Protein AF-0000000075744057 (afdb_homodimer)

Structure (mmCIF, N/CA/C/O backbone):
data_AF-0000000075744057-model_v1
#
loop_
_entity.id
_entity.type
_entity.pdbx_description
1 polymer 'prephenate dehydratase'
#
loop_
_atom_site.group_PDB
_atom_site.id
_atom_site.type_symbol
_atom_site.label_atom_id
_atom_site.label_alt_id
_atom_site.label_comp_id
_atom_site.label_asym_id
_atom_site.label_entity_id
_atom_site.label_seq_id
_atom_site.pdbx_PDB_ins_code
_atom_site.Cartn_x
_atom_site.Cartn_y
_atom_site.Cartn_z
_atom_site.occupancy
_atom_site.B_iso_or_equiv
_atom_site.auth_seq_id
_atom_site.auth_comp_id
_atom_site.auth_asym_id
_atom_site.auth_atom_id
_atom_site.pdbx_PDB_model_num
ATOM 1 N N . MET A 1 1 ? -30.203 1.694 -11.164 1 29.44 1 MET A N 1
ATOM 2 C CA . MET A 1 1 ? -30.953 0.53 -10.711 1 29.44 1 MET A CA 1
ATOM 3 C C . MET A 1 1 ? -30.141 -0.304 -9.734 1 29.44 1 MET A C 1
ATOM 5 O O . MET A 1 1 ? -30.688 -0.905 -8.812 1 29.44 1 MET A O 1
ATOM 9 N N . VAL A 1 2 ? -28.812 -0.405 -10.086 1 32.56 2 VAL A N 1
ATOM 10 C CA . VAL A 1 2 ? -27.906 -1.237 -9.305 1 32.56 2 VAL A CA 1
ATOM 11 C C . VAL A 1 2 ? -27.766 -0.669 -7.895 1 32.56 2 VAL A C 1
ATOM 13 O O . VAL A 1 2 ? -27.438 -1.396 -6.953 1 32.56 2 VAL A O 1
ATOM 16 N N . LEU A 1 3 ? -27.938 0.653 -7.805 1 42.16 3 LEU A N 1
ATOM 17 C CA . LEU A 1 3 ? -27.766 1.427 -6.578 1 42.16 3 LEU A CA 1
ATOM 18 C C . LEU A 1 3 ? -28.703 0.938 -5.488 1 42.16 3 LEU A C 1
ATOM 20 O O . LEU A 1 3 ? -28.422 1.079 -4.301 1 42.16 3 LEU A O 1
ATOM 24 N N . SER A 1 4 ? -29.859 0.513 -6.023 1 40.31 4 SER A N 1
ATOM 25 C CA . SER A 1 4 ? -30.984 0.126 -5.172 1 40.31 4 SER A CA 1
ATOM 26 C C . SER A 1 4 ? -30.641 -1.117 -4.352 1 40.31 4 SER A C 1
ATOM 28 O O . SER A 1 4 ? -31.344 -1.433 -3.385 1 40.31 4 SER A O 1
ATOM 30 N N . VAL A 1 5 ? -29.844 -1.842 -4.93 1 42.56 5 VAL A N 1
ATOM 31 C CA . VAL A 1 5 ? -29.859 -3.236 -4.5 1 42.56 5 VAL A CA 1
ATOM 32 C C . VAL A 1 5 ? -29.344 -3.344 -3.066 1 42.56 5 VAL A C 1
ATOM 34 O O . VAL A 1 5 ? -29.875 -4.133 -2.273 1 42.56 5 VAL A O 1
ATOM 37 N N . ILE A 1 6 ? -28.266 -2.74 -2.771 1 51.41 6 ILE A N 1
ATOM 38 C CA . ILE A 1 6 ? -27.844 -3.057 -1.41 1 51.41 6 ILE A CA 1
ATOM 39 C C . ILE A 1 6 ? -28.672 -2.25 -0.414 1 51.41 6 ILE A C 1
ATOM 41 O O . ILE A 1 6 ? -28.672 -2.537 0.786 1 51.41 6 ILE A O 1
ATOM 45 N N . LYS A 1 7 ? -29.234 -1.135 -0.995 1 49.19 7 LYS A N 1
ATOM 46 C CA . LYS A 1 7 ? -30.031 -0.331 -0.068 1 49.19 7 LYS A CA 1
ATOM 47 C C . LYS A 1 7 ? -31.328 -1.045 0.312 1 49.19 7 LYS A C 1
ATOM 49 O O . LYS A 1 7 ? -32.312 -0.947 -0.4 1 49.19 7 LYS A O 1
ATOM 54 N N . GLY A 1 8 ? -31.281 -2.277 0.329 1 45.62 8 GLY A N 1
ATOM 55 C CA . GLY A 1 8 ? -32.562 -2.846 0.739 1 45.62 8 GLY A CA 1
ATOM 56 C C . GLY A 1 8 ? -33.281 -2.006 1.778 1 45.62 8 GLY A C 1
ATOM 57 O O . GLY A 1 8 ? -32.719 -1.029 2.287 1 45.62 8 GLY A O 1
ATOM 58 N N . TYR A 1 9 ? -34.469 -2.611 2.352 1 41.94 9 TYR A N 1
ATOM 59 C CA . TYR A 1 9 ? -35.406 -2.002 3.299 1 41.94 9 TYR A CA 1
ATOM 60 C C . TYR A 1 9 ? -34.656 -1.402 4.484 1 41.94 9 TYR A C 1
ATOM 62 O O . TYR A 1 9 ? -33.906 -2.104 5.18 1 41.94 9 TYR A O 1
ATOM 70 N N . LEU A 1 10 ? -34.125 -0.208 4.281 1 46.66 10 LEU A N 1
ATOM 71 C CA . LEU A 1 10 ? -33.5 0.695 5.234 1 46.66 10 LEU A CA 1
ATOM 72 C C . LEU A 1 10 ? -34.094 0.518 6.629 1 46.66 10 LEU A C 1
ATOM 74 O O . LEU A 1 10 ? -35.188 0.991 6.906 1 46.66 10 LEU A O 1
ATOM 78 N N . ASN A 1 11 ? -34.094 -0.584 7.078 1 50.19 11 ASN A N 1
ATOM 79 C CA . ASN A 1 11 ? -34.312 -0.423 8.508 1 50.19 11 ASN A CA 1
ATOM 80 C C . ASN A 1 11 ? -33.375 0.592 9.125 1 50.19 11 ASN A C 1
ATOM 82 O O . ASN A 1 11 ? -32.156 0.462 8.992 1 50.19 11 ASN A O 1
ATOM 86 N N . SER A 1 12 ? -33.75 1.868 9.352 1 61.56 12 SER A N 1
ATOM 87 C CA . SER A 1 12 ? -33.188 3.072 9.961 1 61.56 12 SER A CA 1
ATOM 88 C C . SER A 1 12 ? -32.312 2.732 11.156 1 61.56 12 SER A C 1
ATOM 90 O O . SER A 1 12 ? -31.547 3.576 11.625 1 61.56 12 SER A O 1
ATOM 92 N N . ASN A 1 13 ? -32.156 1.358 11.5 1 79.81 13 ASN A N 1
ATOM 93 C CA . ASN A 1 13 ? -31.453 1.1 12.758 1 79.81 13 ASN A CA 1
ATOM 94 C C . ASN A 1 13 ? -30.078 0.48 12.531 1 79.81 13 ASN A C 1
ATOM 96 O O . ASN A 1 13 ? -29.406 0.082 13.484 1 79.81 13 ASN A O 1
ATOM 100 N N . ARG A 1 14 ? -29.547 0.56 11.266 1 91.56 14 ARG A N 1
ATOM 101 C CA . ARG A 1 14 ? -28.266 -0.067 11.016 1 91.56 14 ARG A CA 1
ATOM 102 C C . ARG A 1 14 ? -27.125 0.939 11.172 1 91.56 14 ARG A C 1
ATOM 104 O O . ARG A 1 14 ? -27.281 2.109 10.812 1 91.56 14 ARG A O 1
ATOM 111 N N . LYS A 1 15 ? -26.094 0.451 11.781 1 97.19 15 LYS A N 1
ATOM 112 C CA . LYS A 1 15 ? -24.875 1.231 11.93 1 97.19 15 LYS A CA 1
ATOM 113 C C . LYS A 1 15 ? -23.828 0.836 10.883 1 97.19 15 LYS A C 1
ATOM 115 O O . LYS A 1 15 ? -23.453 -0.33 10.789 1 97.19 15 LYS A O 1
ATOM 120 N N . VAL A 1 16 ? -23.422 1.808 10.094 1 97.5 16 VAL A N 1
ATOM 121 C CA . VAL A 1 16 ? -22.453 1.594 9.023 1 97.5 16 VAL A CA 1
ATOM 122 C C . VAL A 1 16 ? -21.156 2.334 9.352 1 97.5 16 VAL A C 1
ATOM 124 O O . VAL A 1 16 ? -21.125 3.566 9.352 1 97.5 16 VAL A O 1
ATOM 127 N N . ALA A 1 17 ? -20.141 1.581 9.586 1 98.38 17 ALA A N 1
ATOM 128 C CA . ALA A 1 17 ? -18.828 2.184 9.836 1 98.38 17 ALA A CA 1
ATOM 129 C C . ALA A 1 17 ? -18.062 2.377 8.539 1 98.38 17 ALA A C 1
ATOM 131 O O . ALA A 1 17 ? -18.078 1.51 7.664 1 98.38 17 ALA A O 1
ATOM 132 N N . TYR A 1 18 ? -17.438 3.492 8.375 1 97 18 TYR A N 1
ATOM 133 C CA . TYR A 1 18 ? -16.562 3.771 7.234 1 97 18 TYR A CA 1
ATOM 134 C C . TYR A 1 18 ? -15.289 4.469 7.684 1 97 18 TYR A C 1
ATOM 136 O O . TYR A 1 18 ? -15.227 5.012 8.789 1 97 18 TYR A O 1
ATOM 144 N N . LEU A 1 19 ? -14.289 4.398 6.844 1 93.25 19 LEU A N 1
ATOM 145 C CA . LEU A 1 19 ? -13.039 5.078 7.152 1 93.25 19 LEU A CA 1
ATOM 146 C C . LEU A 1 19 ? -13.195 6.59 7.035 1 93.25 19 LEU A C 1
ATOM 148 O O . LEU A 1 19 ? -13.367 7.117 5.934 1 93.25 19 LEU A O 1
ATOM 152 N N . GLY A 1 20 ? -13.172 7.211 8.18 1 91.12 20 GLY A N 1
ATOM 153 C CA . GLY A 1 20 ? -13.391 8.648 8.219 1 91.12 20 GLY A CA 1
ATOM 154 C C . GLY A 1 20 ? -12.172 9.445 7.805 1 91.12 20 GLY A C 1
ATOM 155 O O . GLY A 1 20 ? -11.156 8.875 7.406 1 91.12 20 GLY A O 1
ATOM 156 N N . PRO A 1 21 ? -12.383 10.758 7.871 1 89.56 21 PRO A N 1
ATOM 157 C CA . PRO A 1 21 ? -13.523 11.523 8.375 1 89.56 21 PRO A CA 1
ATOM 158 C C . PRO A 1 21 ? -14.656 11.641 7.355 1 89.56 21 PRO A C 1
ATOM 160 O O . PRO A 1 21 ? -14.625 10.984 6.316 1 89.56 21 PRO A O 1
ATOM 163 N N . GLU A 1 22 ? -15.703 12.375 7.766 1 92.19 22 GLU A N 1
ATOM 164 C CA . GLU A 1 22 ? -16.844 12.672 6.898 1 92.19 22 GLU A CA 1
ATOM 165 C C . GLU A 1 22 ? -16.391 13.359 5.613 1 92.19 22 GLU A C 1
ATOM 167 O O . GLU A 1 22 ? -15.516 14.234 5.648 1 92.19 22 GLU A O 1
ATOM 172 N N . GLY A 1 23 ? -16.938 12.945 4.496 1 90.19 23 GLY A N 1
ATOM 173 C CA . GLY A 1 23 ? -16.656 13.578 3.219 1 90.19 23 GLY A CA 1
ATOM 174 C C . GLY A 1 23 ? -15.578 12.852 2.424 1 90.19 23 GLY A C 1
ATOM 175 O O . GLY A 1 23 ? -15.266 13.242 1.298 1 90.19 23 GLY A O 1
ATOM 176 N N . THR A 1 24 ? -15.008 11.82 3.012 1 89.38 24 THR A N 1
ATOM 177 C CA . THR A 1 24 ? -14.023 11.008 2.303 1 89.38 24 THR A CA 1
ATOM 178 C C . THR A 1 24 ? -14.703 10.156 1.229 1 89.38 24 THR A C 1
ATOM 180 O O . THR A 1 24 ? -15.93 10.086 1.163 1 89.38 24 THR A O 1
ATOM 183 N N . PHE A 1 25 ? -13.945 9.57 0.397 1 89.38 25 PHE A N 1
ATOM 184 C CA . PHE A 1 25 ? -14.477 8.688 -0.634 1 89.38 25 PHE A CA 1
ATOM 185 C C . PHE A 1 25 ? -15.117 7.453 -0.013 1 89.38 25 PHE A C 1
ATOM 187 O O . PHE A 1 25 ? -16.094 6.922 -0.538 1 89.38 25 PHE A O 1
ATOM 194 N N . SER A 1 26 ? -14.57 6.961 1.121 1 92.75 26 SER A N 1
ATOM 195 C CA . SER A 1 26 ? -15.195 5.863 1.853 1 92.75 26 SER A CA 1
ATOM 196 C C . SER A 1 26 ? -16.609 6.234 2.297 1 92.75 26 SER A C 1
ATOM 198 O O . SER A 1 26 ? -17.516 5.406 2.236 1 92.75 26 SER A O 1
ATOM 200 N N . HIS A 1 27 ? -16.688 7.496 2.74 1 93.38 27 HIS A N 1
ATOM 201 C CA . HIS A 1 27 ? -18 8 3.117 1 93.38 27 HIS A CA 1
ATOM 202 C C . HIS A 1 27 ? -18.953 7.992 1.929 1 93.38 27 HIS A C 1
ATOM 204 O O . HIS A 1 27 ? -20.094 7.543 2.047 1 93.38 27 HIS A O 1
ATOM 210 N N . GLU A 1 28 ? -18.484 8.461 0.839 1 90.06 28 GLU A N 1
ATOM 211 C CA . GLU A 1 28 ? -19.297 8.531 -0.375 1 90.06 28 GLU A CA 1
ATOM 212 C C . GLU A 1 28 ? -19.781 7.145 -0.788 1 90.06 28 GLU A C 1
ATOM 214 O O . GLU A 1 28 ? -20.969 6.965 -1.098 1 90.06 28 GLU A O 1
ATOM 219 N N . VAL A 1 29 ? -18.938 6.199 -0.759 1 91.88 29 VAL A N 1
ATOM 220 C CA . VAL A 1 29 ? -19.281 4.828 -1.134 1 91.88 29 VAL A CA 1
ATOM 221 C C . VAL A 1 29 ? -20.312 4.266 -0.158 1 91.88 29 VAL A C 1
ATOM 223 O O . VAL A 1 29 ? -21.281 3.625 -0.571 1 91.88 29 VAL A O 1
ATOM 226 N N . ALA A 1 30 ? -20.078 4.484 1.109 1 93.69 30 ALA A N 1
ATOM 227 C CA . ALA A 1 30 ? -21.016 4.02 2.133 1 93.69 30 ALA A CA 1
ATOM 228 C C . ALA A 1 30 ? -22.406 4.57 1.887 1 93.69 30 ALA A C 1
ATOM 230 O O . ALA A 1 30 ? -23.391 3.822 1.922 1 93.69 30 ALA A O 1
ATOM 231 N N . LEU A 1 31 ? -22.516 5.855 1.58 1 90.81 31 LEU A N 1
ATOM 232 C CA . LEU A 1 31 ? -23.797 6.52 1.38 1 90.81 31 LEU A CA 1
ATOM 233 C C . LEU A 1 31 ? -24.484 5.988 0.131 1 90.81 31 LEU A C 1
ATOM 235 O O . LEU A 1 31 ? -25.719 5.895 0.094 1 90.81 31 LEU A O 1
ATOM 239 N N . MET A 1 32 ? -23.734 5.688 -0.82 1 87.56 32 MET A N 1
ATOM 240 C CA . MET A 1 32 ? -24.281 5.234 -2.094 1 87.56 32 MET A CA 1
ATOM 241 C C . MET A 1 32 ? -24.859 3.83 -1.968 1 87.56 32 MET A C 1
ATOM 243 O O . MET A 1 32 ? -25.844 3.492 -2.639 1 87.56 32 MET A O 1
ATOM 247 N N . LEU A 1 33 ? -24.297 3.049 -1.07 1 89.25 33 LEU A N 1
ATOM 248 C CA . LEU A 1 33 ? -24.594 1.621 -1.12 1 89.25 33 LEU A CA 1
ATOM 249 C C . LEU A 1 33 ? -25.453 1.204 0.064 1 89.25 33 LEU A C 1
ATOM 251 O O . LEU A 1 33 ? -26.109 0.164 0.019 1 89.25 33 LEU A O 1
ATOM 255 N N . LEU A 1 34 ? -25.344 1.959 1.103 1 91 34 LEU A N 1
ATOM 256 C CA . LEU A 1 34 ? -25.969 1.471 2.328 1 91 34 LEU A CA 1
ATOM 257 C C . LEU A 1 34 ? -26.891 2.525 2.926 1 91 34 LEU A C 1
ATOM 259 O O . LEU A 1 34 ? -26.703 3.723 2.691 1 91 34 LEU A O 1
ATOM 263 N N . ASN A 1 35 ? -27.859 2.018 3.6 1 90.31 35 ASN A N 1
ATOM 264 C CA . ASN A 1 35 ? -28.719 2.848 4.43 1 90.31 35 ASN A CA 1
ATOM 265 C C . ASN A 1 35 ? -28.422 2.656 5.914 1 90.31 35 ASN A C 1
ATOM 267 O O . ASN A 1 35 ? -27.953 1.595 6.328 1 90.31 35 ASN A O 1
ATOM 271 N N . GLY A 1 36 ? -28.609 3.736 6.672 1 92.19 36 GLY A N 1
ATOM 272 C CA . GLY A 1 36 ? -28.359 3.68 8.102 1 92.19 36 GLY A CA 1
ATOM 273 C C . GLY A 1 36 ? -27.547 4.859 8.617 1 92.19 36 GLY A C 1
ATOM 274 O O . GLY A 1 36 ? -27.375 5.855 7.906 1 92.19 36 GLY A O 1
ATOM 275 N N . THR A 1 37 ? -27.203 4.723 9.883 1 95.19 37 THR A N 1
ATOM 276 C CA . THR A 1 37 ? -26.359 5.754 10.492 1 95.19 37 THR A CA 1
ATOM 277 C C . THR A 1 37 ? -24.906 5.551 10.117 1 95.19 37 THR A C 1
ATOM 279 O O . THR A 1 37 ? -24.328 4.5 10.398 1 95.19 37 THR A O 1
ATOM 282 N N . MET A 1 38 ? -24.328 6.562 9.484 1 96.12 38 MET A N 1
ATOM 283 C CA . MET A 1 38 ? -22.938 6.516 9.07 1 96.12 38 MET A CA 1
ATOM 284 C C . MET A 1 38 ? -22.016 6.91 10.219 1 96.12 38 MET A C 1
ATOM 286 O O . MET A 1 38 ? -22.172 7.984 10.797 1 96.12 38 MET A O 1
ATOM 290 N N . ILE A 1 39 ? -21.109 6.059 10.516 1 97.56 39 ILE A N 1
ATOM 291 C CA . ILE A 1 39 ? -20.219 6.289 11.648 1 97.56 39 ILE A CA 1
ATOM 292 C C . ILE A 1 39 ? -18.781 6.352 11.156 1 97.56 39 ILE A C 1
ATOM 294 O O . ILE A 1 39 ? -18.203 5.332 10.766 1 97.56 39 ILE A O 1
ATOM 298 N N . PRO A 1 40 ? -18.203 7.57 11.172 1 96.5 40 PRO A N 1
ATOM 299 C CA . PRO A 1 40 ? -16.781 7.66 10.82 1 96.5 40 PRO A CA 1
ATOM 300 C C . PRO A 1 40 ? -15.875 6.992 11.859 1 96.5 40 PRO A C 1
ATOM 302 O O . PRO A 1 40 ? -16.078 7.172 13.062 1 96.5 40 PRO A O 1
ATOM 305 N N . VAL A 1 41 ? -15 6.203 11.414 1 95.5 41 VAL A N 1
ATOM 306 C CA . VAL A 1 41 ? -14.016 5.535 12.258 1 95.5 41 VAL A CA 1
ATOM 307 C C . VAL A 1 41 ? -12.609 5.84 11.75 1 95.5 41 VAL A C 1
ATOM 309 O O . VAL A 1 41 ? -12.375 5.902 10.539 1 95.5 41 VAL A O 1
ATOM 312 N N . LYS A 1 42 ? -11.664 5.992 12.578 1 85.81 42 LYS A N 1
ATOM 313 C CA . LYS A 1 42 ? -10.344 6.504 12.219 1 85.81 42 LYS A CA 1
ATOM 314 C C . LYS A 1 42 ? -9.477 5.41 11.602 1 85.81 42 LYS A C 1
ATOM 316 O O . LYS A 1 42 ? -8.617 5.691 10.766 1 85.81 42 LYS A O 1
ATOM 321 N N . GLY A 1 43 ? -9.727 4.176 11.984 1 89.44 43 GLY A N 1
ATOM 322 C CA . GLY A 1 43 ? -8.852 3.111 11.531 1 89.44 43 GLY A CA 1
ATOM 323 C C . GLY A 1 43 ? -9.594 1.937 10.93 1 89.44 43 GLY A C 1
ATOM 324 O O . GLY A 1 43 ? -10.68 1.575 11.391 1 89.44 43 GLY A O 1
ATOM 325 N N . ILE A 1 44 ? -8.914 1.369 9.953 1 94.12 44 ILE A N 1
ATOM 326 C CA . ILE A 1 44 ? -9.516 0.241 9.25 1 94.12 44 ILE A CA 1
ATOM 327 C C . ILE A 1 44 ? -9.703 -0.931 10.211 1 94.12 44 ILE A C 1
ATOM 329 O O . ILE A 1 44 ? -10.75 -1.579 10.211 1 94.12 44 ILE A O 1
ATOM 333 N N . ASN A 1 45 ? -8.695 -1.213 11.023 1 92.81 45 ASN A N 1
ATOM 334 C CA . ASN A 1 45 ? -8.789 -2.305 11.984 1 92.81 45 ASN A CA 1
ATOM 335 C C . ASN A 1 45 ? -10 -2.137 12.906 1 92.81 45 ASN A C 1
ATOM 337 O O . ASN A 1 45 ? -10.695 -3.107 13.203 1 92.81 45 ASN A O 1
ATOM 341 N N . ASP A 1 46 ? -10.234 -0.917 13.312 1 95.62 46 ASP A N 1
ATOM 342 C CA . ASP A 1 46 ? -11.352 -0.65 14.211 1 95.62 46 ASP A CA 1
ATOM 343 C C . ASP A 1 46 ? -12.688 -0.914 13.516 1 95.62 46 ASP A C 1
ATOM 345 O O . ASP A 1 46 ? -13.648 -1.357 14.148 1 95.62 46 ASP A O 1
ATOM 349 N N . ILE A 1 47 ? -12.727 -0.648 12.273 1 98.31 47 ILE A N 1
ATOM 350 C CA . ILE A 1 47 ? -13.938 -0.92 11.508 1 98.31 47 ILE A CA 1
ATOM 351 C C . ILE A 1 47 ? -14.188 -2.426 11.453 1 98.31 47 ILE A C 1
ATOM 353 O O . ILE A 1 47 ? -15.281 -2.889 11.781 1 98.31 47 ILE A O 1
ATOM 357 N N . VAL A 1 48 ? -13.188 -3.209 11.109 1 98.5 48 VAL A N 1
ATOM 358 C CA . VAL A 1 48 ? -13.336 -4.648 10.922 1 98.5 48 VAL A CA 1
ATOM 359 C C . VAL A 1 48 ? -13.625 -5.316 12.266 1 98.5 48 VAL A C 1
ATOM 361 O O . VAL A 1 48 ? -14.531 -6.145 12.375 1 98.5 48 VAL A O 1
ATOM 364 N N . LYS A 1 49 ? -12.914 -4.918 13.281 1 98 49 LYS A N 1
ATOM 365 C CA . LYS A 1 49 ? -13.156 -5.418 14.633 1 98 49 LYS A CA 1
ATOM 366 C C . LYS A 1 49 ? -14.578 -5.105 15.094 1 98 49 LYS A C 1
ATOM 368 O O . LYS A 1 49 ? -15.234 -5.949 15.703 1 98 49 LYS A O 1
ATOM 373 N N . GLY A 1 50 ? -14.992 -3.902 14.812 1 98.44 50 GLY A N 1
ATOM 374 C CA . GLY A 1 50 ? -16.344 -3.5 15.18 1 98.44 50 GLY A CA 1
ATOM 375 C C . GLY A 1 50 ? -17.422 -4.324 14.5 1 98.44 50 GLY A C 1
ATOM 376 O O . GLY A 1 50 ? -18.438 -4.641 15.102 1 98.44 50 GLY A O 1
ATOM 377 N N . VAL A 1 51 ? -17.219 -4.648 13.266 1 98.5 51 VAL A N 1
ATOM 378 C CA . VAL A 1 51 ? -18.156 -5.52 12.562 1 98.5 51 VAL A CA 1
ATOM 379 C C . VAL A 1 51 ? -18.141 -6.914 13.195 1 98.5 51 VAL A C 1
ATOM 381 O O . VAL A 1 51 ? -19.188 -7.504 13.445 1 98.5 51 VAL A O 1
ATOM 384 N N . TYR A 1 52 ? -16.969 -7.418 13.469 1 98.5 52 TYR A N 1
ATOM 385 C CA . TYR A 1 52 ? -16.781 -8.734 14.078 1 98.5 52 TYR A CA 1
ATOM 386 C C . TYR A 1 52 ? -17.516 -8.82 15.414 1 98.5 52 TYR A C 1
ATOM 388 O O . TYR A 1 52 ? -18.203 -9.812 15.68 1 98.5 52 TYR A O 1
ATOM 396 N N . ASN A 1 53 ? -17.422 -7.73 16.188 1 97.81 53 ASN A N 1
ATOM 397 C CA . ASN A 1 53 ? -17.984 -7.75 17.531 1 97.81 53 ASN A CA 1
ATOM 398 C C . ASN A 1 53 ? -19.453 -7.344 17.531 1 97.81 53 ASN A C 1
ATOM 400 O O . ASN A 1 53 ? -20.094 -7.285 18.578 1 97.81 53 ASN A O 1
ATOM 404 N N . GLY A 1 54 ? -19.906 -7.012 16.438 1 97.12 54 GLY A N 1
ATOM 405 C CA . GLY A 1 54 ? -21.312 -6.668 16.328 1 97.12 54 GLY A CA 1
ATOM 406 C C . GLY A 1 54 ? -21.609 -5.219 16.672 1 97.12 54 GLY A C 1
ATOM 407 O O . GLY A 1 54 ? -22.766 -4.828 16.797 1 97.12 54 GLY A O 1
ATOM 408 N N . GLN A 1 55 ? -20.594 -4.406 16.844 1 97.5 55 GLN A N 1
ATOM 409 C CA . GLN A 1 55 ? -20.766 -2.979 17.078 1 97.5 55 GLN A CA 1
ATOM 410 C C . GLN A 1 55 ? -21.344 -2.281 15.852 1 97.5 55 GLN A C 1
ATOM 412 O O . GLN A 1 55 ? -22.109 -1.318 15.977 1 97.5 55 GLN A O 1
ATOM 417 N N . PHE A 1 56 ? -20.938 -2.691 14.727 1 98.06 56 PHE A N 1
ATOM 418 C CA . PHE A 1 56 ? -21.438 -2.186 13.453 1 98.06 56 PHE A CA 1
ATOM 419 C C . PHE A 1 56 ? -22.078 -3.301 12.641 1 98.06 56 PHE A C 1
ATOM 421 O O . PHE A 1 56 ? -21.609 -4.438 12.648 1 98.06 56 PHE A O 1
ATOM 428 N N . ASN A 1 57 ? -23.156 -2.912 11.961 1 97.31 57 ASN A N 1
ATOM 429 C CA . ASN A 1 57 ? -23.781 -3.883 11.078 1 97.31 57 ASN A CA 1
ATOM 430 C C . ASN A 1 57 ? -22.969 -4.086 9.797 1 97.31 57 ASN A C 1
ATOM 432 O O . ASN A 1 57 ? -22.891 -5.203 9.289 1 97.31 57 ASN A O 1
ATOM 436 N N . TYR A 1 58 ? -22.422 -2.979 9.328 1 97.5 58 TYR A N 1
ATOM 437 C CA . TYR A 1 58 ? -21.609 -3.008 8.125 1 97.5 58 TYR A CA 1
ATOM 438 C C . TYR A 1 58 ? -20.359 -2.152 8.289 1 97.5 58 TYR A C 1
ATOM 440 O O . TYR A 1 58 ? -20.359 -1.188 9.055 1 97.5 58 TYR A O 1
ATOM 448 N N . GLY A 1 59 ? -19.328 -2.557 7.617 1 98.25 59 GLY A N 1
ATOM 449 C CA . GLY A 1 59 ? -18.109 -1.78 7.496 1 98.25 59 GLY A CA 1
ATOM 450 C C . GLY A 1 59 ? -17.688 -1.541 6.055 1 98.25 59 GLY A C 1
ATOM 451 O O . GLY A 1 59 ? -17.812 -2.434 5.215 1 98.25 59 GLY A O 1
ATOM 452 N N . VAL A 1 60 ? -17.281 -0.344 5.738 1 97.94 60 VAL A N 1
ATOM 453 C CA . VAL A 1 60 ? -16.766 0.008 4.418 1 97.94 60 VAL A CA 1
ATOM 454 C C . VAL A 1 60 ? -15.266 0.295 4.504 1 97.94 60 VAL A C 1
ATOM 456 O O . VAL A 1 60 ? -14.852 1.236 5.184 1 97.94 60 VAL A O 1
ATOM 459 N N . VAL A 1 61 ? -14.5 -0.533 3.77 1 97.81 61 VAL A N 1
ATOM 460 C CA . VAL A 1 61 ? -13.047 -0.358 3.857 1 97.81 61 VAL A CA 1
ATOM 461 C C . VAL A 1 61 ? -12.438 -0.397 2.459 1 97.81 61 VAL A C 1
ATOM 463 O O . VAL A 1 61 ? -12.883 -1.169 1.604 1 97.81 61 VAL A O 1
ATOM 466 N N . PRO A 1 62 ? -11.438 0.517 2.25 1 95.06 62 PRO A N 1
ATOM 467 C CA . PRO A 1 62 ? -10.695 0.368 0.998 1 95.06 62 PRO A CA 1
ATOM 468 C C . PRO A 1 62 ? -9.883 -0.922 0.946 1 95.06 62 PRO A C 1
ATOM 470 O O . PRO A 1 62 ? -9.391 -1.39 1.978 1 95.06 62 PRO A O 1
ATOM 473 N N . PHE A 1 63 ? -9.773 -1.525 -0.204 1 95.25 63 PHE A N 1
ATOM 474 C CA . PHE A 1 63 ? -9.156 -2.838 -0.333 1 95.25 63 PHE A CA 1
ATOM 475 C C . PHE A 1 63 ? -7.988 -2.793 -1.316 1 95.25 63 PHE A C 1
ATOM 477 O O . PHE A 1 63 ? -6.914 -3.324 -1.037 1 95.25 63 PHE A O 1
ATOM 484 N N . GLU A 1 64 ? -8.211 -2.111 -2.471 1 91.19 64 GLU A N 1
ATOM 485 C CA . GLU A 1 64 ? -7.191 -2.016 -3.514 1 91.19 64 GLU A CA 1
ATOM 486 C C . GLU A 1 64 ? -7.41 -0.784 -4.391 1 91.19 64 GLU A C 1
ATOM 488 O O . GLU A 1 64 ? -8.539 -0.513 -4.816 1 91.19 64 GLU A O 1
ATOM 493 N N . ASN A 1 65 ? -6.344 -0.069 -4.578 1 86.19 65 ASN A N 1
ATOM 494 C CA . ASN A 1 65 ? -6.344 1.03 -5.535 1 86.19 65 ASN A CA 1
ATOM 495 C C . ASN A 1 65 ? -5.453 0.726 -6.738 1 86.19 65 ASN A C 1
ATOM 497 O O . ASN A 1 65 ? -4.352 0.199 -6.582 1 86.19 65 ASN A O 1
ATOM 501 N N . ASN A 1 66 ? -5.949 1.07 -7.918 1 81.62 66 ASN A N 1
ATOM 502 C CA . ASN A 1 66 ? -5.215 0.709 -9.125 1 81.62 66 ASN A CA 1
ATOM 503 C C . ASN A 1 66 ? -3.873 1.434 -9.203 1 81.62 66 ASN A C 1
ATOM 505 O O . ASN A 1 66 ? -2.955 0.979 -9.891 1 81.62 66 ASN A O 1
ATOM 509 N N . LEU A 1 67 ? -3.764 2.508 -8.523 1 78.31 67 LEU A N 1
ATOM 510 C CA . LEU A 1 67 ? -2.521 3.271 -8.562 1 78.31 67 LEU A CA 1
ATOM 511 C C . LEU A 1 67 ? -1.67 2.982 -7.328 1 78.31 67 LEU A C 1
ATOM 513 O O . LEU A 1 67 ? -0.497 2.623 -7.449 1 78.31 67 LEU A O 1
ATOM 517 N N . ALA A 1 68 ? -2.264 2.967 -6.152 1 77.12 68 ALA A N 1
ATOM 518 C CA . ALA A 1 68 ? -1.536 2.838 -4.891 1 77.12 68 ALA A CA 1
ATOM 519 C C . AL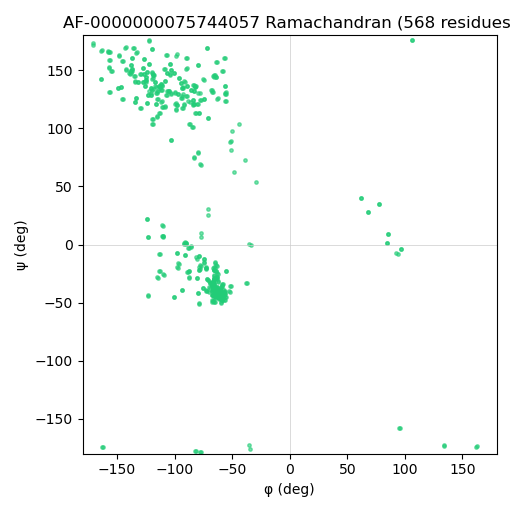A A 1 68 ? -1.327 1.37 -4.527 1 77.12 68 ALA A C 1
ATOM 521 O O . ALA A 1 68 ? -0.436 1.04 -3.742 1 77.12 68 ALA A O 1
ATOM 522 N N . GLY A 1 69 ? -2.238 0.476 -5.105 1 81.38 69 GLY A N 1
ATOM 523 C CA . GLY A 1 69 ? -2.096 -0.94 -4.812 1 81.38 69 GLY A CA 1
ATOM 524 C C . GLY A 1 69 ? -2.98 -1.403 -3.67 1 81.38 69 GLY A C 1
ATOM 525 O O . GLY A 1 69 ? -4.023 -0.801 -3.4 1 81.38 69 GLY A O 1
ATOM 526 N N . ILE A 1 70 ? -2.529 -2.533 -3.082 1 87.44 70 ILE A N 1
ATOM 527 C CA . ILE A 1 70 ? -3.311 -3.186 -2.037 1 87.44 70 ILE A CA 1
ATOM 528 C C . ILE A 1 70 ? -3.199 -2.393 -0.737 1 87.44 70 ILE A C 1
ATOM 530 O O . ILE A 1 70 ? -2.129 -1.869 -0.412 1 87.44 70 ILE A O 1
ATOM 534 N N . VAL A 1 71 ? -4.27 -2.348 -0.077 1 88.38 71 VAL A N 1
ATOM 535 C CA . VAL A 1 71 ? -4.281 -1.718 1.239 1 88.38 71 VAL A CA 1
ATOM 536 C C . VAL A 1 71 ? -3.896 -2.742 2.305 1 88.38 71 VAL A C 1
ATOM 538 O O . VAL A 1 71 ? -4.742 -3.514 2.766 1 88.38 71 VAL A O 1
ATOM 541 N N . GLY A 1 72 ? -2.74 -2.689 2.781 1 86.31 72 GLY A N 1
ATOM 542 C CA . GLY A 1 72 ? -2.205 -3.666 3.717 1 86.31 72 GLY A CA 1
ATOM 543 C C . GLY A 1 72 ? -2.99 -3.746 5.012 1 86.31 72 GLY A C 1
ATOM 544 O O . GLY A 1 72 ? -3.232 -4.836 5.531 1 86.31 72 GLY A O 1
ATOM 545 N N . ASP A 1 73 ? -3.443 -2.592 5.531 1 87 73 ASP A N 1
ATOM 546 C CA . ASP A 1 73 ? -4.199 -2.543 6.777 1 87 73 ASP A CA 1
ATOM 547 C C . ASP A 1 73 ? -5.484 -3.361 6.672 1 87 73 ASP A C 1
ATOM 549 O O . ASP A 1 73 ? -5.918 -3.98 7.645 1 87 73 ASP A O 1
ATOM 553 N N . THR A 1 74 ? -6.059 -3.295 5.504 1 94.25 74 THR A N 1
ATOM 554 C CA . THR A 1 74 ? -7.277 -4.066 5.297 1 94.25 74 THR A CA 1
ATOM 555 C C . THR A 1 74 ? -6.984 -5.562 5.336 1 94.25 74 THR A C 1
ATOM 557 O O . THR A 1 74 ? -7.684 -6.32 6.012 1 94.25 74 THR A O 1
ATOM 560 N N . ILE A 1 75 ? -5.953 -5.941 4.711 1 92.19 75 ILE A N 1
ATOM 561 C CA . ILE A 1 75 ? -5.586 -7.352 4.676 1 92.19 75 ILE A CA 1
ATOM 562 C C . ILE A 1 75 ? -5.293 -7.84 6.094 1 92.19 75 ILE A C 1
ATOM 564 O O . ILE A 1 75 ? -5.801 -8.883 6.516 1 92.19 75 ILE A O 1
ATOM 568 N N . ASP A 1 76 ? -4.582 -7.105 6.848 1 87.75 76 ASP A N 1
ATOM 569 C CA . ASP A 1 76 ? -4.238 -7.465 8.219 1 87.75 76 ASP A CA 1
ATOM 570 C C . ASP A 1 76 ? -5.496 -7.641 9.07 1 87.75 76 ASP A C 1
ATOM 572 O O . ASP A 1 76 ? -5.602 -8.602 9.844 1 87.75 76 ASP A O 1
ATOM 576 N N . ALA A 1 77 ? -6.328 -6.691 8.914 1 93.62 77 ALA A N 1
ATOM 577 C CA . ALA A 1 77 ? -7.559 -6.742 9.703 1 93.62 77 ALA A CA 1
ATOM 578 C C . ALA A 1 77 ? -8.391 -7.965 9.336 1 93.62 77 ALA A C 1
ATOM 580 O O . ALA A 1 77 ? -8.961 -8.617 10.211 1 93.62 77 ALA A O 1
ATOM 581 N N . LEU A 1 78 ? -8.422 -8.273 8.07 1 96.12 78 LEU A N 1
ATOM 582 C CA . LEU A 1 78 ? -9.211 -9.398 7.602 1 96.12 78 LEU A CA 1
ATOM 583 C C . LEU A 1 78 ? -8.602 -10.719 8.062 1 96.12 78 LEU A C 1
ATOM 585 O O . LEU A 1 78 ? -9.32 -11.703 8.266 1 96.12 78 LEU A O 1
ATOM 589 N N . ILE A 1 79 ? -7.301 -10.742 8.141 1 91.5 79 ILE A N 1
ATOM 590 C CA . ILE A 1 79 ? -6.621 -11.922 8.672 1 91.5 79 ILE A CA 1
ATOM 591 C C . ILE A 1 79 ? -6.945 -12.086 10.148 1 91.5 79 ILE A C 1
ATOM 593 O O . ILE A 1 79 ? -7.207 -13.195 10.617 1 91.5 79 ILE A O 1
ATOM 597 N N . LYS A 1 80 ? -7.012 -11.039 10.836 1 90.88 80 LYS A N 1
ATOM 598 C CA . LYS A 1 80 ? -7.137 -11.047 12.289 1 90.88 80 LYS A CA 1
ATOM 599 C C . LYS A 1 80 ? -8.578 -11.312 12.719 1 90.88 80 LYS A C 1
ATOM 601 O O . LYS A 1 80 ? -8.82 -12.07 13.664 1 90.88 80 LYS A O 1
ATOM 606 N N . TRP A 1 81 ? -9.508 -10.695 12.023 1 96.38 81 TRP A N 1
ATOM 607 C CA . TRP A 1 81 ? -10.898 -10.75 12.461 1 96.38 81 TRP A CA 1
ATOM 608 C C . TRP A 1 81 ? -11.75 -11.523 11.461 1 96.38 81 TRP A C 1
ATOM 610 O O . TRP A 1 81 ? -11.672 -11.289 10.258 1 96.38 81 TRP A O 1
ATOM 620 N N . ASN A 1 82 ? -12.586 -12.359 12 1 97.25 82 ASN A N 1
ATOM 621 C CA . ASN A 1 82 ? -13.461 -13.156 11.141 1 97.25 82 ASN A CA 1
ATOM 622 C C . ASN A 1 82 ? -14.727 -12.383 10.766 1 97.25 82 ASN A C 1
ATOM 624 O O . ASN A 1 82 ? -15.641 -12.25 11.578 1 97.25 82 ASN A O 1
ATOM 628 N N . VAL A 1 83 ? -14.727 -11.859 9.562 1 98.56 83 VAL A N 1
ATOM 629 C CA . VAL A 1 83 ? -15.891 -11.18 9.008 1 98.56 83 VAL A CA 1
ATOM 630 C C . VAL A 1 83 ? -16.156 -11.672 7.59 1 98.56 83 VAL A C 1
ATOM 632 O O . VAL A 1 83 ? -15.328 -12.375 7.004 1 98.56 83 VAL A O 1
ATOM 635 N N . GLY A 1 84 ? -17.375 -11.359 7.062 1 98.56 84 GLY A N 1
ATOM 636 C CA . GLY A 1 84 ? -17.719 -11.688 5.688 1 98.56 84 GLY A CA 1
ATOM 637 C C . GLY A 1 84 ? -17.797 -10.469 4.789 1 98.56 84 GLY A C 1
ATOM 638 O O . GLY A 1 84 ? -18.078 -9.367 5.258 1 98.56 84 GLY A O 1
ATOM 639 N N . VAL A 1 85 ? -17.5 -10.703 3.514 1 98.44 85 VAL A N 1
ATOM 640 C CA . VAL A 1 85 ? -17.688 -9.656 2.516 1 98.44 85 VAL A CA 1
ATOM 641 C C . VAL A 1 85 ? -19.109 -9.727 1.941 1 98.44 85 VAL A C 1
ATOM 643 O O . VAL A 1 85 ? -19.547 -10.781 1.48 1 98.44 85 VAL A O 1
ATOM 646 N N . LYS A 1 86 ? -19.75 -8.648 1.966 1 96.56 86 LYS A N 1
ATOM 647 C CA . LYS A 1 86 ? -21.109 -8.578 1.424 1 96.56 86 LYS A CA 1
ATOM 648 C C . LYS A 1 86 ? -21.094 -8.117 -0.03 1 96.56 86 LYS A C 1
ATOM 650 O O . LYS A 1 86 ? -21.891 -8.586 -0.844 1 96.56 86 LYS A O 1
ATOM 655 N N . ALA A 1 87 ? -20.219 -7.176 -0.277 1 96.62 87 ALA A N 1
ATOM 656 C CA . ALA A 1 87 ? -20.062 -6.629 -1.624 1 96.62 87 ALA A CA 1
ATOM 657 C C . ALA A 1 87 ? -18.688 -6.016 -1.816 1 96.62 87 ALA A C 1
ATOM 659 O O . ALA A 1 87 ? -18.016 -5.664 -0.843 1 96.62 87 ALA A O 1
ATOM 660 N N . SER A 1 88 ? -18.266 -6.031 -3.021 1 96.75 88 SER A N 1
ATOM 661 C CA . SER A 1 88 ? -17.125 -5.227 -3.436 1 96.75 88 SER A CA 1
ATOM 662 C C . SER A 1 88 ? -17.516 -4.191 -4.48 1 96.75 88 SER A C 1
ATOM 664 O O . SER A 1 88 ? -18.359 -4.461 -5.344 1 96.75 88 SER A O 1
ATOM 666 N N . VAL A 1 89 ? -16.953 -3.023 -4.332 1 94.75 89 VAL A N 1
ATOM 667 C CA . VAL A 1 89 ? -17.297 -1.933 -5.234 1 94.75 89 VAL A CA 1
ATOM 668 C C . VAL A 1 89 ? -16.031 -1.298 -5.801 1 94.75 89 VAL A C 1
ATOM 670 O O . VAL A 1 89 ? -15.195 -0.801 -5.047 1 94.75 89 VAL A O 1
ATOM 673 N N . GLU A 1 90 ? -15.875 -1.381 -7.066 1 92.94 90 GLU A N 1
ATOM 674 C CA . GLU A 1 90 ? -14.867 -0.574 -7.738 1 92.94 90 GLU A CA 1
ATOM 675 C C . GLU A 1 90 ? -15.367 0.844 -7.992 1 92.94 90 GLU A C 1
ATOM 677 O O . GLU A 1 90 ? -16.281 1.05 -8.789 1 92.94 90 GLU A O 1
ATOM 682 N N . TYR A 1 91 ? -14.734 1.766 -7.309 1 92.56 91 TYR A N 1
ATOM 683 C CA . TYR A 1 91 ? -15.18 3.154 -7.324 1 92.56 91 TYR A CA 1
ATOM 684 C C . TYR A 1 91 ? -14.18 4.043 -8.055 1 92.56 91 TYR A C 1
ATOM 686 O O . TYR A 1 91 ? -13 4.078 -7.695 1 92.56 91 TYR A O 1
ATOM 694 N N . ARG A 1 92 ? -14.664 4.738 -9.078 1 90.94 92 ARG A N 1
ATOM 695 C CA . ARG A 1 92 ? -13.812 5.695 -9.773 1 90.94 92 ARG A CA 1
ATOM 696 C C . ARG A 1 92 ? -13.695 6.996 -8.984 1 90.94 92 ARG A C 1
ATOM 698 O O . ARG A 1 92 ? -14.672 7.734 -8.859 1 90.94 92 ARG A O 1
ATOM 705 N N . VAL A 1 93 ? -12.547 7.227 -8.523 1 88.75 93 VAL A N 1
ATOM 706 C CA . VAL A 1 93 ? -12.281 8.43 -7.738 1 88.75 93 VAL A CA 1
ATOM 707 C C . VAL A 1 93 ? -12.219 9.648 -8.656 1 88.75 93 VAL A C 1
ATOM 709 O O . VAL A 1 93 ? -11.539 9.625 -9.688 1 88.75 93 VAL A O 1
ATOM 712 N N . SER A 1 94 ? -12.992 10.617 -8.375 1 91.62 94 SER A N 1
ATOM 713 C CA . SER A 1 94 ? -12.953 11.891 -9.086 1 91.62 94 SER A CA 1
ATOM 714 C C . SER A 1 94 ? -12.531 13.031 -8.164 1 91.62 94 SER A C 1
ATOM 716 O O . SER A 1 94 ? -13.297 13.453 -7.297 1 91.62 94 SER A O 1
ATOM 718 N N . LEU A 1 95 ? -11.297 13.516 -8.422 1 94.81 95 LEU A N 1
ATOM 719 C CA . LEU A 1 95 ? -10.797 14.625 -7.617 1 94.81 95 LEU A CA 1
ATOM 720 C C . LEU A 1 95 ? -11.312 15.953 -8.156 1 94.81 95 LEU A C 1
ATOM 722 O O . LEU A 1 95 ? -11.359 16.156 -9.367 1 94.81 95 LEU A O 1
ATOM 726 N N . CYS A 1 96 ? -11.719 16.797 -7.25 1 95.25 96 CYS A N 1
ATOM 727 C CA . CYS A 1 96 ? -12.266 18.094 -7.625 1 95.25 96 CYS A CA 1
ATOM 728 C C . CYS A 1 96 ? -11.43 19.234 -7.051 1 95.25 96 CYS A C 1
ATOM 730 O O . CYS A 1 96 ? -10.844 19.094 -5.977 1 95.25 96 CYS A O 1
ATOM 732 N N . LEU A 1 97 ? -11.367 20.281 -7.824 1 97.06 97 LEU A N 1
ATOM 733 C CA . LEU A 1 97 ? -10.898 21.547 -7.262 1 97.06 97 LEU A CA 1
ATOM 734 C C . LEU A 1 97 ? -12.039 22.281 -6.57 1 97.06 97 LEU A C 1
ATOM 736 O O . LEU A 1 97 ? -13.047 22.609 -7.203 1 97.06 97 LEU A O 1
ATOM 740 N N . VAL A 1 98 ? -11.867 22.547 -5.273 1 97.31 98 VAL A N 1
ATOM 741 C CA . VAL A 1 98 ? -12.953 23.062 -4.445 1 97.31 98 VAL A CA 1
ATOM 742 C C . VAL A 1 98 ? -12.562 24.406 -3.855 1 97.31 98 VAL A C 1
ATOM 744 O O . VAL A 1 98 ? -11.438 24.578 -3.379 1 97.31 98 VAL A O 1
ATOM 747 N N . VAL A 1 99 ? -13.523 25.391 -3.932 1 97.69 99 VAL A N 1
ATOM 748 C CA . VAL A 1 99 ? -13.297 26.734 -3.426 1 97.69 99 VAL A CA 1
ATOM 749 C C . VAL A 1 99 ? -14.516 27.203 -2.635 1 97.69 99 VAL A C 1
ATOM 751 O O . VAL A 1 99 ? -15.516 26.484 -2.549 1 97.69 99 VAL A O 1
ATOM 754 N N . ASN A 1 100 ? -14.273 28.344 -1.949 1 97 100 ASN A N 1
ATOM 755 C CA . ASN A 1 100 ? -15.422 28.984 -1.328 1 97 100 ASN A CA 1
ATOM 756 C C . ASN A 1 100 ? -16.438 29.469 -2.373 1 97 100 ASN A C 1
ATOM 758 O O . ASN A 1 100 ? -16.062 29.719 -3.523 1 97 100 ASN A O 1
ATOM 762 N N . ASN A 1 101 ? -17.672 29.625 -1.989 1 94.69 101 ASN A N 1
ATOM 763 C CA . ASN A 1 101 ? -18.781 29.969 -2.891 1 94.69 101 ASN A CA 1
ATOM 764 C C . ASN A 1 101 ? -18.578 31.328 -3.541 1 94.69 101 ASN A C 1
ATOM 766 O O . ASN A 1 101 ? -19.062 31.562 -4.648 1 94.69 101 ASN A O 1
ATOM 770 N N . ASP A 1 102 ? -17.844 32.156 -2.916 1 92.81 102 ASP A N 1
ATOM 771 C CA . ASP A 1 102 ? -17.719 33.531 -3.381 1 92.81 102 ASP A CA 1
ATOM 772 C C . ASP A 1 102 ? -16.531 33.688 -4.328 1 92.81 102 ASP A C 1
ATOM 774 O O . ASP A 1 102 ? -16.25 34.781 -4.797 1 92.81 102 ASP A O 1
ATOM 778 N N . VAL A 1 103 ? -15.883 32.625 -4.551 1 92.06 103 VAL A N 1
ATOM 779 C CA . VAL A 1 103 ? -14.75 32.656 -5.473 1 92.06 103 VAL A CA 1
ATOM 780 C C . VAL A 1 103 ? -15.258 32.656 -6.914 1 92.06 103 VAL A C 1
ATOM 782 O O . VAL A 1 103 ? -16.031 31.75 -7.297 1 92.06 103 VAL A O 1
ATOM 785 N N . ASP A 1 104 ? -14.789 33.562 -7.77 1 85.94 104 ASP A N 1
ATOM 786 C CA . ASP A 1 104 ? -15.32 33.719 -9.125 1 85.94 104 ASP A CA 1
ATOM 787 C C . ASP A 1 104 ? -14.281 33.344 -10.172 1 85.94 104 ASP A C 1
ATOM 789 O O . ASP A 1 104 ? -14.617 33.062 -11.32 1 85.94 104 ASP A O 1
ATOM 793 N N . SER A 1 105 ? -13.008 33.406 -9.75 1 88 105 SER A N 1
ATOM 794 C CA . SER A 1 105 ? -11.953 33.125 -10.719 1 88 105 SER A CA 1
ATOM 795 C C . SER A 1 105 ? -10.852 32.281 -10.117 1 88 105 SER A C 1
ATOM 797 O O . SER A 1 105 ? -10.531 32.406 -8.93 1 88 105 SER A O 1
ATOM 799 N N . LEU A 1 106 ? -10.266 31.5 -10.953 1 90.31 106 LEU A N 1
ATOM 800 C CA . LEU A 1 106 ? -9.148 30.656 -10.555 1 90.31 106 LEU A CA 1
ATOM 801 C C . LEU A 1 106 ? -7.934 31.484 -10.18 1 90.31 106 LEU A C 1
ATOM 803 O O . LEU A 1 106 ? -7.066 31.031 -9.43 1 90.31 106 LEU A O 1
ATOM 807 N N . SER A 1 107 ? -7.871 32.688 -10.773 1 90.25 107 SER A N 1
ATOM 808 C CA . SER A 1 107 ? -6.727 33.562 -10.539 1 90.25 107 SER A CA 1
ATOM 809 C C . SER A 1 107 ? -6.66 34 -9.078 1 90.25 107 SER A C 1
ATOM 811 O O . SER A 1 107 ? -5.621 34.469 -8.617 1 90.25 107 SER A O 1
ATOM 813 N N . GLU A 1 108 ? -7.719 33.844 -8.328 1 91.81 108 GLU A N 1
ATOM 814 C CA . GLU A 1 108 ? -7.781 34.219 -6.922 1 91.81 108 GLU A CA 1
ATOM 815 C C . GLU A 1 108 ? -7.07 33.219 -6.039 1 91.81 108 GLU A C 1
ATOM 817 O O . GLU A 1 108 ? -6.742 33.5 -4.887 1 91.81 108 GLU A O 1
ATOM 822 N N . ILE A 1 109 ? -6.867 32.062 -6.555 1 95.06 109 ILE A N 1
ATOM 823 C CA . ILE A 1 109 ? -6.324 30.953 -5.766 1 95.06 109 ILE A CA 1
ATOM 824 C C . ILE A 1 109 ? -4.82 31.141 -5.59 1 95.06 109 ILE A C 1
ATOM 826 O O . ILE A 1 109 ? -4.078 31.203 -6.574 1 95.06 109 ILE A O 1
ATOM 830 N N . LYS A 1 110 ? -4.391 31.156 -4.328 1 96.44 110 LYS A N 1
ATOM 831 C CA . LYS A 1 110 ? -2.975 31.344 -4.016 1 96.44 110 LYS A CA 1
ATOM 832 C C . LYS A 1 110 ? -2.395 30.094 -3.346 1 96.44 110 LYS A C 1
ATOM 834 O O . LYS A 1 110 ? -1.187 29.859 -3.41 1 96.44 110 LYS A O 1
ATOM 839 N N . GLU A 1 111 ? -3.281 29.375 -2.662 1 97.62 111 GLU A N 1
ATOM 840 C CA . GLU A 1 111 ? -2.875 28.156 -1.978 1 97.62 111 GLU A CA 1
ATOM 841 C C . GLU A 1 111 ? -3.83 27 -2.289 1 97.62 111 GLU A C 1
ATOM 843 O O . GLU A 1 111 ? -5.043 27.203 -2.379 1 97.62 111 GLU A O 1
ATOM 848 N N . ILE A 1 112 ? -3.225 25.875 -2.465 1 97.75 112 ILE A N 1
ATOM 849 C CA . ILE A 1 112 ? -4.008 24.672 -2.703 1 97.75 112 ILE A CA 1
ATOM 850 C C . ILE A 1 112 ? -3.672 23.625 -1.65 1 97.75 112 ILE A C 1
ATOM 852 O O . ILE A 1 112 ? -2.5 23.297 -1.437 1 97.75 112 ILE A O 1
ATOM 856 N N . TYR A 1 113 ? -4.77 23.109 -1.032 1 96.44 113 TYR A N 1
ATOM 857 C CA . TYR A 1 113 ? -4.613 22.156 0.05 1 96.44 113 TYR A CA 1
ATOM 858 C C . TYR A 1 113 ? -5.133 20.781 -0.361 1 96.44 113 TYR A C 1
ATOM 860 O O . TYR A 1 113 ? -6.191 20.672 -0.986 1 96.44 113 TYR A O 1
ATOM 868 N N . SER A 1 114 ? -4.355 19.734 -0.043 1 94.94 114 SER A N 1
ATOM 869 C CA . SER A 1 114 ? -4.875 18.375 -0.182 1 94.94 114 SER A CA 1
ATOM 870 C C . SER A 1 114 ? -3.928 17.359 0.434 1 94.94 114 SER A C 1
ATOM 872 O O . SER A 1 114 ? -2.906 17.719 1.017 1 94.94 114 SER A O 1
ATOM 874 N N . HIS A 1 115 ? -4.367 16.141 0.486 1 88.19 115 HIS A N 1
ATOM 875 C CA . HIS A 1 115 ? -3.508 15.031 0.854 1 88.19 115 HIS A CA 1
ATOM 876 C C . HIS A 1 115 ? -2.418 14.805 -0.188 1 88.19 115 HIS A C 1
ATOM 878 O O . HIS A 1 115 ? -2.662 14.945 -1.388 1 88.19 115 HIS A O 1
ATOM 884 N N . PRO A 1 116 ? -1.221 14.375 0.246 1 80.38 116 PRO A N 1
ATOM 885 C CA . PRO A 1 116 ? -0.105 14.18 -0.682 1 80.38 116 PRO A CA 1
ATOM 886 C C . PRO A 1 116 ? -0.476 13.289 -1.87 1 80.38 116 PRO A C 1
ATOM 888 O O . PRO A 1 116 ? -0.13 13.609 -3.012 1 80.38 116 PRO A O 1
ATOM 891 N N . HIS A 1 117 ? -1.215 12.266 -1.679 1 81.56 117 HIS A N 1
ATOM 892 C CA . HIS A 1 117 ? -1.607 11.352 -2.746 1 81.56 117 HIS A CA 1
ATOM 893 C C . HIS A 1 117 ? -2.486 12.055 -3.775 1 81.56 117 HIS A C 1
ATOM 895 O O . HIS A 1 117 ? -2.281 11.898 -4.98 1 81.56 117 HIS A O 1
ATOM 901 N N . ALA A 1 118 ? -3.398 12.797 -3.27 1 89.38 118 ALA A N 1
ATOM 902 C CA . ALA A 1 118 ? -4.297 13.523 -4.164 1 89.38 118 ALA A CA 1
ATOM 903 C C . ALA A 1 118 ? -3.537 14.57 -4.973 1 89.38 118 ALA A C 1
ATOM 905 O O . ALA A 1 118 ? -3.812 14.766 -6.156 1 89.38 118 ALA A O 1
ATOM 906 N N . ILE A 1 119 ? -2.629 15.227 -4.332 1 90.5 119 ILE A N 1
ATOM 907 C CA . ILE A 1 119 ? -1.8 16.219 -5.004 1 90.5 119 ILE A CA 1
ATOM 908 C C . ILE A 1 119 ? -1.005 15.555 -6.125 1 90.5 119 ILE A C 1
ATOM 910 O O . ILE A 1 119 ? -0.985 16.047 -7.258 1 90.5 119 ILE A O 1
ATOM 914 N N . GLU A 1 120 ? -0.456 14.438 -5.828 1 82.5 120 GLU A N 1
ATOM 915 C CA . GLU A 1 120 ? 0.344 13.719 -6.816 1 82.5 120 GLU A CA 1
ATOM 916 C C . GLU A 1 120 ? -0.511 13.258 -7.992 1 82.5 120 GLU A C 1
ATOM 918 O O . GLU A 1 120 ? -0.076 13.328 -9.141 1 82.5 120 GLU A O 1
ATOM 923 N N . GLU A 1 121 ? -1.68 12.875 -7.738 1 87.94 121 GLU A N 1
ATOM 924 C CA . GLU A 1 121 ? -2.586 12.359 -8.758 1 87.94 121 GLU A CA 1
ATOM 925 C C . GLU A 1 121 ? -3.129 13.477 -9.641 1 87.94 121 GLU A C 1
ATOM 927 O O . GLU A 1 121 ? -3.699 13.219 -10.703 1 87.94 121 GLU A O 1
ATOM 932 N N . SER A 1 122 ? -2.918 14.734 -9.195 1 94 122 SER A N 1
ATOM 933 C CA . SER A 1 122 ? -3.463 15.867 -9.945 1 94 122 SER A CA 1
ATOM 934 C C . SER A 1 122 ? -2.367 16.859 -10.328 1 94 122 SER A C 1
ATOM 936 O O . SER A 1 122 ? -2.635 18.047 -10.5 1 94 122 SER A O 1
ATOM 938 N N . LYS A 1 123 ? -1.198 16.453 -10.359 1 90.38 123 LYS A N 1
ATOM 939 C CA . LYS A 1 123 ? -0.038 17.328 -10.523 1 90.38 123 LYS A CA 1
ATOM 940 C C . LYS A 1 123 ? -0.12 18.109 -11.82 1 90.38 123 LYS A C 1
ATOM 942 O O . LYS A 1 123 ? 0.192 19.312 -11.844 1 90.38 123 LYS A O 1
ATOM 947 N N . GLU A 1 124 ? -0.467 17.484 -12.922 1 91.5 124 GLU A N 1
ATOM 948 C CA . GLU A 1 124 ? -0.533 18.156 -14.219 1 91.5 124 GLU A CA 1
ATOM 949 C C . GLU A 1 124 ? -1.515 19.328 -14.18 1 91.5 124 GLU A C 1
ATOM 951 O O . GLU A 1 124 ? -1.188 20.438 -14.609 1 91.5 124 GLU A O 1
ATOM 956 N N . PHE A 1 125 ? -2.664 19.031 -13.641 1 93.81 125 PHE A N 1
ATOM 957 C CA . PHE A 1 125 ? -3.666 20.094 -13.539 1 93.81 125 PHE A CA 1
ATOM 958 C C . PHE A 1 125 ? -3.184 21.203 -12.617 1 93.81 125 PHE A C 1
ATOM 960 O O . PHE A 1 125 ? -3.307 22.391 -12.953 1 93.81 125 PHE A O 1
ATOM 967 N N . LEU A 1 126 ? -2.611 20.844 -11.508 1 95.5 126 LEU A N 1
ATOM 968 C CA . LEU A 1 126 ? -2.223 21.797 -10.477 1 95.5 126 LEU A CA 1
ATOM 969 C C . LEU A 1 126 ? -1.043 22.641 -10.93 1 95.5 126 LEU A C 1
ATOM 971 O O . LEU A 1 126 ? -0.898 23.797 -10.508 1 95.5 126 LEU A O 1
ATOM 975 N N . SER A 1 127 ? -0.215 22.094 -11.734 1 92.06 127 SER A N 1
ATOM 976 C CA . SER A 1 127 ? 0.951 22.828 -12.227 1 92.06 127 SER A CA 1
ATOM 977 C C . SER A 1 127 ? 0.536 24.016 -13.078 1 92.06 127 SER A C 1
ATOM 979 O O . SER A 1 127 ? 1.309 24.969 -13.242 1 92.06 127 SER A O 1
ATOM 981 N N . GLY A 1 128 ? -0.607 23.969 -13.602 1 91.38 128 GLY A N 1
ATOM 982 C CA . GLY A 1 128 ? -1.117 25.062 -14.398 1 91.38 128 GLY A CA 1
ATOM 983 C C . GLY A 1 128 ? -1.63 26.219 -13.562 1 91.38 128 GLY A C 1
ATOM 984 O O . GLY A 1 128 ? -1.935 27.297 -14.102 1 91.38 128 GLY A O 1
ATOM 985 N N . LEU A 1 129 ? -1.721 25.969 -12.289 1 93.19 129 LEU A N 1
ATOM 986 C CA . LEU A 1 129 ? -2.217 27 -11.398 1 93.19 129 LEU A CA 1
ATOM 987 C C . LEU A 1 129 ? -1.064 27.703 -10.688 1 93.19 129 LEU A C 1
ATOM 989 O O . LEU A 1 129 ? -0.065 27.078 -10.344 1 93.19 129 LEU A O 1
ATOM 993 N N . ASN A 1 130 ? -1.045 28.969 -10.695 1 92.31 130 ASN A N 1
ATOM 994 C CA . ASN A 1 130 ? -0.042 29.75 -9.961 1 92.31 130 ASN A CA 1
ATOM 995 C C . ASN A 1 130 ? -0.351 29.797 -8.469 1 92.31 130 ASN A C 1
ATOM 997 O O . ASN A 1 130 ? -0.693 30.844 -7.934 1 92.31 130 ASN A O 1
ATOM 1001 N N . ALA A 1 131 ? -0.238 28.688 -7.773 1 95.69 131 ALA A N 1
ATOM 1002 C CA . ALA A 1 131 ? -0.588 28.578 -6.359 1 95.69 131 ALA A CA 1
ATOM 1003 C C . ALA A 1 131 ? 0.396 27.672 -5.621 1 95.69 131 ALA A C 1
ATOM 1005 O O . ALA A 1 131 ? 0.981 26.766 -6.215 1 95.69 131 ALA A O 1
ATOM 1006 N N . THR A 1 132 ? 0.576 27.953 -4.363 1 95.56 132 THR A N 1
ATOM 1007 C CA . THR A 1 132 ? 1.421 27.125 -3.512 1 95.56 132 THR A CA 1
ATOM 1008 C C . THR A 1 132 ? 0.655 25.906 -3.016 1 95.56 132 THR A C 1
ATOM 1010 O O . THR A 1 132 ? -0.485 26.016 -2.562 1 95.56 132 THR A O 1
ATOM 1013 N N . ILE A 1 133 ? 1.319 24.797 -3.09 1 94.44 133 ILE A N 1
ATOM 1014 C CA . ILE A 1 133 ? 0.687 23.547 -2.668 1 94.44 133 ILE A CA 1
ATOM 1015 C C . ILE A 1 133 ? 1.015 23.281 -1.201 1 94.44 133 ILE A C 1
ATOM 1017 O O . ILE A 1 133 ? 2.174 23.375 -0.79 1 94.44 133 ILE A O 1
ATOM 1021 N N . ARG A 1 134 ? -0.007 23.016 -0.453 1 90.81 134 ARG A N 1
ATOM 1022 C CA . ARG A 1 134 ? 0.111 22.688 0.963 1 90.81 134 ARG A CA 1
ATOM 1023 C C . ARG A 1 134 ? -0.497 21.312 1.259 1 90.81 134 ARG A C 1
ATOM 1025 O O . ARG A 1 134 ? -1.646 21.047 0.896 1 90.81 134 ARG A O 1
ATOM 1032 N N . GLN A 1 135 ? 0.266 20.516 1.983 1 85.56 135 GLN A N 1
ATOM 1033 C CA . GLN A 1 135 ? -0.195 19.156 2.252 1 85.56 135 GLN A CA 1
ATOM 1034 C C . GLN A 1 135 ? -0.974 19.094 3.562 1 85.56 135 GLN A C 1
ATOM 1036 O O . GLN A 1 135 ? -0.666 19.812 4.512 1 85.56 135 GLN A O 1
ATOM 1041 N N . THR A 1 136 ? -2.043 18.312 3.555 1 86.19 136 THR A N 1
ATOM 1042 C CA . THR A 1 136 ? -2.855 18.047 4.734 1 86.19 136 THR A CA 1
ATOM 1043 C C . THR A 1 136 ? -2.924 16.547 5.02 1 86.19 136 THR A C 1
ATOM 1045 O O . THR A 1 136 ? -2.457 15.742 4.219 1 86.19 136 THR A O 1
ATOM 1048 N N . SER A 1 137 ? -3.568 16.203 6.141 1 76.75 137 SER A N 1
ATOM 1049 C CA . SER A 1 137 ? -3.617 14.805 6.562 1 76.75 137 SER A CA 1
ATOM 1050 C C . SER A 1 137 ? -4.656 14.023 5.766 1 76.75 137 SER A C 1
ATOM 1052 O O . SER A 1 137 ? -4.621 12.789 5.73 1 76.75 137 SER A O 1
ATOM 1054 N N . SER A 1 138 ? -5.594 14.703 5.215 1 82.25 138 SER A N 1
ATOM 1055 C CA . SER A 1 138 ? -6.645 14.086 4.41 1 82.25 138 SER A CA 1
ATOM 1056 C C . SER A 1 138 ? -7.277 15.094 3.459 1 82.25 138 SER A C 1
ATOM 1058 O O . SER A 1 138 ? -7.062 16.297 3.598 1 82.25 138 SER A O 1
ATOM 1060 N N . THR A 1 139 ? -8.008 14.562 2.527 1 89.88 139 THR A N 1
ATOM 1061 C CA . THR A 1 139 ? -8.734 15.453 1.623 1 89.88 139 THR A CA 1
ATOM 1062 C C . THR A 1 139 ? -9.836 16.203 2.367 1 89.88 139 THR A C 1
ATOM 1064 O O . THR A 1 139 ? -10.164 17.328 2.02 1 89.88 139 THR A O 1
ATOM 1067 N N . ALA A 1 140 ? -10.398 15.547 3.352 1 89.62 140 ALA A N 1
ATOM 1068 C CA . ALA A 1 140 ? -11.406 16.203 4.176 1 89.62 140 ALA A CA 1
ATOM 1069 C C . ALA A 1 140 ? -10.797 17.359 4.957 1 89.62 140 ALA A C 1
ATOM 1071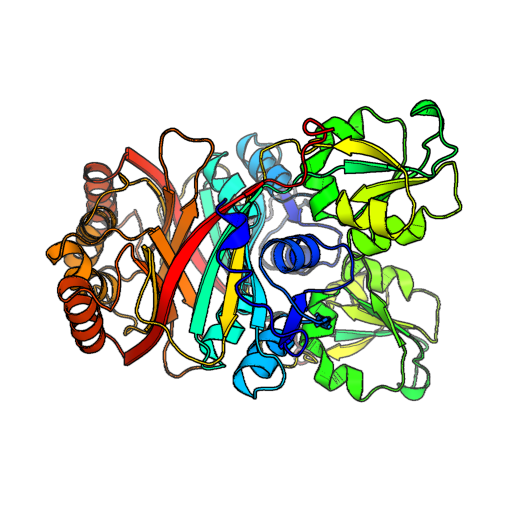 O O . ALA A 1 140 ? -11.391 18.438 5.043 1 89.62 140 ALA A O 1
ATOM 1072 N N . GLU A 1 141 ? -9.609 17.125 5.484 1 88.75 141 GLU A N 1
ATOM 1073 C CA . GLU A 1 141 ? -8.93 18.203 6.207 1 88.75 141 GLU A CA 1
ATOM 1074 C C . GLU A 1 141 ? -8.609 19.375 5.281 1 88.75 141 GLU A C 1
ATOM 1076 O O . GLU A 1 141 ? -8.672 20.531 5.695 1 88.75 141 GLU A O 1
ATOM 1081 N N . ALA A 1 142 ? -8.273 19.047 4.113 1 94.75 142 ALA A N 1
ATOM 1082 C CA . ALA A 1 142 ? -8.008 20.094 3.119 1 94.75 142 ALA A CA 1
ATOM 1083 C C . ALA A 1 142 ? -9.211 21.016 2.959 1 94.75 142 ALA A C 1
ATOM 1085 O O . ALA A 1 142 ? -9.062 22.234 2.895 1 94.75 142 ALA A O 1
ATOM 1086 N N . LEU A 1 143 ? -10.367 20.438 2.926 1 96.06 143 LEU A N 1
ATOM 1087 C CA . LEU A 1 143 ? -11.594 21.203 2.783 1 96.06 143 LEU A CA 1
ATOM 1088 C C . LEU A 1 143 ? -11.797 22.141 3.977 1 96.06 143 LEU A C 1
ATOM 1090 O O . LEU A 1 143 ? -12.203 23.281 3.811 1 96.06 143 LEU A O 1
ATOM 1094 N N . ASN A 1 144 ? -11.492 21.656 5.145 1 95 144 ASN A N 1
ATOM 1095 C CA . ASN A 1 144 ? -11.609 22.484 6.34 1 95 144 ASN A CA 1
ATOM 1096 C C . ASN A 1 144 ? -10.672 23.688 6.289 1 95 144 ASN A C 1
ATOM 1098 O O . ASN A 1 144 ? -11.016 24.766 6.773 1 95 144 ASN A O 1
ATOM 1102 N N . MET A 1 145 ? -9.578 23.516 5.672 1 94.94 145 MET A N 1
ATOM 1103 C CA . MET A 1 145 ? -8.562 24.562 5.617 1 94.94 145 MET A CA 1
ATOM 1104 C C . MET A 1 145 ? -9 25.688 4.691 1 94.94 145 MET A C 1
ATOM 1106 O O . MET A 1 145 ? -8.477 26.797 4.773 1 94.94 145 MET A O 1
ATOM 1110 N N . VAL A 1 146 ? -9.914 25.406 3.854 1 96.44 146 VAL A N 1
ATOM 1111 C CA . VAL A 1 146 ? -10.227 26.391 2.818 1 96.44 146 VAL A CA 1
ATOM 1112 C C . VAL A 1 146 ? -11.445 27.203 3.236 1 96.44 146 VAL A C 1
ATOM 1114 O O . VAL A 1 146 ? -11.664 28.312 2.723 1 96.44 146 VAL A O 1
ATOM 1117 N N . ILE A 1 147 ? -12.242 26.703 4.176 1 96.31 147 ILE A N 1
ATOM 1118 C CA . ILE A 1 147 ? -13.461 27.391 4.609 1 96.31 147 ILE A CA 1
ATOM 1119 C C . ILE A 1 147 ? -13.125 28.797 5.09 1 96.31 147 ILE A C 1
ATOM 1121 O O . ILE A 1 147 ? -12.281 28.969 5.969 1 96.31 147 ILE A O 1
ATOM 1125 N N . GLY A 1 148 ? -13.742 29.766 4.512 1 95.25 148 GLY A N 1
ATOM 1126 C CA . GLY A 1 148 ? -13.625 31.141 4.973 1 95.25 148 GLY A CA 1
ATOM 1127 C C . GLY A 1 148 ? -12.406 31.844 4.414 1 95.25 148 GLY A C 1
ATOM 1128 O O . GLY A 1 148 ? -12.148 33 4.754 1 95.25 148 GLY A O 1
ATOM 1129 N N . HIS A 1 149 ? -11.641 31.172 3.58 1 96.44 149 HIS A N 1
ATOM 1130 C CA . HIS A 1 149 ? -10.445 31.766 2.984 1 96.44 149 HIS A CA 1
ATOM 1131 C C . HIS A 1 149 ? -10.547 31.797 1.464 1 96.44 149 HIS A C 1
ATOM 1133 O O . HIS A 1 149 ? -10.25 30.812 0.79 1 96.44 149 HIS A O 1
ATOM 1139 N N . ARG A 1 150 ? -10.812 32.938 0.944 1 94.06 150 ARG A N 1
ATOM 1140 C CA . ARG A 1 150 ? -11.125 33.125 -0.469 1 94.06 150 ARG A CA 1
ATOM 1141 C C . ARG A 1 150 ? -9.945 32.75 -1.352 1 94.06 150 ARG A C 1
ATOM 1143 O O . ARG A 1 150 ? -10.133 32.312 -2.492 1 94.06 150 ARG A O 1
ATOM 1150 N N . GLU A 1 151 ? -8.734 32.875 -0.859 1 96.44 151 GLU A N 1
ATOM 1151 C CA . GLU A 1 151 ? -7.551 32.656 -1.679 1 96.44 151 GLU A CA 1
ATOM 1152 C C . GLU A 1 151 ? -7.105 31.188 -1.623 1 96.44 151 GLU A C 1
ATOM 1154 O O . GLU A 1 151 ? -6.109 30.812 -2.25 1 96.44 151 GLU A O 1
ATOM 1159 N N . ARG A 1 152 ? -7.863 30.312 -0.863 1 97.75 152 ARG A N 1
ATOM 1160 C CA . ARG A 1 152 ? -7.48 28.906 -0.692 1 97.75 152 ARG A CA 1
ATOM 1161 C C . ARG A 1 152 ? -8.414 27.984 -1.468 1 97.75 152 ARG A C 1
ATOM 1163 O O . ARG A 1 152 ? -9.617 28.234 -1.537 1 97.75 152 ARG A O 1
ATOM 1170 N N . ALA A 1 153 ? -7.832 26.984 -2.039 1 98 153 ALA A N 1
ATOM 1171 C CA . ALA A 1 153 ? -8.578 25.906 -2.684 1 98 153 ALA A CA 1
ATOM 1172 C C . ALA A 1 153 ? -8.148 24.547 -2.146 1 98 153 ALA A C 1
ATOM 1174 O O . ALA A 1 153 ? -7.102 24.422 -1.512 1 98 153 ALA A O 1
ATOM 1175 N N . ALA A 1 154 ? -9.016 23.609 -2.346 1 97.94 154 ALA A N 1
ATOM 1176 C CA . ALA A 1 154 ? -8.727 22.234 -1.942 1 97.94 154 ALA A CA 1
ATOM 1177 C C . ALA A 1 154 ? -8.922 21.266 -3.105 1 97.94 154 ALA A C 1
ATOM 1179 O O . ALA A 1 154 ? -9.742 21.516 -3.994 1 97.94 154 ALA A O 1
ATOM 1180 N N . VAL A 1 155 ? -8.133 20.25 -3.117 1 96.69 155 VAL A N 1
ATOM 1181 C CA . VAL A 1 155 ? -8.406 19.094 -3.959 1 96.69 155 VAL A CA 1
ATOM 1182 C C . VAL A 1 155 ? -9.062 18 -3.127 1 96.69 155 VAL A C 1
ATOM 1184 O O . VAL A 1 155 ? -8.469 17.484 -2.178 1 96.69 155 VAL A O 1
ATOM 1187 N N . ALA A 1 156 ? -10.281 17.688 -3.477 1 95.12 156 ALA A N 1
ATOM 1188 C CA . ALA A 1 156 ? -11.039 16.781 -2.625 1 95.12 156 ALA A CA 1
ATOM 1189 C C . ALA A 1 156 ? -12.234 16.203 -3.377 1 95.12 156 ALA A C 1
ATOM 1191 O O . ALA A 1 156 ? -12.312 16.297 -4.602 1 95.12 156 ALA A O 1
ATOM 1192 N N . SER A 1 157 ? -13.039 15.453 -2.617 1 92.06 157 SER A N 1
ATOM 1193 C CA . SER A 1 157 ? -14.227 14.836 -3.197 1 92.06 157 SER A CA 1
ATOM 1194 C C . SER A 1 157 ? -15.375 15.828 -3.322 1 92.06 157 SER A C 1
ATOM 1196 O O . SER A 1 157 ? -15.438 16.812 -2.568 1 92.06 157 SER A O 1
ATOM 1198 N N . ARG A 1 158 ? -16.266 15.562 -4.27 1 91.25 158 ARG A N 1
ATOM 1199 C CA . ARG A 1 158 ? -17.453 16.391 -4.441 1 91.25 158 ARG A CA 1
ATOM 1200 C C . ARG A 1 158 ? -18.344 16.344 -3.205 1 91.25 158 ARG A C 1
ATOM 1202 O O . ARG A 1 158 ? -18.844 17.375 -2.752 1 91.25 158 ARG A O 1
ATOM 1209 N N . LEU A 1 159 ? -18.531 15.18 -2.67 1 90.56 159 LEU A N 1
ATOM 1210 C CA . LEU A 1 159 ? -19.344 15.016 -1.473 1 90.56 159 LEU A CA 1
ATOM 1211 C C . LEU A 1 159 ? -18.797 15.852 -0.32 1 90.56 159 LEU A C 1
ATOM 1213 O O . LEU A 1 159 ? -19.547 16.516 0.393 1 90.56 159 LEU A O 1
ATOM 1217 N N . GLY A 1 160 ? -17.5 15.773 -0.15 1 92.44 160 GLY A N 1
ATOM 1218 C CA . GLY A 1 160 ? -16.891 16.578 0.899 1 92.44 160 GLY A CA 1
ATOM 1219 C C . GLY A 1 160 ? -17.172 18.062 0.752 1 92.44 160 GLY A C 1
ATOM 1220 O O . GLY A 1 160 ? -17.438 18.75 1.74 1 92.44 160 GLY A O 1
ATOM 1221 N N . ALA A 1 161 ? -17.062 18.516 -0.457 1 94.38 161 ALA A N 1
ATOM 1222 C CA . ALA A 1 161 ? -17.344 19.922 -0.745 1 94.38 161 ALA A CA 1
ATOM 1223 C C . ALA A 1 161 ? -18.781 20.266 -0.398 1 94.38 161 ALA A C 1
ATOM 1225 O O . ALA A 1 161 ? -19.047 21.266 0.293 1 94.38 161 ALA A O 1
ATOM 1226 N N . GLN A 1 162 ? -19.688 19.422 -0.807 1 93.06 162 GLN A N 1
ATOM 1227 C CA . GLN A 1 162 ? -21.125 19.641 -0.604 1 93.06 162 GLN A CA 1
ATOM 1228 C C . GLN A 1 162 ? -21.469 19.688 0.882 1 93.06 162 GLN A C 1
ATOM 1230 O O . GLN A 1 162 ? -22.203 20.578 1.323 1 93.06 162 GLN A O 1
ATOM 1235 N N . LEU A 1 163 ? -20.906 18.875 1.624 1 93.56 163 LEU A N 1
ATOM 1236 C CA . LEU A 1 163 ? -21.172 18.781 3.053 1 93.56 163 LEU A CA 1
ATOM 1237 C C . LEU A 1 163 ? -20.719 20.031 3.785 1 93.56 163 LEU A C 1
ATOM 1239 O O . LEU A 1 163 ? -21.203 20.344 4.867 1 93.56 163 LEU A O 1
ATOM 1243 N N . ARG A 1 164 ? -19.797 20.75 3.164 1 95 164 ARG A N 1
ATOM 1244 C CA . ARG A 1 164 ? -19.219 21.906 3.836 1 95 164 ARG A CA 1
ATOM 1245 C C . ARG A 1 164 ? -19.672 23.219 3.191 1 95 164 ARG A C 1
ATOM 1247 O O . ARG A 1 164 ? -19.156 24.281 3.506 1 95 164 ARG A O 1
ATOM 1254 N N . GLY A 1 165 ? -20.578 23.062 2.285 1 94.94 165 GLY A N 1
ATOM 1255 C CA . GLY A 1 165 ? -21.109 24.234 1.611 1 94.94 165 GLY A CA 1
ATOM 1256 C C . GLY A 1 165 ? -20.094 24.922 0.721 1 94.94 165 GLY A C 1
ATOM 1257 O O . GLY A 1 165 ? -20.078 26.156 0.608 1 94.94 165 GLY A O 1
ATOM 1258 N N . LEU A 1 166 ? -19.188 24.188 0.228 1 96.44 166 LEU A N 1
ATOM 1259 C CA . LEU A 1 166 ? -18.156 24.719 -0.667 1 96.44 166 LEU A CA 1
ATOM 1260 C C . LEU A 1 166 ? -18.516 24.453 -2.125 1 96.44 166 LEU A C 1
ATOM 1262 O O . LEU A 1 166 ? -19.422 23.656 -2.412 1 96.44 166 LEU A O 1
ATOM 1266 N N . LYS A 1 167 ? -17.859 25.188 -3.016 1 95.25 167 LYS A N 1
ATOM 1267 C CA . LYS A 1 167 ? -18.125 25.141 -4.449 1 95.25 167 LYS A CA 1
ATOM 1268 C C . LYS A 1 167 ? -17.047 24.328 -5.176 1 95.25 167 LYS A C 1
ATOM 1270 O O . LYS A 1 167 ? -15.859 24.531 -4.965 1 95.25 167 LYS A O 1
ATOM 1275 N N . THR A 1 168 ? -17.5 23.359 -6.008 1 95.06 168 THR A N 1
ATOM 1276 C CA . THR A 1 168 ? -16.578 22.656 -6.898 1 95.06 168 THR A CA 1
ATOM 1277 C C . THR A 1 168 ? -16.406 23.406 -8.211 1 95.06 168 THR A C 1
ATOM 1279 O O . THR A 1 168 ? -17.391 23.688 -8.898 1 95.06 168 THR A O 1
ATOM 1282 N N . ILE A 1 169 ? -15.227 23.75 -8.523 1 94.44 169 ILE A N 1
ATOM 1283 C CA . ILE A 1 169 ? -14.969 24.438 -9.797 1 94.44 169 ILE A CA 1
ATOM 1284 C C . ILE A 1 169 ? -14.961 23.406 -10.93 1 94.44 169 ILE A C 1
ATOM 1286 O O . ILE A 1 169 ? -15.602 23.609 -11.961 1 94.44 169 ILE A O 1
ATOM 1290 N N . THR A 1 170 ? -14.188 22.344 -10.75 1 93.12 170 THR A N 1
ATOM 1291 C CA . THR A 1 170 ? -14.094 21.266 -11.727 1 93.12 170 THR A CA 1
ATOM 1292 C C . THR A 1 170 ? -13.68 19.953 -11.055 1 93.12 170 THR A C 1
ATOM 1294 O O . THR A 1 170 ? -13.031 19.969 -10.008 1 93.12 170 THR A O 1
ATOM 1297 N N . CYS A 1 171 ? -14.156 18.906 -11.625 1 93.81 171 CYS A N 1
ATOM 1298 C CA . CYS A 1 171 ? -13.797 17.578 -11.172 1 93.81 171 CYS A CA 1
ATOM 1299 C C . CYS A 1 171 ? -13.109 16.781 -12.281 1 93.81 171 CYS A C 1
ATOM 1301 O O . CYS A 1 171 ? -13.078 17.219 -13.438 1 93.81 171 CYS A O 1
ATOM 1303 N N . GLY A 1 172 ? -12.531 15.672 -11.898 1 92.69 172 GLY A N 1
ATOM 1304 C CA . GLY A 1 172 ? -11.797 14.875 -12.875 1 92.69 172 GLY A CA 1
ATOM 1305 C C . GLY A 1 172 ? -10.43 15.445 -13.203 1 92.69 172 GLY A C 1
ATOM 1306 O O . GLY A 1 172 ? -10.023 15.445 -14.367 1 92.69 172 GLY A O 1
ATOM 1307 N N . ILE A 1 173 ? -9.836 16.016 -12.211 1 94.31 173 ILE A N 1
ATOM 1308 C CA . ILE A 1 173 ? -8.586 16.719 -12.484 1 94.31 173 ILE A CA 1
ATOM 1309 C C . ILE A 1 173 ? -7.414 15.75 -12.32 1 94.31 173 ILE A C 1
ATOM 1311 O O . ILE A 1 173 ? -6.254 16.156 -12.43 1 94.31 173 ILE A O 1
ATOM 1315 N N . GLU A 1 174 ? -7.652 14.461 -11.992 1 92.5 174 GLU A N 1
ATOM 1316 C CA . GLU A 1 174 ? -6.582 13.477 -11.844 1 92.5 174 GLU A CA 1
ATOM 1317 C C . GLU A 1 174 ? -5.867 13.242 -13.172 1 92.5 174 GLU A C 1
ATOM 1319 O O .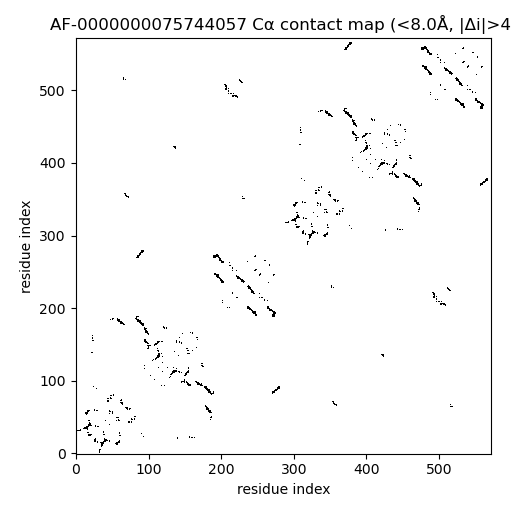 GLU A 1 174 ? -6.492 13.258 -14.234 1 92.5 174 GLU A O 1
ATOM 1324 N N . ASP A 1 175 ? -4.574 13.023 -13.133 1 89.62 175 ASP A N 1
ATOM 1325 C CA . ASP A 1 175 ? -3.734 12.836 -14.312 1 89.62 175 ASP A CA 1
ATOM 1326 C C . ASP A 1 175 ? -4.082 11.531 -15.031 1 89.62 175 ASP A C 1
ATOM 1328 O O . ASP A 1 175 ? -3.916 11.43 -16.25 1 89.62 175 ASP A O 1
ATOM 1332 N N . LYS A 1 176 ? -4.449 10.508 -14.25 1 83.75 176 LYS A N 1
ATOM 1333 C CA . LYS A 1 176 ? -4.855 9.188 -14.727 1 83.75 176 LYS A CA 1
ATOM 1334 C C . LYS A 1 176 ? -6.07 8.672 -13.961 1 83.75 176 LYS A C 1
ATOM 1336 O O . LYS A 1 176 ? -6.297 9.062 -12.812 1 83.75 176 LYS A O 1
ATOM 1341 N N . PRO A 1 177 ? -6.836 7.887 -14.617 1 86.19 177 PRO A N 1
ATOM 1342 C CA . PRO A 1 177 ? -7.977 7.324 -13.898 1 86.19 177 PRO A CA 1
ATOM 1343 C C . PRO A 1 177 ? -7.562 6.582 -12.625 1 86.19 177 PRO A C 1
ATOM 1345 O O . PRO A 1 177 ? -6.605 5.805 -12.648 1 86.19 177 PRO A O 1
ATOM 1348 N N . SER A 1 178 ? -8.242 6.91 -11.555 1 86.56 178 SER A N 1
ATOM 1349 C CA . SER A 1 178 ? -8.008 6.297 -10.25 1 86.56 178 SER A CA 1
ATOM 1350 C C . SER A 1 178 ? -9.234 5.523 -9.773 1 86.56 178 SER A C 1
ATOM 1352 O O . SER A 1 178 ? -10.328 6.086 -9.664 1 86.56 178 SER A O 1
ATOM 1354 N N . PHE A 1 179 ? -9 4.25 -9.562 1 89.44 179 PHE A N 1
ATOM 1355 C CA . PHE A 1 179 ? -10.07 3.371 -9.102 1 89.44 179 PHE A CA 1
ATOM 1356 C C . PHE A 1 179 ? -9.711 2.732 -7.766 1 89.44 179 PHE A C 1
ATOM 1358 O O . PHE A 1 179 ? -8.602 2.223 -7.594 1 89.44 179 PHE A O 1
ATOM 1365 N N . THR A 1 180 ? -10.617 2.842 -6.836 1 91.12 180 THR A N 1
ATOM 1366 C CA . THR A 1 180 ? -10.453 2.121 -5.578 1 91.12 180 THR A CA 1
ATOM 1367 C C . THR A 1 180 ? -11.547 1.071 -5.41 1 91.12 180 THR A C 1
ATOM 1369 O O . THR A 1 180 ? -12.727 1.355 -5.637 1 91.12 180 THR A O 1
ATOM 1372 N N . LYS A 1 181 ? -11.109 -0.168 -5.188 1 95.38 181 LYS A N 1
ATOM 1373 C CA . LYS A 1 181 ? -12.039 -1.225 -4.797 1 95.38 181 LYS A CA 1
ATOM 1374 C C . LYS A 1 181 ? -12.312 -1.19 -3.297 1 95.38 181 LYS A C 1
ATOM 1376 O O . LYS A 1 181 ? -11.383 -1.218 -2.49 1 95.38 181 LYS A O 1
ATOM 1381 N N . PHE A 1 182 ? -13.578 -1.024 -2.912 1 96.88 182 PHE A N 1
ATOM 1382 C CA . PHE A 1 182 ? -14 -1.073 -1.519 1 96.88 182 PHE A CA 1
ATOM 1383 C C . PHE A 1 182 ? -14.695 -2.395 -1.21 1 96.88 182 PHE A C 1
ATOM 1385 O O . PHE A 1 182 ? -15.344 -2.979 -2.08 1 96.88 182 PHE A O 1
ATOM 1392 N N . LEU A 1 183 ? -14.508 -2.871 0.018 1 98.06 183 LEU A N 1
ATOM 1393 C CA . LEU A 1 183 ? -15.281 -4.008 0.517 1 98.06 183 LEU A CA 1
ATOM 1394 C C . LEU A 1 183 ? -16.344 -3.551 1.503 1 98.06 183 LEU A C 1
ATOM 1396 O O . LEU A 1 183 ? -16.094 -2.693 2.352 1 98.06 183 LEU A O 1
ATOM 1400 N N . ILE A 1 184 ? -17.531 -4.035 1.305 1 97.88 184 ILE A N 1
ATOM 1401 C CA . ILE A 1 184 ? -18.578 -3.934 2.314 1 97.88 184 ILE A CA 1
ATOM 1402 C C . ILE A 1 184 ? -18.578 -5.188 3.186 1 97.88 184 ILE A C 1
ATOM 1404 O O . ILE A 1 184 ? -18.812 -6.293 2.691 1 97.88 184 ILE A O 1
ATOM 1408 N N . LEU A 1 185 ? -18.312 -4.977 4.461 1 98.5 185 LEU A N 1
ATOM 1409 C CA . LEU A 1 185 ? -18.141 -6.102 5.375 1 98.5 185 LEU A CA 1
ATOM 1410 C C . LEU A 1 185 ? -19.391 -6.297 6.238 1 98.5 185 LEU A C 1
ATOM 1412 O O . LEU A 1 185 ? -20.094 -5.332 6.543 1 98.5 185 LEU A O 1
ATOM 1416 N N . GLN A 1 186 ? -19.609 -7.469 6.605 1 98.06 186 GLN A N 1
ATOM 1417 C CA . GLN A 1 186 ? -20.656 -7.867 7.551 1 98.06 186 GLN A CA 1
ATOM 1418 C C . GLN A 1 186 ? -20.172 -9.008 8.445 1 98.06 186 GLN A C 1
ATOM 1420 O O . GLN A 1 186 ? -19.109 -9.57 8.219 1 98.06 186 GLN A O 1
ATOM 1425 N N . ARG A 1 187 ? -20.906 -9.297 9.43 1 97.5 187 ARG A N 1
ATOM 1426 C CA . ARG A 1 187 ? -20.5 -10.32 10.383 1 97.5 187 ARG A CA 1
ATOM 1427 C C . ARG A 1 187 ? -20.562 -11.711 9.758 1 97.5 187 ARG A C 1
ATOM 1429 O O . ARG A 1 187 ? -19.625 -12.508 9.891 1 97.5 187 ARG A O 1
ATOM 1436 N N . ASP A 1 188 ? -21.547 -11.977 9.016 1 96.94 188 ASP A N 1
ATOM 1437 C CA . ASP A 1 188 ? -21.781 -13.312 8.477 1 96.94 188 ASP A CA 1
ATOM 1438 C C . ASP A 1 188 ? -21.094 -13.492 7.133 1 96.94 188 ASP A C 1
ATOM 1440 O O . ASP A 1 188 ? -20.969 -12.539 6.355 1 96.94 188 ASP A O 1
ATOM 1444 N N . VAL A 1 189 ? -20.75 -14.719 6.902 1 97.38 189 VAL A N 1
ATOM 1445 C CA . VAL A 1 189 ? -20.141 -15.094 5.625 1 97.38 189 VAL A CA 1
ATOM 1446 C C . VAL A 1 189 ? -21.234 -15.523 4.645 1 97.38 189 VAL A C 1
ATOM 1448 O O . VAL A 1 189 ? -21.984 -16.453 4.922 1 97.38 189 VAL A O 1
ATOM 1451 N N . GLY A 1 190 ? -21.266 -14.797 3.529 1 96.38 190 GLY A N 1
ATOM 1452 C CA . GLY A 1 190 ? -22.25 -15.148 2.512 1 96.38 190 GLY A CA 1
ATOM 1453 C C . GLY A 1 190 ? -21.734 -16.156 1.509 1 96.38 190 GLY A C 1
ATOM 1454 O O . GLY A 1 190 ? -20.516 -16.312 1.349 1 96.38 190 GLY A O 1
ATOM 1455 N N . ASN A 1 191 ? -22.734 -16.812 0.812 1 96.69 191 ASN A N 1
ATOM 1456 C CA . ASN A 1 191 ? -22.297 -17.844 -0.131 1 96.69 191 ASN A CA 1
ATOM 1457 C C . ASN A 1 191 ? -22.797 -17.562 -1.542 1 96.69 191 ASN A C 1
ATOM 1459 O O . ASN A 1 191 ? -22.609 -18.375 -2.451 1 96.69 191 ASN A O 1
ATOM 1463 N N . ILE A 1 192 ? -23.406 -16.406 -1.749 1 96.56 192 ILE A N 1
ATOM 1464 C CA . ILE A 1 192 ? -23.938 -16.047 -3.062 1 96.56 192 ILE A CA 1
ATOM 1465 C C . ILE A 1 192 ? -23.25 -14.789 -3.57 1 96.56 192 ILE A C 1
ATOM 1467 O O . ILE A 1 192 ? -23.094 -13.82 -2.826 1 96.56 192 ILE A O 1
ATOM 1471 N N . GLY A 1 193 ? -22.844 -14.844 -4.824 1 96.38 193 GLY A N 1
ATOM 1472 C CA . GLY A 1 193 ? -22.234 -13.664 -5.422 1 96.38 193 GLY A CA 1
ATOM 1473 C C . GLY A 1 193 ? -21.438 -13.969 -6.676 1 96.38 193 GLY A C 1
ATOM 1474 O O . GLY A 1 193 ? -21.5 -15.086 -7.195 1 96.38 193 GLY A O 1
ATOM 1475 N N . ASP A 1 194 ? -20.75 -12.93 -7.203 1 95.5 194 ASP A N 1
ATOM 1476 C CA . ASP A 1 194 ? -19.984 -13.008 -8.438 1 95.5 194 ASP A CA 1
ATOM 1477 C C . ASP A 1 194 ? -18.547 -13.484 -8.156 1 95.5 194 ASP A C 1
ATOM 1479 O O . ASP A 1 194 ? -17.906 -14.062 -9.031 1 95.5 194 ASP A O 1
ATOM 1483 N N . ARG A 1 195 ? -18.094 -13.18 -6.945 1 97.44 195 ARG A N 1
ATOM 1484 C CA . ARG A 1 195 ? -16.719 -13.453 -6.57 1 97.44 195 ARG A CA 1
ATOM 1485 C C . ARG A 1 195 ? -16.625 -14.016 -5.156 1 97.44 195 ARG A C 1
ATOM 1487 O O . ARG A 1 195 ? -17.547 -13.828 -4.352 1 97.44 195 ARG A O 1
ATOM 1494 N N . SER A 1 196 ? -15.609 -14.742 -4.914 1 98.31 196 SER A N 1
ATOM 1495 C CA . SER A 1 196 ? -15.281 -15.211 -3.572 1 98.31 196 SER A CA 1
ATOM 1496 C C . SER A 1 196 ? -13.859 -14.812 -3.176 1 98.31 196 SER A C 1
ATOM 1498 O O . SER A 1 196 ? -12.969 -14.758 -4.02 1 98.31 196 SER A O 1
ATOM 1500 N N . LEU A 1 197 ? -13.75 -14.461 -1.953 1 98.38 197 LEU A N 1
ATOM 1501 C CA . LEU A 1 197 ? -12.461 -14.062 -1.391 1 98.38 197 LEU A CA 1
ATOM 1502 C C . LEU A 1 197 ? -12.008 -15.039 -0.311 1 98.38 197 LEU A C 1
ATOM 1504 O O . LEU A 1 197 ? -12.797 -15.414 0.561 1 98.38 197 LEU A O 1
ATOM 1508 N N . VAL A 1 198 ? -10.734 -15.523 -0.401 1 98.06 198 VAL A N 1
ATOM 1509 C CA . VAL A 1 198 ? -10.195 -16.438 0.593 1 98.06 198 VAL A CA 1
ATOM 1510 C C . VAL A 1 198 ? -8.789 -16 0.994 1 98.06 198 VAL A C 1
ATOM 1512 O O . VAL A 1 198 ? -8.062 -15.406 0.192 1 98.06 198 VAL A O 1
ATOM 1515 N N . ILE A 1 199 ? -8.461 -16.188 2.217 1 96.88 199 ILE A N 1
ATOM 1516 C CA . ILE A 1 199 ? -7.105 -16.062 2.74 1 96.88 199 ILE A CA 1
ATOM 1517 C C . ILE A 1 199 ? -6.562 -17.422 3.131 1 96.88 199 ILE A C 1
ATOM 1519 O O . ILE A 1 199 ? -7.277 -18.234 3.727 1 96.88 199 ILE A O 1
ATOM 1523 N N . PHE A 1 200 ? -5.336 -17.719 2.715 1 95.62 200 PHE A N 1
ATOM 1524 C CA . PHE A 1 200 ? -4.762 -19.016 3.057 1 95.62 200 PHE A CA 1
ATOM 1525 C C . PHE A 1 200 ? -3.25 -18.906 3.219 1 95.62 200 PHE A C 1
ATOM 1527 O O . PHE A 1 200 ? -2.646 -17.906 2.848 1 95.62 200 PHE A O 1
ATOM 1534 N N . SER A 1 201 ? -2.717 -19.906 3.855 1 92.81 201 SER A N 1
ATOM 1535 C CA . SER A 1 201 ? -1.268 -20 4.004 1 92.81 201 SER A CA 1
ATOM 1536 C C . SER A 1 201 ? -0.748 -21.344 3.488 1 92.81 201 SER A C 1
ATOM 1538 O O . SER A 1 201 ? -1.424 -22.359 3.607 1 92.81 201 SER A O 1
ATOM 1540 N N . VAL A 1 202 ? 0.375 -21.281 2.84 1 90.62 202 VAL A N 1
ATOM 1541 C CA . VAL A 1 202 ? 1.009 -22.5 2.357 1 90.62 202 VAL A CA 1
ATOM 1542 C C . VAL A 1 202 ? 2.42 -22.609 2.934 1 90.62 202 VAL A C 1
ATOM 1544 O O . VAL A 1 202 ? 3.016 -21.609 3.33 1 90.62 202 VAL A O 1
ATOM 1547 N N . PRO A 1 203 ? 2.939 -23.828 3.021 1 86.06 203 PRO A N 1
ATOM 1548 C CA . PRO A 1 203 ? 4.336 -23.953 3.443 1 86.06 203 PRO A CA 1
ATOM 1549 C C . PRO A 1 203 ? 5.305 -23.203 2.527 1 86.06 203 PRO A C 1
ATOM 1551 O O . PRO A 1 203 ? 5.051 -23.078 1.326 1 86.06 203 PRO A O 1
ATOM 1554 N N . ASN A 1 204 ? 6.406 -22.734 3.113 1 86.75 204 ASN A N 1
ATOM 1555 C CA . ASN A 1 204 ? 7.438 -22.031 2.35 1 86.75 204 ASN A CA 1
ATOM 1556 C C . ASN A 1 204 ? 8.398 -23.016 1.679 1 86.75 204 ASN A C 1
ATOM 1558 O O . ASN A 1 204 ? 9.555 -23.141 2.082 1 86.75 204 ASN A O 1
ATOM 1562 N N . LYS A 1 205 ? 7.969 -23.656 0.657 1 90.5 205 LYS A N 1
ATOM 1563 C CA . LYS A 1 205 ? 8.75 -24.609 -0.121 1 90.5 205 LYS A CA 1
ATOM 1564 C C . LYS A 1 205 ? 8.383 -24.547 -1.6 1 90.5 205 LYS A C 1
ATOM 1566 O O . LYS A 1 205 ? 7.27 -24.141 -1.951 1 90.5 205 LYS A O 1
ATOM 1571 N N . PRO A 1 206 ? 9.258 -24.984 -2.418 1 94.19 206 PRO A N 1
ATOM 1572 C CA . PRO A 1 206 ? 8.992 -24.953 -3.859 1 94.19 206 PRO A CA 1
ATOM 1573 C C . PRO A 1 206 ? 7.703 -25.672 -4.234 1 94.19 206 PRO A C 1
ATOM 1575 O O . PRO A 1 206 ? 7.438 -26.781 -3.734 1 94.19 206 PRO A O 1
ATOM 1578 N N . GLY A 1 207 ? 6.883 -25 -4.992 1 94.69 207 GLY A N 1
ATOM 1579 C CA . GLY A 1 207 ? 5.707 -25.656 -5.543 1 94.69 207 GLY A CA 1
ATOM 1580 C C . GLY A 1 207 ? 4.473 -25.5 -4.68 1 94.69 207 GLY A C 1
ATOM 1581 O O . GLY A 1 207 ? 3.371 -25.891 -5.078 1 94.69 207 GLY A O 1
ATOM 1582 N N . SER A 1 208 ? 4.598 -24.938 -3.492 1 93.44 208 SER A N 1
ATOM 1583 C CA . SER A 1 208 ? 3.471 -24.828 -2.572 1 93.44 208 SER A CA 1
ATOM 1584 C C . SER A 1 208 ? 2.332 -24.016 -3.188 1 93.44 208 SER A C 1
ATOM 1586 O O . SER A 1 208 ? 1.183 -24.469 -3.193 1 93.44 208 SER A O 1
ATOM 1588 N N . LEU A 1 209 ? 2.658 -22.859 -3.717 1 95.12 209 LEU A N 1
ATOM 1589 C CA . LEU A 1 209 ? 1.625 -22.016 -4.309 1 95.12 209 LEU A CA 1
ATOM 1590 C C . LEU A 1 209 ? 1.055 -22.656 -5.566 1 95.12 209 LEU A C 1
ATOM 1592 O O . LEU A 1 209 ? -0.156 -22.625 -5.801 1 95.12 209 LEU A O 1
ATOM 1596 N N . TYR A 1 210 ? 1.916 -23.25 -6.344 1 96.56 210 TYR A N 1
ATOM 1597 C CA . TYR A 1 210 ? 1.493 -23.938 -7.555 1 96.56 210 TYR A CA 1
ATOM 1598 C C . TYR A 1 210 ? 0.452 -25.016 -7.234 1 96.56 210 TYR A C 1
ATOM 1600 O O . TYR A 1 210 ? -0.613 -25.047 -7.855 1 96.56 210 TYR A O 1
ATOM 1608 N N . SER A 1 211 ? 0.718 -25.797 -6.262 1 96.56 211 SER A N 1
ATOM 1609 C CA . SER A 1 211 ? -0.203 -26.844 -5.848 1 96.56 211 SER A CA 1
ATOM 1610 C C . SER A 1 211 ? -1.507 -26.266 -5.312 1 96.56 211 SER A C 1
ATOM 1612 O O . SER A 1 211 ? -2.586 -26.797 -5.574 1 96.56 211 SER A O 1
ATOM 1614 N N . ALA A 1 212 ? -1.397 -25.203 -4.605 1 96.5 212 ALA A N 1
ATOM 1615 C CA . ALA A 1 212 ? -2.562 -24.562 -3.994 1 96.5 212 ALA A CA 1
ATOM 1616 C C . ALA A 1 212 ? -3.504 -24.016 -5.059 1 96.5 212 ALA A C 1
ATOM 1618 O O . ALA A 1 212 ? -4.719 -23.953 -4.852 1 96.5 212 ALA A O 1
ATOM 1619 N N . LEU A 1 213 ? -2.936 -23.625 -6.223 1 97.75 213 LEU A N 1
ATOM 1620 C CA . LEU A 1 213 ? -3.742 -22.969 -7.254 1 97.75 213 LEU A CA 1
ATOM 1621 C C . LEU A 1 213 ? -4.316 -24 -8.219 1 97.75 213 LEU A C 1
ATOM 1623 O O . LEU A 1 213 ? -5.223 -23.688 -9 1 97.75 213 LEU A O 1
ATOM 1627 N N . LYS A 1 214 ? -3.893 -25.219 -8.133 1 97.81 214 LYS A N 1
ATOM 1628 C CA . LYS A 1 214 ? -4.25 -26.281 -9.055 1 97.81 214 LYS A CA 1
ATOM 1629 C C . LYS A 1 214 ? -5.762 -26.5 -9.078 1 97.81 214 LYS A C 1
ATOM 1631 O O . LYS A 1 214 ? -6.363 -26.578 -10.156 1 97.81 214 LYS A O 1
ATOM 1636 N N . PRO A 1 215 ? -6.391 -26.578 -7.93 1 98.06 215 PRO A N 1
ATOM 1637 C CA . PRO A 1 215 ? -7.828 -26.844 -7.938 1 98.06 215 PRO A CA 1
ATOM 1638 C C . PRO A 1 215 ? -8.625 -25.797 -8.711 1 98.06 215 PRO A C 1
ATOM 1640 O O . PRO A 1 215 ? -9.625 -26.125 -9.344 1 98.06 215 PRO A O 1
ATOM 1643 N N . PHE A 1 216 ? -8.25 -24.562 -8.688 1 98.38 216 PHE A N 1
ATOM 1644 C CA . PHE A 1 216 ? -8.961 -23.5 -9.383 1 98.38 216 PHE A CA 1
ATOM 1645 C C . PHE A 1 216 ? -8.75 -23.594 -10.891 1 98.38 216 PHE A C 1
ATOM 1647 O O . PHE A 1 216 ? -9.68 -23.391 -11.672 1 98.38 216 PHE A O 1
ATOM 1654 N N . ALA A 1 217 ? -7.496 -23.922 -11.258 1 97.5 217 ALA A N 1
ATOM 1655 C CA . ALA A 1 217 ? -7.188 -24.109 -12.68 1 97.5 217 ALA A CA 1
ATOM 1656 C C . ALA A 1 217 ? -7.957 -25.297 -13.258 1 97.5 217 ALA A C 1
ATOM 1658 O O . ALA A 1 217 ? -8.547 -25.188 -14.336 1 97.5 217 ALA A O 1
ATOM 1659 N N . GLU A 1 218 ? -7.988 -26.359 -12.539 1 97.38 218 GLU A N 1
ATOM 1660 C CA . GLU A 1 218 ? -8.656 -27.562 -13 1 97.38 218 GLU A CA 1
ATOM 1661 C C . GLU A 1 218 ? -10.164 -27.375 -13.102 1 97.38 218 GLU A C 1
ATOM 1663 O O . GLU A 1 218 ? -10.812 -27.922 -13.984 1 97.38 218 GLU A O 1
ATOM 1668 N N . ALA A 1 219 ? -10.648 -26.562 -12.219 1 97.44 219 ALA A N 1
ATOM 1669 C CA . ALA A 1 219 ? -12.086 -26.281 -12.211 1 97.44 219 ALA A CA 1
ATOM 1670 C C . ALA A 1 219 ? -12.43 -25.141 -13.18 1 97.44 219 ALA A C 1
ATOM 1672 O O . ALA A 1 219 ? -13.586 -24.734 -13.273 1 97.44 219 ALA A O 1
ATOM 1673 N N . GLU A 1 220 ? -11.453 -24.594 -13.812 1 97.31 220 GLU A N 1
ATOM 1674 C CA . GLU A 1 220 ? -11.617 -23.516 -14.781 1 97.31 220 GLU A CA 1
ATOM 1675 C C . GLU A 1 220 ? -12.227 -22.281 -14.125 1 97.31 220 GLU A C 1
ATOM 1677 O O . GLU A 1 220 ? -13.156 -21.688 -14.672 1 97.31 220 GLU A O 1
ATOM 1682 N N . LEU A 1 221 ? -11.789 -22.047 -12.984 1 97.75 221 LEU A N 1
ATOM 1683 C CA . LEU A 1 221 ? -12.211 -20.844 -12.258 1 97.75 221 LEU A CA 1
ATOM 1684 C C . LEU A 1 221 ? -11.188 -19.719 -12.422 1 97.75 221 LEU A C 1
ATOM 1686 O O . LEU A 1 221 ? -10 -19.922 -12.156 1 97.75 221 LEU A O 1
ATOM 1690 N N . ASN A 1 222 ? -11.641 -18.578 -12.781 1 95.88 222 ASN A N 1
ATOM 1691 C CA . ASN A 1 222 ? -10.75 -17.438 -13.031 1 95.88 222 ASN A CA 1
ATOM 1692 C C . ASN A 1 222 ? -10.383 -16.719 -11.742 1 95.88 222 ASN A C 1
ATOM 1694 O O . ASN A 1 222 ? -11.25 -16.469 -10.898 1 95.88 222 ASN A O 1
ATOM 1698 N N . LEU A 1 223 ? -9.109 -16.469 -11.609 1 95.81 223 LEU A N 1
ATOM 1699 C CA . LEU A 1 223 ? -8.625 -15.68 -10.477 1 95.81 223 LEU A CA 1
ATOM 1700 C C . LEU A 1 223 ? -8.547 -14.203 -10.844 1 95.81 223 LEU A C 1
ATOM 1702 O O . LEU A 1 223 ? -8.086 -13.844 -11.93 1 95.81 223 LEU A O 1
ATOM 1706 N N . THR A 1 224 ? -9.016 -13.336 -9.945 1 92.38 224 THR A N 1
ATOM 1707 C CA . THR A 1 224 ? -9.055 -11.906 -10.266 1 92.38 224 THR A CA 1
ATOM 1708 C C . THR A 1 224 ? -8.078 -11.133 -9.383 1 92.38 224 THR A C 1
ATOM 1710 O O . THR A 1 224 ? -7.859 -9.938 -9.602 1 92.38 224 THR A O 1
ATOM 1713 N N . MET A 1 225 ? -7.52 -11.766 -8.43 1 92.88 225 MET A N 1
ATOM 1714 C CA . MET A 1 225 ? -6.531 -11.133 -7.562 1 92.88 225 MET A CA 1
ATOM 1715 C C . MET A 1 225 ? -5.738 -12.172 -6.781 1 92.88 225 MET A C 1
ATOM 1717 O O . MET A 1 225 ? -6.301 -13.164 -6.316 1 92.88 225 MET A O 1
ATOM 1721 N N . ILE A 1 226 ? -4.465 -11.93 -6.602 1 94.88 226 ILE A N 1
ATOM 1722 C CA . ILE A 1 226 ? -3.652 -12.703 -5.664 1 94.88 226 ILE A CA 1
ATOM 1723 C C . ILE A 1 226 ? -2.588 -11.797 -5.043 1 94.88 226 ILE A C 1
ATOM 1725 O O . ILE A 1 226 ? -2.002 -10.953 -5.73 1 94.88 226 ILE A O 1
ATOM 1729 N N . TYR A 1 227 ? -2.416 -11.906 -3.807 1 93.38 227 TYR A N 1
ATOM 1730 C CA . TYR A 1 227 ? -1.425 -11.125 -3.072 1 93.38 227 TYR A CA 1
ATOM 1731 C C . TYR A 1 227 ? -0.829 -11.945 -1.931 1 93.38 227 TYR A C 1
ATOM 1733 O O . TYR A 1 227 ? -1.561 -12.555 -1.146 1 93.38 227 TYR A O 1
ATOM 1741 N N . SER A 1 228 ? 0.515 -12.016 -1.956 1 91.69 228 SER A N 1
ATOM 1742 C CA . SER A 1 228 ? 1.211 -12.664 -0.85 1 91.69 228 SER A CA 1
ATOM 1743 C C . SER A 1 228 ? 1.634 -11.648 0.208 1 91.69 228 SER A C 1
ATOM 1745 O O . SER A 1 228 ? 2.09 -10.555 -0.124 1 91.69 228 SER A O 1
ATOM 1747 N N . ARG A 1 229 ? 1.417 -11.945 1.391 1 86.06 229 ARG A N 1
ATOM 1748 C CA . ARG A 1 229 ? 1.781 -11.094 2.518 1 86.06 229 ARG A CA 1
ATOM 1749 C C . ARG A 1 229 ? 2.668 -11.844 3.506 1 86.06 229 ARG A C 1
ATOM 1751 O O . ARG A 1 229 ? 2.268 -12.883 4.047 1 86.06 229 ARG A O 1
ATOM 1758 N N . PRO A 1 230 ? 3.912 -11.227 3.713 1 76.81 230 PRO A N 1
ATOM 1759 C CA . PRO A 1 230 ? 4.75 -11.867 4.73 1 76.81 230 PRO A CA 1
ATOM 1760 C C . PRO A 1 230 ? 4.117 -11.844 6.117 1 76.81 230 PRO A C 1
ATOM 1762 O O . PRO A 1 230 ? 3.525 -10.836 6.512 1 76.81 230 PRO A O 1
ATOM 1765 N N . ASN A 1 231 ? 3.994 -12.922 6.707 1 72.31 231 ASN A N 1
ATOM 1766 C CA . ASN A 1 231 ? 3.482 -13.055 8.062 1 72.31 231 ASN A CA 1
ATOM 1767 C C . ASN A 1 231 ? 4.609 -13.297 9.07 1 72.31 231 ASN A C 1
ATOM 1769 O O . ASN A 1 231 ? 5.043 -14.43 9.258 1 72.31 231 ASN A O 1
ATOM 1773 N N . LYS A 1 232 ? 5.168 -12.25 9.617 1 60.28 232 LYS A N 1
ATOM 1774 C CA . LYS A 1 232 ? 6.312 -12.438 10.508 1 60.28 232 LYS A CA 1
ATOM 1775 C C . LYS A 1 232 ? 5.855 -12.844 11.906 1 60.28 232 LYS A C 1
ATOM 1777 O O . LYS A 1 232 ? 6.672 -13.219 12.75 1 60.28 232 LYS A O 1
ATOM 1782 N N . MET A 1 233 ? 4.664 -12.727 12.133 1 55.47 233 MET A N 1
ATOM 1783 C CA . MET A 1 233 ? 4.191 -12.992 13.484 1 55.47 233 MET A CA 1
ATOM 1784 C C . MET A 1 233 ? 3.67 -14.414 13.617 1 55.47 233 MET A C 1
ATOM 1786 O O . MET A 1 233 ? 3.418 -14.891 14.719 1 55.47 233 MET A O 1
ATOM 1790 N N . GLY A 1 234 ? 3.402 -15.039 12.492 1 54.62 234 GLY A N 1
ATOM 1791 C CA . GLY A 1 234 ? 2.777 -16.344 12.609 1 54.62 234 GLY A CA 1
ATOM 1792 C C . GLY A 1 234 ? 3.725 -17.484 12.289 1 54.62 234 GLY A C 1
ATOM 1793 O O . GLY A 1 234 ? 4.871 -17.266 11.906 1 54.62 234 GLY A O 1
ATOM 1794 N N . PRO A 1 235 ? 3.225 -18.625 12.75 1 47.84 235 PRO A N 1
ATOM 1795 C CA . PRO A 1 235 ? 4.008 -19.844 12.508 1 47.84 235 PRO A CA 1
ATOM 1796 C C . PRO A 1 235 ? 4.316 -20.047 11.023 1 47.84 235 PRO A C 1
ATOM 1798 O O . PRO A 1 235 ? 5.227 -20.812 10.68 1 47.84 235 PRO A O 1
ATOM 1801 N N . TRP A 1 236 ? 3.393 -19.375 10.32 1 53.75 236 TRP A N 1
ATOM 1802 C CA . TRP A 1 236 ? 3.588 -19.562 8.891 1 53.75 236 TRP A CA 1
ATOM 1803 C C . TRP A 1 236 ? 4.227 -18.312 8.266 1 53.75 236 TRP A C 1
ATOM 1805 O O . TRP A 1 236 ? 4.117 -17.219 8.805 1 53.75 236 TRP A O 1
ATOM 1815 N N . GLU A 1 237 ? 4.934 -18.531 7.105 1 66.5 237 GLU A N 1
ATOM 1816 C CA . GLU A 1 237 ? 5.832 -17.5 6.617 1 66.5 237 GLU A CA 1
ATOM 1817 C C . GLU A 1 237 ? 5.102 -16.516 5.691 1 66.5 237 GLU A C 1
ATOM 1819 O O . GLU A 1 237 ? 5.418 -15.336 5.656 1 66.5 237 GLU A O 1
ATOM 1824 N N . TYR A 1 238 ? 3.92 -17.062 5.07 1 78.69 238 TYR A N 1
ATOM 1825 C CA . TYR A 1 238 ? 3.26 -16.156 4.137 1 78.69 238 TYR A CA 1
ATOM 1826 C C . TYR A 1 238 ? 1.756 -16.406 4.113 1 78.69 238 TYR A C 1
ATOM 1828 O O . TYR A 1 238 ? 1.304 -17.547 4.164 1 78.69 238 TYR A O 1
ATOM 1836 N N . ASP A 1 239 ? 0.974 -15.422 4.156 1 89.62 239 ASP A N 1
ATOM 1837 C CA . ASP A 1 239 ? -0.452 -15.453 3.846 1 89.62 239 ASP A CA 1
ATOM 1838 C C . ASP A 1 239 ? -0.708 -15.016 2.404 1 89.62 239 ASP A C 1
ATOM 1840 O O . ASP A 1 239 ? 0.034 -14.203 1.855 1 89.62 239 ASP A O 1
ATOM 1844 N N . PHE A 1 240 ? -1.713 -15.703 1.839 1 94.88 240 PHE A N 1
ATOM 1845 C CA . PHE A 1 240 ? -2.178 -15.32 0.51 1 94.88 240 PHE A CA 1
ATOM 1846 C C . PHE A 1 240 ? -3.629 -14.859 0.557 1 94.88 240 PHE A C 1
ATOM 1848 O O . PHE A 1 240 ? -4.449 -15.438 1.27 1 94.88 240 PHE A O 1
ATOM 1855 N N . ILE A 1 241 ? -3.891 -13.82 -0.106 1 96.12 241 ILE A N 1
ATOM 1856 C CA . ILE A 1 241 ? -5.266 -13.406 -0.377 1 96.12 241 ILE A CA 1
ATOM 1857 C C . ILE A 1 241 ? -5.598 -13.664 -1.846 1 96.12 241 ILE A C 1
ATOM 1859 O O . ILE A 1 241 ? -4.848 -13.258 -2.738 1 96.12 241 ILE A O 1
ATOM 1863 N N . LEU A 1 242 ? -6.711 -14.352 -2.039 1 97.56 242 LEU A N 1
ATOM 1864 C CA . LEU A 1 242 ? -7.078 -14.797 -3.379 1 97.56 242 LEU A CA 1
ATOM 1865 C C . LEU A 1 242 ? -8.547 -14.5 -3.67 1 97.56 242 LEU A C 1
ATOM 1867 O O . LEU A 1 242 ? -9.422 -14.812 -2.861 1 97.56 242 LEU A O 1
ATOM 1871 N N . GLU A 1 243 ? -8.781 -13.812 -4.766 1 96.94 243 GLU A N 1
ATOM 1872 C CA . GLU A 1 243 ? -10.141 -13.617 -5.254 1 96.94 243 GLU A CA 1
ATOM 1873 C C . GLU A 1 243 ? -10.414 -14.477 -6.484 1 96.94 243 GLU A C 1
ATOM 1875 O O . GLU A 1 243 ? -9.609 -14.508 -7.414 1 96.94 243 GLU A O 1
ATOM 1880 N N . VAL A 1 244 ? -11.516 -15.141 -6.457 1 97.81 244 VAL A N 1
ATOM 1881 C CA . VAL A 1 244 ? -11.883 -16.062 -7.531 1 97.81 244 VAL A CA 1
ATOM 1882 C C . VAL A 1 244 ? -13.289 -15.727 -8.039 1 97.81 244 VAL A C 1
ATOM 1884 O O . VAL A 1 244 ? -14.18 -15.406 -7.25 1 97.81 244 VAL A O 1
ATOM 1887 N N . GLU A 1 245 ? -13.445 -15.805 -9.344 1 97.12 245 GLU A N 1
ATOM 1888 C CA . GLU A 1 245 ? -14.742 -15.555 -9.969 1 97.12 245 GLU A CA 1
ATOM 1889 C C . GLU A 1 245 ? -15.648 -16.781 -9.859 1 97.12 245 GLU A C 1
ATOM 1891 O O . GLU A 1 245 ? -15.914 -17.453 -10.859 1 97.12 245 GLU A O 1
ATOM 1896 N N . CYS A 1 246 ? -16.219 -16.953 -8.75 1 97.5 246 CYS A N 1
ATOM 1897 C CA . CYS A 1 246 ? -17.172 -18.031 -8.523 1 97.5 246 CYS A CA 1
ATOM 1898 C C . CYS A 1 246 ? -17.984 -17.781 -7.254 1 97.5 246 CYS A C 1
ATOM 1900 O O . CYS A 1 246 ? -17.688 -16.859 -6.492 1 97.5 246 CYS A O 1
ATOM 1902 N N . SER A 1 247 ? -19.047 -18.547 -7.117 1 97.88 247 SER A N 1
ATOM 1903 C CA . SER A 1 247 ? -19.906 -18.5 -5.934 1 97.88 247 SER A CA 1
ATOM 1904 C C . SER A 1 247 ? -19.781 -19.766 -5.105 1 97.88 247 SER A C 1
ATOM 1906 O O . SER A 1 247 ? -19.75 -20.875 -5.652 1 97.88 247 SER A O 1
ATOM 1908 N N . LEU A 1 248 ? -19.703 -19.594 -3.842 1 96.94 248 LEU A N 1
ATOM 1909 C CA . LEU A 1 248 ? -19.609 -20.75 -2.951 1 96.94 248 LEU A CA 1
ATOM 1910 C C . LEU A 1 248 ? -20.859 -21.609 -3.045 1 96.94 248 LEU A C 1
ATOM 1912 O O . LEU A 1 248 ? -20.844 -22.781 -2.625 1 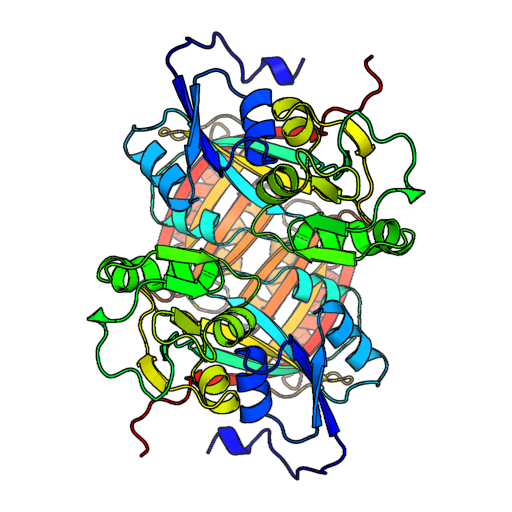96.94 248 LEU A O 1
ATOM 1916 N N . SER A 1 249 ? -21.859 -21.062 -3.541 1 96.56 249 SER A N 1
ATOM 1917 C CA . SER A 1 249 ? -23.078 -21.828 -3.744 1 96.56 249 SER A CA 1
ATOM 1918 C C . SER A 1 249 ? -22.953 -22.781 -4.926 1 96.56 249 SER A C 1
ATOM 1920 O O . SER A 1 249 ? -23.75 -23.703 -5.086 1 96.56 249 SER A O 1
ATOM 1922 N N . ASP A 1 250 ? -21.922 -22.516 -5.727 1 95.12 250 ASP A N 1
ATOM 1923 C CA . ASP A 1 250 ? -21.609 -23.391 -6.855 1 95.12 250 ASP A CA 1
ATOM 1924 C C . ASP A 1 250 ? -20.734 -24.547 -6.422 1 95.12 250 ASP A C 1
ATOM 1926 O O . ASP A 1 250 ? -19.734 -24.359 -5.73 1 95.12 250 ASP A O 1
ATOM 1930 N N . GLY A 1 251 ? -21.078 -25.719 -6.82 1 94.94 251 GLY A N 1
ATOM 1931 C CA . GLY A 1 251 ? -20.328 -26.922 -6.453 1 94.94 251 GLY A CA 1
ATOM 1932 C C . GLY A 1 251 ? -18.859 -26.859 -6.859 1 94.94 251 GLY A C 1
ATOM 1933 O O . GLY A 1 251 ? -17.984 -27.281 -6.102 1 94.94 251 GLY A O 1
ATOM 1934 N N . LYS A 1 252 ? -18.641 -26.312 -8.039 1 96.19 252 LYS A N 1
ATOM 1935 C CA . LYS A 1 252 ? -17.281 -26.203 -8.539 1 96.19 252 LYS A CA 1
ATOM 1936 C C . LYS A 1 252 ? -16.422 -25.312 -7.629 1 96.19 252 LYS A C 1
ATOM 1938 O O . LYS A 1 252 ? -15.266 -25.625 -7.352 1 96.19 252 LYS A O 1
ATOM 1943 N N . CYS A 1 253 ? -17.031 -24.266 -7.215 1 97.12 253 CYS A N 1
ATOM 1944 C CA . CYS A 1 253 ? -16.328 -23.328 -6.352 1 97.12 253 CYS A CA 1
ATOM 1945 C C . CYS A 1 253 ? -16.016 -23.953 -5 1 97.12 253 CYS A C 1
ATOM 1947 O O . CYS A 1 253 ? -14.867 -23.906 -4.543 1 97.12 253 CYS A O 1
ATOM 1949 N N . LEU A 1 254 ? -16.984 -24.531 -4.457 1 96.44 254 LEU A N 1
ATOM 1950 C CA . LEU A 1 254 ? -16.828 -25.141 -3.143 1 96.44 254 LEU A CA 1
ATOM 1951 C C . LEU A 1 254 ? -15.797 -26.266 -3.186 1 96.44 254 LEU A C 1
ATOM 1953 O O . LEU A 1 254 ? -14.977 -26.391 -2.275 1 96.44 254 LEU A O 1
ATOM 1957 N N . LYS A 1 255 ? -15.844 -27.062 -4.152 1 97.62 255 LYS A N 1
ATOM 1958 C CA . LYS A 1 255 ? -14.891 -28.156 -4.316 1 97.62 255 LYS A CA 1
ATOM 1959 C C . LYS A 1 255 ? -13.461 -27.625 -4.414 1 97.62 255 LYS A C 1
ATOM 1961 O O . LYS A 1 255 ? -12.547 -28.172 -3.789 1 97.62 255 LYS A O 1
ATOM 1966 N N . ALA A 1 256 ? -13.266 -26.609 -5.227 1 98.12 256 ALA A N 1
ATOM 1967 C CA . ALA A 1 256 ? -11.938 -26.031 -5.406 1 98.12 256 ALA A CA 1
ATOM 1968 C C . ALA A 1 256 ? -11.391 -25.484 -4.082 1 98.12 256 ALA A C 1
ATOM 1970 O O . ALA A 1 256 ? -10.227 -25.719 -3.752 1 98.12 256 ALA A O 1
ATOM 1971 N N . ILE A 1 257 ? -12.234 -24.844 -3.318 1 97.44 257 ILE A N 1
ATOM 1972 C CA . ILE A 1 257 ? -11.812 -24.266 -2.051 1 97.44 257 ILE A CA 1
ATOM 1973 C C . ILE A 1 257 ? -11.523 -25.359 -1.039 1 97.44 257 ILE A C 1
ATOM 1975 O O . ILE A 1 257 ? -10.586 -25.266 -0.245 1 97.44 257 ILE A O 1
ATOM 1979 N N . ASN A 1 258 ? -12.281 -26.422 -1.065 1 96.69 258 ASN A N 1
ATOM 1980 C CA . ASN A 1 258 ? -12.016 -27.562 -0.19 1 96.69 258 ASN A CA 1
ATOM 1981 C C . ASN A 1 258 ? -10.688 -28.219 -0.524 1 96.69 258 ASN A C 1
ATOM 1983 O O . ASN A 1 258 ? -9.945 -28.625 0.376 1 96.69 258 ASN A O 1
ATOM 1987 N N . GLU A 1 259 ? -10.445 -28.391 -1.751 1 97.56 259 GLU A N 1
ATOM 1988 C CA . GLU A 1 259 ? -9.164 -28.938 -2.17 1 97.56 259 GLU A CA 1
ATOM 1989 C C . GLU A 1 259 ? -8.008 -28.031 -1.779 1 97.56 259 GLU A C 1
ATOM 1991 O O . GLU A 1 259 ? -6.918 -28.5 -1.448 1 97.56 259 GLU A O 1
ATOM 1996 N N . LEU A 1 260 ? -8.211 -26.703 -1.894 1 97.12 260 LEU A N 1
ATOM 1997 C CA . LEU A 1 260 ? -7.227 -25.734 -1.423 1 97.12 260 LEU A CA 1
ATOM 1998 C C . LEU A 1 260 ? -6.824 -26.031 0.02 1 97.12 260 LEU A C 1
ATOM 2000 O O . LEU A 1 260 ? -5.652 -25.906 0.381 1 97.12 260 LEU A O 1
ATOM 2004 N N . ARG A 1 261 ? -7.773 -26.484 0.807 1 95.38 261 ARG A N 1
ATOM 2005 C CA . ARG A 1 261 ? -7.539 -26.766 2.217 1 95.38 261 ARG A CA 1
ATOM 2006 C C . ARG A 1 261 ? -6.52 -27.891 2.383 1 95.38 261 ARG A C 1
ATOM 2008 O O . ARG A 1 261 ? -5.738 -27.891 3.336 1 95.38 261 ARG A O 1
ATOM 2015 N N . GLU A 1 262 ? -6.473 -28.734 1.47 1 93.81 262 GLU A N 1
ATOM 2016 C CA . GLU A 1 262 ? -5.57 -29.875 1.524 1 93.81 262 GLU A CA 1
ATOM 2017 C C . GLU A 1 262 ? -4.125 -29.453 1.287 1 93.81 262 GLU A C 1
ATOM 2019 O O . GLU A 1 262 ? -3.191 -30.172 1.679 1 93.81 262 GLU A O 1
ATOM 2024 N N . HIS A 1 263 ? -3.951 -28.344 0.69 1 91.88 263 HIS A N 1
ATOM 2025 C CA . HIS A 1 263 ? -2.613 -27.891 0.331 1 91.88 263 HIS A CA 1
ATOM 2026 C C . HIS A 1 263 ? -2.197 -26.688 1.168 1 91.88 263 HIS A C 1
ATOM 2028 O O . HIS A 1 263 ? -1.2 -26.031 0.863 1 91.88 263 HIS A O 1
ATOM 2034 N N . SER A 1 264 ? -3.033 -26.359 2.16 1 93.19 264 SER A N 1
ATOM 2035 C CA . SER A 1 264 ? -2.795 -25.141 2.926 1 93.19 264 SER A CA 1
ATOM 2036 C C . SER A 1 264 ? -2.686 -25.438 4.418 1 93.19 264 SER A C 1
ATOM 2038 O O . SER A 1 264 ? -3.211 -26.453 4.895 1 93.19 264 SER A O 1
ATOM 2040 N N . ALA A 1 265 ? -1.891 -24.641 5.094 1 90.31 265 ALA A N 1
ATOM 2041 C CA . ALA A 1 265 ? -1.858 -24.719 6.551 1 90.31 265 ALA A CA 1
ATOM 2042 C C . ALA A 1 265 ? -3.191 -24.281 7.152 1 90.31 265 ALA A C 1
ATOM 2044 O O . ALA A 1 265 ? -3.652 -24.859 8.141 1 90.31 265 ALA A O 1
ATOM 2045 N N . TYR A 1 266 ? -3.812 -23.344 6.598 1 91.5 266 TYR A N 1
ATOM 2046 C CA . TYR A 1 266 ? -5.168 -22.938 6.941 1 91.5 266 TYR A CA 1
ATOM 2047 C C . TYR A 1 266 ? -5.836 -22.203 5.773 1 91.5 266 TYR A C 1
ATOM 2049 O O . TYR A 1 266 ? -5.156 -21.75 4.852 1 91.5 266 TYR A O 1
ATOM 2057 N N . VAL A 1 267 ? -7.168 -22.172 5.797 1 95.81 267 VAL A N 1
ATOM 2058 C CA . VAL A 1 267 ? -7.98 -21.438 4.832 1 95.81 267 VAL A CA 1
ATOM 2059 C C . VAL A 1 267 ? -9.078 -20.656 5.562 1 95.81 267 VAL A C 1
ATOM 2061 O O . VAL A 1 267 ? -9.797 -21.234 6.383 1 95.81 267 VAL A O 1
ATOM 2064 N N . LYS A 1 268 ? -9.062 -19.422 5.352 1 96.88 268 LYS A N 1
ATOM 2065 C CA . LYS A 1 268 ? -10.133 -18.547 5.824 1 96.88 268 LYS A CA 1
ATOM 2066 C C . LYS A 1 268 ? -10.992 -18.062 4.668 1 96.88 268 LYS A C 1
ATOM 2068 O O . LYS A 1 268 ? -10.508 -17.375 3.766 1 96.88 268 LYS A O 1
ATOM 2073 N N . ILE A 1 269 ? -12.266 -18.406 4.734 1 98 269 ILE A N 1
ATOM 2074 C CA . ILE A 1 269 ? -13.195 -18 3.693 1 98 269 ILE A CA 1
ATOM 2075 C C . ILE A 1 269 ? -13.891 -16.703 4.105 1 98 269 ILE A C 1
ATOM 2077 O O . ILE A 1 269 ? -14.5 -16.641 5.176 1 98 269 ILE A O 1
ATOM 2081 N N . LEU A 1 270 ? -13.852 -15.648 3.264 1 98.44 270 LEU A N 1
ATOM 2082 C CA . LEU A 1 270 ? -14.5 -14.375 3.557 1 98.44 270 LEU A CA 1
ATOM 2083 C C . LEU A 1 270 ? -15.859 -14.289 2.869 1 98.44 270 LEU A C 1
ATOM 2085 O O . LEU A 1 270 ? -16.594 -13.32 3.068 1 98.44 270 LEU A O 1
ATOM 2089 N N . GLY A 1 271 ? -16.156 -15.305 1.999 1 98.06 271 GLY A N 1
ATOM 2090 C CA . GLY A 1 271 ? -17.5 -15.461 1.434 1 98.06 271 GLY A CA 1
ATOM 2091 C C . GLY A 1 271 ? -17.578 -15.047 -0.023 1 98.06 271 GLY A C 1
ATOM 2092 O O . GLY A 1 271 ? -16.562 -14.719 -0.64 1 98.06 271 GLY A O 1
ATOM 2093 N N . SER A 1 272 ? -18.766 -15.258 -0.584 1 98.31 272 SER A N 1
ATOM 2094 C CA . SER A 1 272 ? -19.109 -14.797 -1.928 1 98.31 272 SER A CA 1
ATOM 2095 C C . SER A 1 272 ? -19.938 -13.523 -1.882 1 98.31 272 SER A C 1
ATOM 2097 O O . SER A 1 272 ? -20.734 -13.32 -0.958 1 98.31 272 SER A O 1
ATOM 2099 N N . TYR A 1 273 ? -19.75 -12.703 -2.885 1 97.44 273 TYR A N 1
ATOM 2100 C CA . TYR A 1 273 ? -20.359 -11.383 -2.855 1 97.44 273 TYR A CA 1
ATOM 2101 C C . TYR A 1 273 ? -20.531 -10.82 -4.266 1 97.44 273 TYR A C 1
ATOM 2103 O O . TYR A 1 273 ? -19.938 -11.344 -5.215 1 97.44 273 TYR A O 1
ATOM 2111 N N . ARG A 1 274 ? -21.328 -9.789 -4.316 1 95.25 274 ARG A N 1
ATOM 2112 C CA . ARG A 1 274 ? -21.531 -9.109 -5.59 1 95.25 274 ARG A CA 1
ATOM 2113 C C . ARG A 1 274 ? -20.406 -8.125 -5.879 1 95.25 274 ARG A C 1
ATOM 2115 O O . ARG A 1 274 ? -19.906 -7.453 -4.969 1 95.25 274 ARG A O 1
ATOM 2122 N N . TYR A 1 275 ? -19.969 -8.125 -7.047 1 94.56 275 TYR A N 1
ATOM 2123 C CA . TYR A 1 275 ? -19 -7.148 -7.547 1 94.56 275 TYR A CA 1
ATOM 2124 C C . TYR A 1 275 ? -19.703 -6.023 -8.297 1 94.56 275 TYR A C 1
ATOM 2126 O O . TYR A 1 275 ? -20.391 -6.266 -9.289 1 94.56 275 TYR A O 1
ATOM 2134 N N . LEU A 1 276 ? -19.516 -4.762 -7.797 1 92.38 276 LEU A N 1
ATOM 2135 C CA . LEU A 1 276 ? -20.188 -3.604 -8.375 1 92.38 276 LEU A CA 1
ATOM 2136 C C . LEU A 1 276 ? -19.172 -2.582 -8.883 1 92.38 276 LEU A C 1
ATOM 2138 O O . LEU A 1 276 ? -18.031 -2.543 -8.406 1 92.38 276 LEU A O 1
ATOM 2142 N N . THR A 1 277 ? -19.531 -1.878 -9.914 1 88.69 277 THR A N 1
ATOM 2143 C CA . THR A 1 277 ? -18.766 -0.731 -10.391 1 88.69 277 THR A CA 1
ATOM 2144 C C . THR A 1 277 ? -19.578 0.555 -10.25 1 88.69 277 THR A C 1
ATOM 2146 O O . THR A 1 277 ? -20.781 0.569 -10.508 1 88.69 277 THR A O 1
ATOM 2149 N N . MET A 1 278 ? -18.875 1.537 -9.68 1 83.12 278 MET A N 1
ATOM 2150 C CA . MET A 1 278 ? -19.562 2.816 -9.477 1 83.12 278 MET A CA 1
ATOM 2151 C C . MET A 1 278 ? -18.625 3.98 -9.797 1 83.12 278 MET A C 1
ATOM 2153 O O . MET A 1 278 ? -17.406 3.801 -9.875 1 83.12 278 MET A O 1
ATOM 2157 N N . GLN A 1 279 ? -19.203 5.016 -10.289 1 74.12 279 GLN A N 1
ATOM 2158 C CA . GLN A 1 279 ? -18.438 6.242 -10.461 1 74.12 279 GLN A CA 1
ATOM 2159 C C . GLN A 1 279 ? -19.016 7.383 -9.625 1 74.12 279 GLN A C 1
ATOM 2161 O O . GLN A 1 279 ? -20.203 7.375 -9.297 1 74.12 279 GLN A O 1
ATOM 2166 N N . GLY A 1 280 ? -18.078 8.211 -9.172 1 64.81 280 GLY A N 1
ATOM 2167 C CA . GLY A 1 280 ? -18.531 9.344 -8.383 1 64.81 280 GLY A CA 1
ATOM 2168 C C . GLY A 1 280 ? -19.547 10.203 -9.109 1 64.81 280 GLY A C 1
ATOM 2169 O O . GLY A 1 280 ? -19.766 10.039 -10.312 1 64.81 280 GLY A O 1
ATOM 2170 N N . TYR A 1 281 ? -20.438 11.109 -8.406 1 54.25 281 TYR A N 1
ATOM 2171 C CA . TYR A 1 281 ? -21.5 11.961 -8.93 1 54.25 281 TYR A CA 1
ATOM 2172 C C . TYR A 1 281 ? -21.016 12.82 -10.078 1 54.25 281 TYR A C 1
ATOM 2174 O O . TYR A 1 281 ? -19.953 13.461 -9.977 1 54.25 281 TYR A O 1
ATOM 2182 N N . ASP A 1 282 ? -21.078 12.375 -11.312 1 49.78 282 ASP A N 1
ATOM 2183 C CA . ASP A 1 282 ? -20.859 13.336 -12.391 1 49.78 282 ASP A CA 1
ATOM 2184 C C . ASP A 1 282 ? -22.016 14.336 -12.469 1 49.78 282 ASP A C 1
ATOM 2186 O O . ASP A 1 282 ? -23.125 14.039 -12.047 1 49.78 282 ASP A O 1
ATOM 2190 N N . ASP A 1 283 ? -21.781 15.68 -12.57 1 43.19 283 ASP A N 1
ATOM 2191 C CA . ASP A 1 283 ? -22.766 16.734 -12.82 1 43.19 283 ASP A CA 1
ATOM 2192 C C . ASP A 1 283 ? -23.844 16.266 -13.797 1 43.19 283 ASP A C 1
ATOM 2194 O O . ASP A 1 283 ? -24.875 16.906 -13.945 1 43.19 283 ASP A O 1
ATOM 2198 N N . SER A 1 284 ? -23.703 15.461 -14.773 1 36.44 284 SER A N 1
ATOM 2199 C CA . SER A 1 284 ? -24.703 15.68 -15.812 1 36.44 284 SER A CA 1
ATOM 2200 C C . SER A 1 284 ? -26.109 15.359 -15.297 1 36.44 284 SER A C 1
ATOM 2202 O O . SER A 1 284 ? -27.078 15.461 -16.047 1 36.44 284 SER A O 1
ATOM 2204 N N . SER A 1 285 ? -26.328 14.609 -14.25 1 31.36 285 SER A N 1
ATOM 2205 C CA . SER A 1 285 ? -27.781 14.461 -14.117 1 31.36 285 SER A CA 1
ATOM 2206 C C . SER A 1 285 ? -28.422 15.711 -13.516 1 31.36 285 SER A C 1
ATOM 2208 O O . SER A 1 285 ? -29.5 15.641 -12.93 1 31.36 285 SER A O 1
ATOM 2210 N N . SER A 1 286 ? -27.766 16.812 -13.352 1 25.2 286 SER A N 1
ATOM 2211 C CA . SER A 1 286 ? -28.766 17.875 -13.312 1 25.2 286 SER A CA 1
ATOM 2212 C C . SER A 1 286 ? -29.406 18.078 -14.688 1 25.2 286 SER A C 1
ATOM 2214 O O . SER A 1 286 ? -28.734 17.953 -15.711 1 25.2 286 SER A O 1
ATOM 2216 N N . MET B 1 1 ? 30.312 -6.672 8.586 1 29.42 1 MET B N 1
ATOM 2217 C CA . MET B 1 1 ? 31.062 -7.145 7.418 1 29.42 1 MET B CA 1
ATOM 2218 C C . MET B 1 1 ? 30.234 -6.992 6.145 1 29.42 1 MET B C 1
ATOM 2220 O O . MET B 1 1 ? 30.781 -6.727 5.074 1 29.42 1 MET B O 1
ATOM 2224 N N . VAL B 1 2 ? 28.922 -7.297 6.32 1 32.19 2 VAL B N 1
ATOM 2225 C CA . VAL B 1 2 ? 28.016 -7.281 5.18 1 32.19 2 VAL B CA 1
ATOM 2226 C C . VAL B 1 2 ? 27.875 -5.859 4.645 1 32.19 2 VAL B C 1
ATOM 2228 O O . VAL B 1 2 ? 27.594 -5.656 3.463 1 32.19 2 VAL B O 1
ATOM 2231 N N . LEU B 1 3 ? 28.016 -4.895 5.586 1 42.06 3 LEU B N 1
ATOM 2232 C CA . LEU B 1 3 ? 27.859 -3.465 5.328 1 42.06 3 LEU B CA 1
ATOM 2233 C C . LEU B 1 3 ? 28.828 -3 4.246 1 42.06 3 LEU B C 1
ATOM 2235 O O . LEU B 1 3 ? 28.562 -2.035 3.531 1 42.06 3 LEU B O 1
ATOM 2239 N N . SER B 1 4 ? 29.953 -3.674 4.32 1 40.75 4 SER B N 1
ATOM 2240 C CA . SER B 1 4 ? 31.078 -3.318 3.467 1 40.75 4 SER B CA 1
ATOM 2241 C C . SER B 1 4 ? 30.766 -3.57 1.998 1 40.75 4 SER B C 1
ATOM 2243 O O . SER B 1 4 ? 31.453 -3.061 1.111 1 40.75 4 SER B O 1
ATOM 2245 N N . VAL B 1 5 ? 29.953 -4.504 1.862 1 42.28 5 VAL B N 1
ATOM 2246 C CA . VAL B 1 5 ? 29.984 -5.145 0.551 1 42.28 5 VAL B CA 1
ATOM 2247 C C . VAL B 1 5 ? 29.484 -4.168 -0.51 1 42.28 5 VAL B C 1
ATOM 2249 O O . VAL B 1 5 ? 30.016 -4.113 -1.617 1 42.28 5 VAL B O 1
ATOM 2252 N N . ILE B 1 6 ? 28.391 -3.561 -0.294 1 51.16 6 ILE B N 1
ATOM 2253 C CA . ILE B 1 6 ? 27.984 -2.781 -1.456 1 51.16 6 ILE B CA 1
ATOM 2254 C C . ILE B 1 6 ? 28.781 -1.487 -1.521 1 51.16 6 ILE B C 1
ATOM 2256 O O . ILE B 1 6 ? 28.812 -0.814 -2.555 1 51.16 6 ILE B O 1
ATOM 2260 N N . LYS B 1 7 ? 29.344 -1.165 -0.284 1 49.41 7 LYS B N 1
ATOM 2261 C CA . LYS B 1 7 ? 30.141 0.063 -0.309 1 49.41 7 LYS B CA 1
ATOM 2262 C C . LYS B 1 7 ? 31.438 -0.136 -1.08 1 49.41 7 LYS B C 1
ATOM 2264 O O . LYS B 1 7 ? 32.469 -0.522 -0.5 1 49.41 7 LYS B O 1
ATOM 2269 N N . GLY B 1 8 ? 31.453 -1.008 -1.923 1 45.22 8 GLY B N 1
ATOM 2270 C CA . GLY B 1 8 ? 32.75 -1.087 -2.6 1 45.22 8 GLY B CA 1
ATOM 2271 C C . GLY B 1 8 ? 33.406 0.261 -2.752 1 45.22 8 GLY B C 1
ATOM 2272 O O . GLY B 1 8 ? 32.812 1.3 -2.467 1 45.22 8 GLY B O 1
ATOM 2273 N N . TYR B 1 9 ? 34.688 0.266 -3.508 1 41.56 9 TYR B N 1
ATOM 2274 C CA . TYR B 1 9 ? 35.562 1.402 -3.746 1 41.56 9 TYR B CA 1
ATOM 2275 C C . TYR B 1 9 ? 34.781 2.609 -4.242 1 41.56 9 TYR B C 1
ATOM 2277 O O . TYR B 1 9 ? 34.281 2.615 -5.371 1 41.56 9 TYR B O 1
ATOM 2285 N N . LEU B 1 10 ? 33.906 3.066 -3.402 1 46.22 10 LEU B N 1
ATOM 2286 C CA . LEU B 1 10 ? 33.062 4.223 -3.648 1 46.22 10 LEU B CA 1
ATOM 2287 C C . LEU B 1 10 ? 33.812 5.324 -4.371 1 46.22 10 LEU B C 1
ATOM 2289 O O . LEU B 1 10 ? 34.781 5.875 -3.828 1 46.22 10 LEU B O 1
ATOM 2293 N N . ASN B 1 11 ? 34.031 5.105 -5.504 1 49.84 11 ASN B N 1
ATOM 2294 C CA . ASN B 1 11 ? 34.344 6.316 -6.258 1 49.84 11 ASN B CA 1
ATOM 2295 C C . ASN B 1 11 ? 33.375 7.449 -5.895 1 49.84 11 ASN B C 1
ATOM 2297 O O . ASN B 1 11 ? 32.156 7.266 -5.895 1 49.84 11 ASN B O 1
ATOM 2301 N N . SER B 1 12 ? 33.75 8.453 -5.09 1 61.56 12 SER B N 1
ATOM 2302 C CA . SER B 1 12 ? 33.188 9.711 -4.598 1 61.56 12 SER B CA 1
ATOM 2303 C C . SER B 1 12 ? 32.281 10.375 -5.652 1 61.56 12 SER B C 1
ATOM 2305 O O . SER B 1 12 ? 31.531 11.289 -5.34 1 61.56 12 SER B O 1
ATOM 2307 N N . ASN B 1 13 ? 32.125 9.703 -6.91 1 79.38 13 ASN B N 1
ATOM 2308 C CA . ASN B 1 13 ? 31.438 10.469 -7.945 1 79.38 13 ASN B CA 1
ATOM 2309 C C . ASN B 1 13 ? 30.062 9.875 -8.258 1 79.38 13 ASN B C 1
ATOM 2311 O O . ASN B 1 13 ? 29.406 10.305 -9.203 1 79.38 13 ASN B O 1
ATOM 2315 N N . ARG B 1 14 ? 29.531 9 -7.348 1 91.31 14 ARG B N 1
ATOM 2316 C CA . ARG B 1 14 ? 28.25 8.391 -7.656 1 91.31 14 ARG B CA 1
ATOM 2317 C C . ARG B 1 14 ? 27.109 9.18 -7.02 1 91.31 14 ARG B C 1
ATOM 2319 O O . ARG B 1 14 ? 27.234 9.695 -5.91 1 91.31 14 ARG B O 1
ATOM 2326 N N . LYS B 1 15 ? 26.078 9.297 -7.809 1 97.06 15 LYS B N 1
ATOM 2327 C CA . LYS B 1 15 ? 24.844 9.922 -7.336 1 97.06 15 LYS B CA 1
ATOM 2328 C C . LYS B 1 15 ? 23.828 8.867 -6.922 1 97.06 15 LYS B C 1
ATOM 2330 O O . LYS B 1 15 ? 23.438 8.016 -7.723 1 97.06 15 LYS B O 1
ATOM 2335 N N . VAL B 1 16 ? 23.406 8.938 -5.672 1 97.38 16 VAL B N 1
ATOM 2336 C CA . VAL B 1 16 ? 22.438 8 -5.113 1 97.38 16 VAL B CA 1
ATOM 2337 C C . VAL B 1 16 ? 21.141 8.734 -4.789 1 97.38 16 VAL B C 1
ATOM 2339 O O . VAL B 1 16 ? 21.094 9.57 -3.883 1 97.38 16 VAL B O 1
ATOM 2342 N N . ALA B 1 17 ? 20.141 8.398 -5.508 1 98.38 17 ALA B N 1
ATOM 2343 C CA . ALA B 1 17 ? 18.828 8.977 -5.242 1 98.38 17 ALA B CA 1
ATOM 2344 C C . ALA B 1 17 ? 18.047 8.148 -4.223 1 98.38 17 ALA B C 1
ATOM 2346 O O . ALA B 1 17 ? 18.078 6.918 -4.273 1 98.38 17 ALA B O 1
ATOM 2347 N N . TYR B 1 18 ? 17.422 8.773 -3.291 1 97 18 TYR B N 1
ATOM 2348 C CA . TYR B 1 18 ? 16.547 8.117 -2.318 1 97 18 TYR B CA 1
ATOM 2349 C C . TYR B 1 18 ? 15.266 8.914 -2.107 1 97 18 TYR B C 1
ATOM 2351 O O . TYR B 1 18 ? 15.195 10.094 -2.451 1 97 18 TYR B O 1
ATOM 2359 N N . LEU B 1 19 ? 14.273 8.234 -1.594 1 93.19 19 LEU B N 1
ATOM 2360 C CA . LEU B 1 19 ? 13.016 8.914 -1.304 1 93.19 19 LEU B CA 1
ATOM 2361 C C . LEU B 1 19 ? 13.172 9.852 -0.11 1 93.19 19 LEU B C 1
ATOM 2363 O O . LEU B 1 19 ? 13.336 9.398 1.024 1 93.19 19 LEU B O 1
ATOM 2367 N N . GLY B 1 20 ? 13.141 11.109 -0.426 1 91.12 20 GLY B N 1
ATOM 2368 C CA . GLY B 1 20 ? 13.344 12.117 0.604 1 91.12 20 GLY B CA 1
ATOM 2369 C C . GLY B 1 20 ? 12.125 12.336 1.477 1 91.12 20 GLY B C 1
ATOM 2370 O O . GLY B 1 20 ? 11.117 11.648 1.329 1 91.12 20 GLY B O 1
ATOM 2371 N N . PRO B 1 21 ? 12.32 13.281 2.396 1 89.56 21 PRO B N 1
ATOM 2372 C CA . PRO B 1 21 ? 13.461 14.18 2.619 1 89.56 21 PRO B CA 1
ATOM 2373 C C . PRO B 1 21 ? 14.594 13.516 3.4 1 89.56 21 PRO B C 1
ATOM 2375 O O . PRO B 1 21 ? 14.57 12.305 3.617 1 89.56 21 PRO B O 1
ATOM 2378 N N . GLU B 1 22 ? 15.633 14.312 3.664 1 92.19 22 GLU B N 1
ATOM 2379 C CA . GLU B 1 22 ? 16.766 13.883 4.473 1 92.19 22 GLU B CA 1
ATOM 2380 C C . GLU B 1 22 ? 16.312 13.398 5.848 1 92.19 22 GLU B C 1
ATOM 2382 O O . GLU B 1 22 ? 15.438 14.008 6.465 1 92.19 22 GLU B O 1
ATOM 2387 N N . GLY B 1 23 ? 16.875 12.297 6.293 1 90.19 23 GLY B N 1
ATOM 2388 C CA . GLY B 1 23 ? 16.578 11.789 7.621 1 90.19 23 GLY B CA 1
ATOM 2389 C C . GLY B 1 23 ? 15.516 10.711 7.621 1 90.19 23 GLY B C 1
ATOM 2390 O O . GLY B 1 23 ? 15.203 10.141 8.672 1 90.19 23 GLY B O 1
ATOM 2391 N N . THR B 1 24 ? 14.953 10.438 6.461 1 89.31 24 THR B N 1
ATOM 2392 C CA . THR B 1 24 ? 13.977 9.359 6.34 1 89.31 24 THR B CA 1
ATOM 2393 C C . THR B 1 24 ? 14.656 7.996 6.441 1 89.31 24 THR B C 1
ATOM 2395 O O . THR B 1 24 ? 15.891 7.906 6.434 1 89.31 24 THR B O 1
ATOM 2398 N N . PHE B 1 25 ? 13.906 6.988 6.57 1 89.44 25 PHE B N 1
ATOM 2399 C CA . PHE B 1 25 ? 14.445 5.637 6.621 1 89.44 25 PHE B CA 1
ATOM 2400 C C . PHE B 1 25 ? 15.086 5.258 5.293 1 89.44 25 PHE B C 1
ATOM 2402 O O . PHE B 1 25 ? 16.078 4.52 5.262 1 89.44 25 PHE B O 1
ATOM 2409 N N . SER B 1 26 ? 14.555 5.758 4.164 1 92.69 26 SER B N 1
ATOM 2410 C CA . SER B 1 26 ? 15.188 5.559 2.865 1 92.69 26 SER B CA 1
ATOM 2411 C C . SER B 1 26 ? 16.594 6.145 2.842 1 92.69 26 SER B C 1
ATOM 2413 O O . SER B 1 26 ? 17.516 5.547 2.275 1 92.69 26 SER B O 1
ATOM 2415 N N . HIS B 1 27 ? 16.656 7.328 3.471 1 93.31 27 HIS B N 1
ATOM 2416 C CA . HIS B 1 27 ? 17.969 7.961 3.594 1 93.31 27 HIS B CA 1
ATOM 2417 C C . HIS B 1 27 ? 18.922 7.082 4.391 1 93.31 27 HIS B C 1
ATOM 2419 O O . HIS B 1 27 ? 20.062 6.871 3.982 1 93.31 27 HIS B O 1
ATOM 2425 N N . GLU B 1 28 ? 18.469 6.598 5.477 1 90 28 GLU B N 1
ATOM 2426 C CA . GLU B 1 28 ? 19.281 5.754 6.348 1 90 28 GLU B CA 1
ATOM 2427 C C . GLU B 1 28 ? 19.781 4.516 5.609 1 90 28 GLU B C 1
ATOM 2429 O O . GLU B 1 28 ? 20.953 4.176 5.688 1 90 28 GLU B O 1
ATOM 2434 N N . VAL B 1 29 ? 18.938 3.887 4.891 1 91.75 29 VAL B N 1
ATOM 2435 C CA . VAL B 1 29 ? 19.281 2.688 4.137 1 91.75 29 VAL B CA 1
ATOM 2436 C C . VAL B 1 29 ? 20.312 3.033 3.064 1 91.75 29 VAL B C 1
ATOM 2438 O O . VAL B 1 29 ? 21.281 2.303 2.875 1 91.75 29 VAL B O 1
ATOM 2441 N N . ALA B 1 30 ? 20.062 4.109 2.363 1 93.62 30 ALA B N 1
ATOM 2442 C CA . ALA B 1 30 ? 21 4.559 1.331 1 93.62 30 ALA B CA 1
ATOM 2443 C C . ALA B 1 30 ? 22.406 4.758 1.907 1 93.62 30 ALA B C 1
ATOM 2445 O O . ALA B 1 30 ? 23.391 4.285 1.336 1 93.62 30 ALA B O 1
ATOM 2446 N N . LEU B 1 31 ? 22.5 5.406 3.062 1 90.75 31 LEU B N 1
ATOM 2447 C CA . LEU B 1 31 ? 23.766 5.715 3.689 1 90.75 31 LEU B CA 1
ATOM 2448 C C . LEU B 1 31 ? 24.484 4.441 4.141 1 90.75 31 LEU B C 1
ATOM 2450 O O . LEU B 1 31 ? 25.703 4.355 4.098 1 90.75 31 LEU B O 1
ATOM 2454 N N . MET B 1 32 ? 23.734 3.531 4.566 1 87.44 32 MET B N 1
ATOM 2455 C CA . MET B 1 32 ? 24.297 2.291 5.094 1 87.44 32 MET B CA 1
ATOM 2456 C C . MET B 1 32 ? 24.875 1.438 3.973 1 87.44 32 MET B C 1
ATOM 2458 O O . MET B 1 32 ? 25.859 0.726 4.176 1 87.44 32 MET B O 1
ATOM 2462 N N . LEU B 1 33 ? 24.297 1.563 2.785 1 89.06 33 LEU B N 1
ATOM 2463 C CA . LEU B 1 33 ? 24.594 0.565 1.766 1 89.06 33 LEU B CA 1
ATOM 2464 C C . LEU B 1 33 ? 25.469 1.162 0.662 1 89.06 33 LEU B C 1
ATOM 2466 O O . LEU B 1 33 ? 26.125 0.43 -0.075 1 89.06 33 LEU B O 1
ATOM 2470 N N . LEU B 1 34 ? 25.344 2.439 0.524 1 90.75 34 LEU B N 1
ATOM 2471 C CA . LEU B 1 34 ? 25.969 3.018 -0.661 1 90.75 34 LEU B CA 1
ATOM 2472 C C . LEU B 1 34 ? 26.891 4.176 -0.282 1 90.75 34 LEU B C 1
ATOM 2474 O O . LEU B 1 34 ? 26.688 4.816 0.754 1 90.75 34 LEU B O 1
ATOM 2478 N N . ASN B 1 35 ? 27.859 4.34 -1.106 1 90.12 35 ASN B N 1
ATOM 2479 C CA . ASN B 1 35 ? 28.703 5.52 -1.054 1 90.12 35 ASN B CA 1
ATOM 2480 C C . ASN B 1 35 ? 28.406 6.48 -2.201 1 90.12 35 ASN B C 1
ATOM 2482 O O . ASN B 1 35 ? 27.953 6.059 -3.268 1 90.12 35 ASN B O 1
ATOM 2486 N N . GLY B 1 36 ? 28.578 7.766 -1.917 1 91.88 36 GLY B N 1
ATOM 2487 C CA . GLY B 1 36 ? 28.328 8.781 -2.928 1 91.88 36 GLY B CA 1
ATOM 2488 C C . GLY B 1 36 ? 27.516 9.953 -2.408 1 91.88 36 GLY B C 1
ATOM 2489 O O . GLY B 1 36 ? 27.344 10.102 -1.198 1 91.88 36 GLY B O 1
ATOM 2490 N N . THR B 1 37 ? 27.172 10.789 -3.371 1 95.06 37 THR B N 1
ATOM 2491 C CA . THR B 1 37 ? 26.328 11.93 -3.027 1 95.06 37 THR B CA 1
ATOM 2492 C C . THR B 1 37 ? 24.859 11.508 -2.928 1 95.06 37 THR B C 1
ATOM 2494 O O . THR B 1 37 ? 24.281 11 -3.895 1 95.06 37 THR B O 1
ATOM 2497 N N . MET B 1 38 ? 24.297 11.727 -1.756 1 96.06 38 MET B N 1
ATOM 2498 C CA . MET B 1 38 ? 22.891 11.375 -1.513 1 96.06 38 MET B CA 1
ATOM 2499 C C . MET B 1 38 ? 21.969 12.484 -2.004 1 96.06 38 MET B C 1
ATOM 2501 O O . MET B 1 38 ? 22.109 13.641 -1.609 1 96.06 38 MET B O 1
ATOM 2505 N N . ILE B 1 39 ? 21.078 12.117 -2.842 1 97.56 39 ILE B N 1
ATOM 2506 C CA . ILE B 1 39 ? 20.172 13.102 -3.438 1 97.56 39 ILE B CA 1
ATOM 2507 C C . ILE B 1 39 ? 18.734 12.773 -3.068 1 97.56 39 ILE B C 1
ATOM 2509 O O . ILE B 1 39 ? 18.172 11.789 -3.555 1 97.56 39 ILE B O 1
ATOM 2513 N N . PRO B 1 40 ? 18.156 13.602 -2.178 1 96.5 40 PRO B N 1
ATOM 2514 C CA . PRO B 1 40 ? 16.734 13.398 -1.878 1 96.5 40 PRO B CA 1
ATOM 2515 C C . PRO B 1 40 ? 15.836 13.703 -3.07 1 96.5 40 PRO B C 1
ATOM 2517 O O . PRO B 1 40 ? 16.031 14.711 -3.752 1 96.5 40 PRO B O 1
ATOM 2520 N N . VAL B 1 41 ? 14.953 12.828 -3.357 1 95.56 41 VAL B N 1
ATOM 2521 C CA . VAL B 1 41 ? 13.977 13 -4.426 1 95.56 41 VAL B CA 1
ATOM 2522 C C . VAL B 1 41 ? 12.562 12.82 -3.861 1 95.56 41 VAL B C 1
ATOM 2524 O O . VAL B 1 41 ? 12.336 11.961 -3.002 1 95.56 41 VAL B O 1
ATOM 2527 N N . LYS B 1 42 ? 11.617 13.516 -4.301 1 85.88 42 LYS B N 1
ATOM 2528 C CA . LYS B 1 42 ? 10.297 13.594 -3.684 1 85.88 42 LYS B CA 1
ATOM 2529 C C . LYS B 1 42 ? 9.438 12.391 -4.078 1 85.88 42 LYS B C 1
ATOM 2531 O O . LYS B 1 42 ? 8.586 11.953 -3.305 1 85.88 42 LYS B O 1
ATOM 2536 N N . GLY B 1 43 ? 9.695 11.844 -5.25 1 89.44 43 GLY B N 1
ATOM 2537 C CA . GLY B 1 43 ? 8.828 10.781 -5.734 1 89.44 43 GLY B CA 1
ATOM 2538 C C . GLY B 1 43 ? 9.586 9.547 -6.184 1 89.44 43 GLY B C 1
ATOM 2539 O O . GLY B 1 43 ? 10.672 9.656 -6.762 1 89.44 43 GLY B O 1
ATOM 2540 N N . ILE B 1 44 ? 8.922 8.438 -5.949 1 94.12 44 ILE B N 1
ATOM 2541 C CA . ILE B 1 44 ? 9.523 7.16 -6.301 1 94.12 44 ILE B CA 1
ATOM 2542 C C . ILE B 1 44 ? 9.719 7.078 -7.812 1 94.12 44 ILE B C 1
ATOM 2544 O O . ILE B 1 44 ? 10.773 6.648 -8.289 1 94.12 44 ILE B O 1
ATOM 2548 N N . ASN B 1 45 ? 8.719 7.488 -8.57 1 92.94 45 ASN B N 1
ATOM 2549 C CA . ASN B 1 45 ? 8.82 7.465 -10.023 1 92.94 45 ASN B CA 1
ATOM 2550 C C . ASN B 1 45 ? 10.016 8.266 -10.516 1 92.94 45 ASN B C 1
ATOM 2552 O O . ASN B 1 45 ? 10.719 7.832 -11.438 1 92.94 45 ASN B O 1
ATOM 2556 N N . ASP B 1 46 ? 10.234 9.383 -9.898 1 95.69 46 ASP B N 1
ATOM 2557 C CA . ASP B 1 46 ? 11.352 10.234 -10.305 1 95.69 46 ASP B CA 1
ATOM 2558 C C . ASP B 1 46 ? 12.688 9.555 -10.023 1 95.69 46 ASP B C 1
ATOM 2560 O O . ASP B 1 46 ? 13.648 9.727 -10.773 1 95.69 46 ASP B O 1
ATOM 2564 N N . ILE B 1 47 ? 12.734 8.82 -8.984 1 98.31 47 ILE B N 1
ATOM 2565 C CA . ILE B 1 47 ? 13.945 8.078 -8.664 1 98.31 47 ILE B CA 1
ATOM 2566 C C . ILE B 1 47 ? 14.211 7.023 -9.742 1 98.31 47 ILE B C 1
ATOM 2568 O O . ILE B 1 47 ? 15.305 6.961 -10.305 1 98.31 47 ILE B O 1
ATOM 2572 N N . VAL B 1 48 ? 13.219 6.227 -10.086 1 98.5 48 VAL B N 1
ATOM 2573 C CA . VAL B 1 48 ? 13.375 5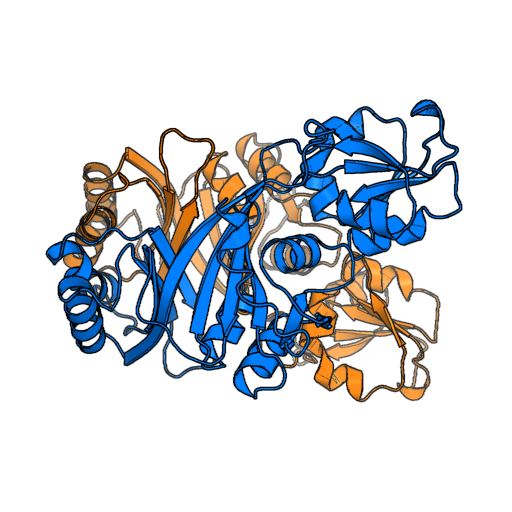.117 -11.023 1 98.5 48 VAL B CA 1
ATOM 2574 C C . VAL B 1 48 ? 13.664 5.656 -12.422 1 98.5 48 VAL B C 1
ATOM 2576 O O . VAL B 1 48 ? 14.57 5.18 -13.102 1 98.5 48 VAL B O 1
ATOM 2579 N N . LYS B 1 49 ? 12.945 6.676 -12.82 1 98.06 49 LYS B N 1
ATOM 2580 C CA . LYS B 1 49 ? 13.188 7.332 -14.102 1 98.06 49 LYS B CA 1
ATOM 2581 C C . LYS B 1 49 ? 14.602 7.895 -14.18 1 98.06 49 LYS B C 1
ATOM 2583 O O . LYS B 1 49 ? 15.273 7.773 -15.211 1 98.06 49 LYS B O 1
ATOM 2588 N N . GLY B 1 50 ? 15.016 8.508 -13.102 1 98.44 50 GLY B N 1
ATOM 2589 C CA . GLY B 1 50 ? 16.359 9.055 -13.055 1 98.44 50 GLY B CA 1
ATOM 2590 C C . GLY B 1 50 ? 17.438 8.008 -13.195 1 98.44 50 GLY B C 1
ATOM 2591 O O . GLY B 1 50 ? 18.469 8.242 -13.836 1 98.44 50 GLY B O 1
ATOM 2592 N N . VAL B 1 51 ? 17.25 6.875 -12.594 1 98.5 51 VAL B N 1
ATOM 2593 C CA . VAL B 1 51 ? 18.188 5.773 -12.766 1 98.5 51 VAL B CA 1
ATOM 2594 C C . VAL B 1 51 ? 18.172 5.297 -14.211 1 98.5 51 VAL B C 1
ATOM 2596 O O . VAL B 1 51 ? 19.234 5.09 -14.812 1 98.5 51 VAL B O 1
ATOM 2599 N N . TYR B 1 52 ? 17.016 5.156 -14.781 1 98.5 52 TYR B N 1
ATOM 2600 C CA . TYR B 1 52 ? 16.828 4.711 -16.156 1 98.5 52 TYR B CA 1
ATOM 2601 C C . TYR B 1 52 ? 17.562 5.637 -17.125 1 98.5 52 TYR B C 1
ATOM 2603 O O . TYR B 1 52 ? 18.25 5.172 -18.031 1 98.5 52 TYR B O 1
ATOM 2611 N N . ASN B 1 53 ? 17.469 6.949 -16.844 1 97.75 53 ASN B N 1
ATOM 2612 C CA . ASN B 1 53 ? 18.031 7.93 -17.766 1 97.75 53 ASN B CA 1
ATOM 2613 C C . ASN B 1 53 ? 19.5 8.211 -17.453 1 97.75 53 ASN B C 1
ATOM 2615 O O . ASN B 1 53 ? 20.125 9.039 -18.125 1 97.75 53 ASN B O 1
ATOM 2619 N N . GLY B 1 54 ? 19.953 7.641 -16.484 1 97.06 54 GLY B N 1
ATOM 2620 C CA . GLY B 1 54 ? 21.359 7.797 -16.141 1 97.06 54 GLY B CA 1
ATOM 2621 C C . GLY B 1 54 ? 21.641 9.031 -15.305 1 97.06 54 GLY B C 1
ATOM 2622 O O . GLY B 1 54 ? 22.797 9.406 -15.102 1 97.06 54 GLY B O 1
ATOM 2623 N N . GLN B 1 55 ? 20.609 9.703 -14.828 1 97.44 55 GLN B N 1
ATOM 2624 C CA . GLN B 1 55 ? 20.766 10.844 -13.93 1 97.44 55 GLN B CA 1
ATOM 2625 C C . GLN B 1 55 ? 21.344 10.414 -12.586 1 97.44 55 GLN B C 1
ATOM 2627 O O . GLN B 1 55 ? 22.109 11.164 -11.961 1 97.44 55 GLN B O 1
ATOM 2632 N N . PHE B 1 56 ? 20.938 9.305 -12.133 1 98 56 PHE B N 1
ATOM 2633 C CA . PHE B 1 56 ? 21.438 8.719 -10.898 1 98 56 PHE B CA 1
ATOM 2634 C C . PHE B 1 56 ? 22.109 7.375 -11.172 1 98 56 PHE B C 1
ATOM 2636 O O . PHE B 1 56 ? 21.641 6.605 -12.016 1 98 56 PHE B O 1
ATOM 2643 N N . ASN B 1 57 ? 23.172 7.141 -10.422 1 97.19 57 ASN B N 1
ATOM 2644 C CA . ASN B 1 57 ? 23.812 5.836 -10.531 1 97.19 57 ASN B CA 1
ATOM 2645 C C . ASN B 1 57 ? 23.016 4.75 -9.82 1 97.19 57 ASN B C 1
ATOM 2647 O O . ASN B 1 57 ? 22.938 3.617 -10.297 1 97.19 57 ASN B O 1
ATOM 2651 N N . TYR B 1 58 ? 22.453 5.141 -8.695 1 97.44 58 TYR B N 1
ATOM 2652 C CA . TYR B 1 58 ? 21.641 4.227 -7.898 1 97.44 58 TYR B CA 1
ATOM 2653 C C . TYR B 1 58 ? 20.391 4.918 -7.383 1 97.44 58 TYR B C 1
ATOM 2655 O O . TYR B 1 58 ? 20.375 6.137 -7.195 1 97.44 58 TYR B O 1
ATOM 2663 N N . GLY B 1 59 ? 19.359 4.141 -7.227 1 98.19 59 GLY B N 1
ATOM 2664 C CA . GLY B 1 59 ? 18.141 4.57 -6.574 1 98.19 59 GLY B CA 1
ATOM 2665 C C . GLY B 1 59 ? 17.719 3.668 -5.426 1 98.19 59 GLY B C 1
ATOM 2666 O O . GLY B 1 59 ? 17.844 2.443 -5.516 1 98.19 59 GLY B O 1
ATOM 2667 N N . VAL B 1 60 ? 17.312 4.238 -4.332 1 97.88 60 VAL B N 1
ATOM 2668 C CA . VAL B 1 60 ? 16.797 3.498 -3.182 1 97.88 60 VAL B CA 1
ATOM 2669 C C . VAL B 1 60 ? 15.289 3.746 -3.037 1 97.88 60 VAL B C 1
ATOM 2671 O O . VAL B 1 60 ? 14.859 4.879 -2.807 1 97.88 60 VAL B O 1
ATOM 2674 N N . VAL B 1 61 ? 14.531 2.643 -3.152 1 97.88 61 VAL B N 1
ATOM 2675 C CA . VAL B 1 61 ? 13.086 2.814 -3.09 1 97.88 61 VAL B CA 1
ATOM 2676 C C . VAL B 1 61 ? 12.477 1.755 -2.174 1 97.88 61 VAL B C 1
ATOM 2678 O O . VAL B 1 61 ? 12.93 0.608 -2.154 1 97.88 61 VAL B O 1
ATOM 2681 N N . PRO B 1 62 ? 11.461 2.211 -1.376 1 95 62 PRO B N 1
ATOM 2682 C CA . PRO B 1 62 ? 10.719 1.185 -0.64 1 95 62 PRO B CA 1
ATOM 2683 C C . PRO B 1 62 ? 9.914 0.269 -1.557 1 95 62 PRO B C 1
ATOM 2685 O O . PRO B 1 62 ? 9.422 0.709 -2.6 1 95 62 PRO B O 1
ATOM 2688 N N . PHE B 1 63 ? 9.812 -0.981 -1.217 1 95.25 63 PHE B N 1
ATOM 2689 C CA . PHE B 1 63 ? 9.203 -1.969 -2.102 1 95.25 63 PHE B CA 1
ATOM 2690 C C . PHE B 1 63 ? 8.047 -2.676 -1.41 1 95.25 63 PHE B C 1
ATOM 2692 O O . PHE B 1 63 ? 6.973 -2.844 -1.998 1 95.25 63 PHE B O 1
ATOM 2699 N N . GLU B 1 64 ? 8.242 -3.053 -0.132 1 91.19 64 GLU B N 1
ATOM 2700 C CA . GLU B 1 64 ? 7.234 -3.766 0.641 1 91.19 64 GLU B CA 1
ATOM 2701 C C . GLU B 1 64 ? 7.449 -3.578 2.139 1 91.19 64 GLU B C 1
ATOM 2703 O O . GLU B 1 64 ? 8.57 -3.701 2.631 1 91.19 64 GLU B O 1
ATOM 2708 N N . ASN B 1 65 ? 6.387 -3.246 2.809 1 86.25 65 ASN B N 1
ATOM 2709 C CA . ASN B 1 65 ? 6.383 -3.207 4.266 1 86.25 65 ASN B CA 1
ATOM 2710 C C . ASN B 1 65 ? 5.504 -4.309 4.852 1 86.25 65 ASN B C 1
ATOM 2712 O O . ASN B 1 65 ? 4.402 -4.562 4.355 1 86.25 65 ASN B O 1
ATOM 2716 N N . ASN B 1 66 ? 6 -4.941 5.91 1 81.56 66 ASN B N 1
ATOM 2717 C CA . ASN B 1 66 ? 5.277 -6.082 6.457 1 81.56 66 ASN B CA 1
ATOM 2718 C C . ASN B 1 66 ? 3.93 -5.66 7.043 1 81.56 66 ASN B C 1
ATOM 2720 O O . ASN B 1 66 ? 3.021 -6.484 7.168 1 81.56 66 ASN B O 1
ATOM 2724 N N . LEU B 1 67 ? 3.805 -4.441 7.371 1 78.19 67 LEU B N 1
ATOM 2725 C CA . LEU B 1 67 ? 2.557 -3.963 7.953 1 78.19 67 LEU B CA 1
ATOM 2726 C C . LEU B 1 67 ? 1.703 -3.258 6.906 1 78.19 67 LEU B C 1
ATOM 2728 O O . LEU B 1 67 ? 0.529 -3.592 6.73 1 78.19 67 LEU B O 1
ATOM 2732 N N . ALA B 1 68 ? 2.299 -2.396 6.098 1 77.06 68 ALA B N 1
ATOM 2733 C CA . ALA B 1 68 ? 1.567 -1.561 5.148 1 77.06 68 ALA B CA 1
ATOM 2734 C C . ALA B 1 68 ? 1.367 -2.285 3.822 1 77.06 68 ALA B C 1
ATOM 2736 O O . ALA B 1 68 ? 0.477 -1.933 3.043 1 77.06 68 ALA B O 1
ATOM 2737 N N . GLY B 1 69 ? 2.283 -3.311 3.557 1 81.25 69 GLY B N 1
ATOM 2738 C CA . GLY B 1 69 ? 2.152 -4.051 2.312 1 81.25 69 GLY B CA 1
ATOM 2739 C C . GLY B 1 69 ? 3.035 -3.514 1.202 1 81.25 69 GLY B C 1
ATOM 2740 O O . GLY B 1 69 ? 4.07 -2.896 1.468 1 81.25 69 GLY B O 1
ATOM 2741 N N . ILE B 1 70 ? 2.596 -3.844 -0.032 1 87.38 70 ILE B N 1
ATOM 2742 C CA . ILE B 1 70 ? 3.379 -3.506 -1.217 1 87.38 70 ILE B CA 1
ATOM 2743 C C . ILE B 1 70 ? 3.26 -2.012 -1.506 1 87.38 70 ILE B C 1
ATOM 2745 O O . ILE B 1 70 ? 2.188 -1.424 -1.338 1 87.38 70 ILE B O 1
ATOM 2749 N N . VAL B 1 71 ? 4.328 -1.485 -1.911 1 88.44 71 VAL B N 1
ATOM 2750 C CA . VAL B 1 71 ? 4.332 -0.089 -2.336 1 88.44 71 VAL B CA 1
ATOM 2751 C C . VAL B 1 71 ? 3.951 0.003 -3.812 1 88.44 71 VAL B C 1
ATOM 2753 O O . VAL B 1 71 ? 4.797 -0.175 -4.688 1 88.44 71 VAL B O 1
ATOM 2756 N N . GLY B 1 72 ? 2.795 0.379 -4.102 1 86.38 72 GLY B N 1
ATOM 2757 C CA . GLY B 1 72 ? 2.262 0.406 -5.457 1 86.38 72 GLY B CA 1
ATOM 2758 C C . GLY B 1 72 ? 3.045 1.311 -6.387 1 86.38 72 GLY B C 1
ATOM 2759 O O . GLY B 1 72 ? 3.293 0.956 -7.543 1 86.38 72 GLY B O 1
ATOM 2760 N N . ASP B 1 73 ? 3.486 2.475 -5.883 1 87 73 ASP B N 1
ATOM 2761 C CA . ASP B 1 73 ? 4.238 3.432 -6.688 1 87 73 ASP B CA 1
ATOM 2762 C C . ASP B 1 73 ? 5.531 2.811 -7.215 1 87 73 ASP B C 1
ATOM 2764 O O . ASP B 1 73 ? 5.965 3.117 -8.328 1 87 73 ASP B O 1
ATOM 2768 N N . THR B 1 74 ? 6.109 1.995 -6.379 1 94.31 74 THR B N 1
ATOM 2769 C CA . THR B 1 74 ? 7.336 1.329 -6.805 1 94.31 74 THR B CA 1
ATOM 2770 C C . THR B 1 74 ? 7.051 0.347 -7.938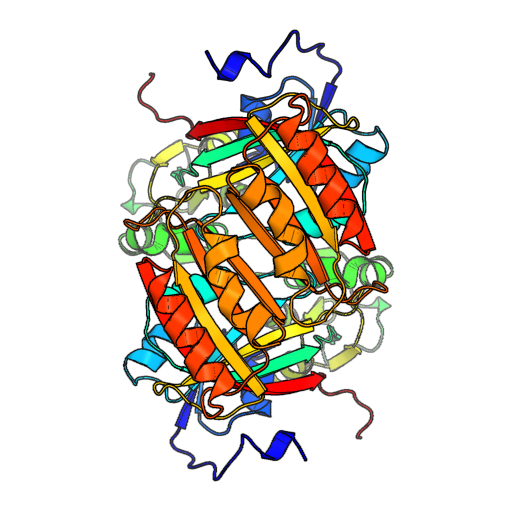 1 94.31 74 THR B C 1
ATOM 2772 O O . THR B 1 74 ? 7.754 0.338 -8.945 1 94.31 74 THR B O 1
ATOM 2775 N N . ILE B 1 75 ? 6.02 -0.371 -7.797 1 92.25 75 ILE B N 1
ATOM 2776 C CA . ILE B 1 75 ? 5.66 -1.351 -8.812 1 92.25 75 ILE B CA 1
ATOM 2777 C C . ILE B 1 75 ? 5.367 -0.64 -10.133 1 92.25 75 ILE B C 1
ATOM 2779 O O . ILE B 1 75 ? 5.883 -1.029 -11.188 1 92.25 75 ILE B O 1
ATOM 2783 N N . ASP B 1 76 ? 4.656 0.405 -10.102 1 87.88 76 ASP B N 1
ATOM 2784 C CA . ASP B 1 76 ? 4.312 1.171 -11.297 1 87.88 76 ASP B CA 1
ATOM 2785 C C . ASP B 1 76 ? 5.566 1.688 -12 1 87.88 76 ASP B C 1
ATOM 2787 O O . ASP B 1 76 ? 5.68 1.611 -13.227 1 87.88 76 ASP B O 1
ATOM 2791 N N . ALA B 1 77 ? 6.383 2.221 -11.195 1 93.69 77 ALA B N 1
ATOM 2792 C CA . ALA B 1 77 ? 7.613 2.773 -11.758 1 93.69 77 ALA B CA 1
ATOM 2793 C C . ALA B 1 77 ? 8.461 1.681 -12.406 1 93.69 77 ALA B C 1
ATOM 2795 O O . ALA B 1 77 ? 9.023 1.887 -13.484 1 93.69 77 ALA B O 1
ATOM 2796 N N . LEU B 1 78 ? 8.5 0.545 -11.773 1 96.19 78 LEU B N 1
ATOM 2797 C CA . LEU B 1 78 ? 9.297 -0.559 -12.297 1 96.19 78 LEU B CA 1
ATOM 2798 C C . LEU B 1 78 ? 8.695 -1.115 -13.578 1 96.19 78 LEU B C 1
ATOM 2800 O O . LEU B 1 78 ? 9.414 -1.618 -14.445 1 96.19 78 LEU B O 1
ATOM 2804 N N . ILE B 1 79 ? 7.395 -1.081 -13.648 1 91.56 79 ILE B N 1
ATOM 2805 C CA . ILE B 1 79 ? 6.719 -1.496 -14.875 1 91.56 79 ILE B CA 1
ATOM 2806 C C . ILE B 1 79 ? 7.039 -0.512 -16 1 91.56 79 ILE B C 1
ATOM 2808 O O . ILE B 1 79 ? 7.305 -0.919 -17.125 1 91.56 79 ILE B O 1
ATOM 2812 N N . LYS B 1 80 ? 7.094 0.701 -15.695 1 90.94 80 LYS B N 1
ATOM 2813 C CA . LYS B 1 80 ? 7.215 1.768 -16.688 1 90.94 80 LYS B CA 1
ATOM 2814 C C . LYS B 1 80 ? 8.656 1.911 -17.172 1 90.94 80 LYS B C 1
ATOM 2816 O O . LYS B 1 80 ? 8.906 2.092 -18.359 1 90.94 80 LYS B O 1
ATOM 2821 N N . TRP B 1 81 ? 9.578 1.821 -16.234 1 96.44 81 TRP B N 1
ATOM 2822 C CA . TRP B 1 81 ? 10.969 2.117 -16.578 1 96.44 81 TRP B CA 1
ATOM 2823 C C . TRP B 1 81 ? 11.836 0.867 -16.469 1 96.44 81 TRP B C 1
ATOM 2825 O O . TRP B 1 81 ? 11.742 0.124 -15.484 1 96.44 81 TRP B O 1
ATOM 2835 N N . ASN B 1 82 ? 12.672 0.698 -17.438 1 97.25 82 ASN B N 1
ATOM 2836 C CA . ASN B 1 82 ? 13.555 -0.461 -17.438 1 97.25 82 ASN B CA 1
ATOM 2837 C C . ASN B 1 82 ? 14.812 -0.212 -16.609 1 97.25 82 ASN B C 1
ATOM 2839 O O . ASN B 1 82 ? 15.727 0.484 -17.062 1 97.25 82 ASN B O 1
ATOM 2843 N N . VAL B 1 83 ? 14.812 -0.744 -15.422 1 98.56 83 VAL B N 1
ATOM 2844 C CA . VAL B 1 83 ? 15.977 -0.678 -14.531 1 98.56 83 VAL B CA 1
ATOM 2845 C C . VAL B 1 83 ? 16.25 -2.059 -13.938 1 98.56 83 VAL B C 1
ATOM 2847 O O . VAL B 1 83 ? 15.43 -2.971 -14.07 1 98.56 83 VAL B O 1
ATOM 2850 N N . GLY B 1 84 ? 17.469 -2.223 -13.359 1 98.56 84 GLY B N 1
ATOM 2851 C CA . GLY B 1 84 ? 17.812 -3.453 -12.664 1 98.56 84 GLY B CA 1
ATOM 2852 C C . GLY B 1 84 ? 17.891 -3.293 -11.164 1 98.56 84 GLY B C 1
ATOM 2853 O O . GLY B 1 84 ? 18.172 -2.201 -10.664 1 98.56 84 GLY B O 1
ATOM 2854 N N . VAL B 1 85 ? 17.609 -4.391 -10.461 1 98.38 85 VAL B N 1
ATOM 2855 C CA . VAL B 1 85 ? 17.781 -4.418 -9.016 1 98.38 85 VAL B CA 1
ATOM 2856 C C . VAL B 1 85 ? 19.203 -4.883 -8.672 1 98.38 85 VAL B C 1
ATOM 2858 O O . VAL B 1 85 ? 19.641 -5.93 -9.148 1 98.38 85 VAL B O 1
ATOM 2861 N N . LYS B 1 86 ? 19.844 -4.137 -7.898 1 96.44 86 LYS B N 1
ATOM 2862 C CA . LYS B 1 86 ? 21.188 -4.477 -7.477 1 96.44 86 LYS B CA 1
ATOM 2863 C C . LYS B 1 86 ? 21.188 -5.234 -6.152 1 96.44 86 LYS B C 1
ATOM 2865 O O . LYS B 1 86 ? 21.984 -6.145 -5.945 1 96.44 86 LYS B O 1
ATOM 2870 N N . ALA B 1 87 ? 20.312 -4.793 -5.297 1 96.5 87 ALA B N 1
ATOM 2871 C CA . ALA B 1 87 ? 20.156 -5.422 -3.984 1 96.5 87 ALA B CA 1
ATOM 2872 C C . ALA B 1 87 ? 18.766 -5.156 -3.404 1 96.5 87 ALA B C 1
ATOM 2874 O O . ALA B 1 87 ? 18.094 -4.207 -3.807 1 96.5 87 ALA B O 1
ATOM 2875 N N . SER B 1 88 ? 18.344 -6.051 -2.598 1 96.62 88 SER B N 1
ATOM 2876 C CA . SER B 1 88 ? 17.203 -5.824 -1.729 1 96.62 88 SER B CA 1
ATOM 2877 C C . SER B 1 88 ? 17.594 -5.887 -0.258 1 96.62 88 SER B C 1
ATOM 2879 O O . SER B 1 88 ? 18.438 -6.699 0.127 1 96.62 88 SER B O 1
ATOM 2881 N N . VAL B 1 89 ? 17.016 -4.996 0.499 1 94.62 89 VAL B N 1
ATOM 2882 C CA . VAL B 1 89 ? 17.359 -4.922 1.913 1 94.62 89 VAL B CA 1
ATOM 2883 C C . VAL B 1 89 ? 16.094 -4.914 2.76 1 94.62 89 VAL B C 1
ATOM 2885 O O . VAL B 1 89 ? 15.25 -4.031 2.613 1 94.62 89 VAL B O 1
ATOM 2888 N N . GLU B 1 90 ? 15.953 -5.91 3.557 1 92.88 90 GLU B N 1
ATOM 2889 C CA . GLU B 1 90 ? 14.93 -5.867 4.602 1 92.88 90 GLU B CA 1
ATOM 2890 C C . GLU B 1 90 ? 15.43 -5.086 5.82 1 92.88 90 GLU B C 1
ATOM 2892 O O . GLU B 1 90 ? 16.344 -5.523 6.508 1 92.88 90 GLU B O 1
ATOM 2897 N N . TYR B 1 91 ? 14.789 -3.965 6.035 1 92.44 91 TYR B N 1
ATOM 2898 C CA . TYR B 1 91 ? 15.227 -3.033 7.07 1 92.44 91 TYR B CA 1
ATOM 2899 C C . TYR B 1 91 ? 14.219 -2.973 8.211 1 92.44 91 TYR B C 1
ATOM 2901 O O . TYR B 1 91 ? 13.039 -2.693 7.992 1 92.44 91 TYR B O 1
ATOM 2909 N N . ARG B 1 92 ? 14.695 -3.26 9.414 1 90.94 92 ARG B N 1
ATOM 2910 C CA . ARG B 1 92 ? 13.828 -3.133 10.586 1 90.94 92 ARG B CA 1
ATOM 2911 C C . ARG B 1 92 ? 13.703 -1.675 11.016 1 90.94 92 ARG B C 1
ATOM 2913 O O . ARG B 1 92 ? 14.672 -1.068 11.469 1 90.94 92 ARG B O 1
ATOM 2920 N N . VAL B 1 93 ? 12.547 -1.188 10.859 1 88.69 93 VAL B N 1
ATOM 2921 C CA . VAL B 1 93 ? 12.273 0.202 11.211 1 88.69 93 VAL B CA 1
ATOM 2922 C C . VAL B 1 93 ? 12.203 0.349 12.727 1 88.69 93 VAL B C 1
ATOM 2924 O O . VAL B 1 93 ? 11.523 -0.434 13.406 1 88.69 93 VAL B O 1
ATOM 2927 N N . SER B 1 94 ? 12.969 1.22 13.266 1 91.56 94 SER B N 1
ATOM 2928 C CA . SER B 1 94 ? 12.914 1.552 14.688 1 91.56 94 SER B CA 1
ATOM 2929 C C . SER B 1 94 ? 12.484 2.998 14.898 1 91.56 94 SER B C 1
ATOM 2931 O O . SER B 1 94 ? 13.242 3.928 14.625 1 91.56 94 SER B O 1
ATOM 2933 N N . LEU B 1 95 ? 11.258 3.127 15.43 1 94.81 95 LEU B N 1
ATOM 2934 C CA . LEU B 1 95 ? 10.75 4.469 15.703 1 94.81 95 LEU B CA 1
ATOM 2935 C C . LEU B 1 95 ? 11.25 4.977 17.047 1 94.81 95 LEU B C 1
ATOM 2937 O O . LEU B 1 95 ? 11.305 4.219 18.016 1 94.81 95 LEU B O 1
ATOM 2941 N N . CYS B 1 96 ? 11.648 6.215 17.062 1 95.31 96 CYS B N 1
ATOM 2942 C CA . CYS B 1 96 ? 12.188 6.82 18.266 1 95.31 96 CYS B CA 1
ATOM 2943 C C . CYS B 1 96 ? 11.336 8 18.719 1 95.31 96 CYS B C 1
ATOM 2945 O O . CYS B 1 96 ? 10.742 8.695 17.891 1 95.31 96 CYS B O 1
ATOM 2947 N N . LEU B 1 97 ? 11.273 8.133 20.016 1 97.12 97 LEU B N 1
ATOM 2948 C CA . LEU B 1 97 ? 10.797 9.398 20.578 1 97.12 97 LEU B CA 1
ATOM 2949 C C . LEU B 1 97 ? 11.93 10.414 20.656 1 97.12 97 LEU B C 1
ATOM 2951 O O . LEU B 1 97 ? 12.938 10.18 21.328 1 97.12 97 LEU B O 1
ATOM 2955 N N . VAL B 1 98 ? 11.75 11.547 19.969 1 97.38 98 VAL B N 1
ATOM 2956 C CA . VAL B 1 98 ? 12.828 12.516 19.797 1 97.38 98 VAL B CA 1
ATOM 2957 C C . VAL B 1 98 ? 12.422 13.859 20.391 1 97.38 98 VAL B C 1
ATOM 2959 O O . VAL B 1 98 ? 11.297 14.32 20.203 1 97.38 98 VAL B O 1
ATOM 2962 N N . VAL B 1 99 ? 13.375 14.469 21.156 1 97.69 99 VAL B N 1
ATOM 2963 C CA . VAL B 1 99 ? 13.141 15.75 21.812 1 97.69 99 VAL B CA 1
ATOM 2964 C C . VAL B 1 99 ? 14.352 16.656 21.625 1 97.69 99 VAL B C 1
ATOM 2966 O O . VAL B 1 99 ? 15.359 16.25 21.047 1 97.69 99 VAL B O 1
ATOM 2969 N N . ASN B 1 100 ? 14.109 17.938 22 1 97 100 ASN B N 1
ATOM 2970 C CA . ASN B 1 100 ? 15.25 18.844 22.062 1 97 100 ASN B CA 1
ATOM 2971 C C . ASN B 1 100 ? 16.25 18.391 23.125 1 97 100 ASN B C 1
ATOM 2973 O O . ASN B 1 100 ? 15.891 17.719 24.078 1 97 100 ASN B O 1
ATOM 2977 N N . ASN B 1 101 ? 17.5 18.797 22.984 1 94.62 101 ASN B N 1
ATOM 2978 C CA . ASN B 1 101 ? 18.594 18.359 23.844 1 94.62 101 ASN B CA 1
ATOM 2979 C C . ASN B 1 101 ? 18.391 18.797 25.297 1 94.62 101 ASN B C 1
ATOM 2981 O O . ASN B 1 101 ? 18.875 18.141 26.219 1 94.62 101 ASN B O 1
ATOM 2985 N N . ASP B 1 102 ? 17.656 19.812 25.469 1 92.75 102 ASP B N 1
ATOM 2986 C CA . ASP B 1 102 ? 17.531 20.391 26.797 1 92.75 102 ASP B CA 1
ATOM 2987 C C . ASP B 1 102 ? 16.344 19.797 27.562 1 92.75 102 ASP B C 1
ATOM 2989 O O . ASP B 1 102 ? 16.062 20.188 28.688 1 92.75 102 ASP B O 1
ATOM 2993 N N . VAL B 1 103 ? 15.688 18.891 26.922 1 92 103 VAL B N 1
ATOM 2994 C CA . VAL B 1 103 ? 14.555 18.25 27.578 1 92 103 VAL B CA 1
ATOM 2995 C C . VAL B 1 103 ? 15.062 17.172 28.531 1 92 103 VAL B C 1
ATOM 2997 O O . VAL B 1 103 ? 15.836 16.297 28.125 1 92 103 VAL B O 1
ATOM 3000 N N . ASP B 1 104 ? 14.594 17.156 29.781 1 85.75 104 ASP B N 1
ATOM 3001 C CA . ASP B 1 104 ? 15.125 16.25 30.812 1 85.75 104 ASP B CA 1
ATOM 3002 C C . ASP B 1 104 ? 14.086 15.219 31.219 1 85.75 104 ASP B C 1
ATOM 3004 O O . ASP B 1 104 ? 14.43 14.18 31.781 1 85.75 104 ASP B O 1
ATOM 3008 N N . SER B 1 105 ? 12.812 15.57 30.984 1 88 105 SER B N 1
ATOM 3009 C CA . SER B 1 105 ? 11.758 14.68 31.453 1 88 105 SER B CA 1
ATOM 3010 C C . SER B 1 105 ? 10.664 14.531 30.406 1 88 105 SER B C 1
ATOM 3012 O O . SER B 1 105 ? 10.336 15.484 29.688 1 88 105 SER B O 1
ATOM 3014 N N . LEU B 1 106 ? 10.086 13.391 30.391 1 90.56 106 LEU B N 1
ATOM 3015 C CA . LEU B 1 106 ? 8.977 13.102 29.5 1 90.56 106 LEU B CA 1
ATOM 3016 C C . LEU B 1 106 ? 7.754 13.938 29.859 1 90.56 106 LEU B C 1
ATOM 3018 O O . LEU B 1 106 ? 6.895 14.18 29 1 90.56 106 LEU B O 1
ATOM 3022 N N . SER B 1 107 ? 7.684 14.32 31.156 1 90.31 107 SER B N 1
ATOM 3023 C CA . SER B 1 107 ? 6.535 15.078 31.625 1 90.31 107 SER B CA 1
ATOM 3024 C C . SER B 1 107 ? 6.465 16.453 30.969 1 90.31 107 SER B C 1
ATOM 3026 O O . SER B 1 107 ? 5.422 17.109 31 1 90.31 107 SER B O 1
ATOM 3028 N N . GLU B 1 108 ? 7.535 16.891 30.344 1 91.88 108 GLU B N 1
ATOM 3029 C CA . GLU B 1 108 ? 7.594 18.188 29.672 1 91.88 108 GLU B CA 1
ATOM 3030 C C . GLU B 1 108 ? 6.891 18.156 28.312 1 91.88 108 GLU B C 1
ATOM 3032 O O . GLU B 1 108 ? 6.559 19.188 27.75 1 91.88 108 GLU B O 1
ATOM 3037 N N . ILE B 1 109 ? 6.688 16.984 27.812 1 95.19 109 ILE B N 1
ATOM 3038 C CA . ILE B 1 109 ? 6.148 16.828 26.469 1 95.19 109 ILE B CA 1
ATOM 3039 C C . ILE B 1 109 ? 4.641 17.078 26.484 1 95.19 109 ILE B C 1
ATOM 3041 O O . ILE B 1 109 ? 3.9 16.391 27.203 1 95.19 109 ILE B O 1
ATOM 3045 N N . LYS B 1 110 ? 4.203 18.016 25.656 1 96.44 110 LYS B N 1
ATOM 3046 C CA . LYS B 1 110 ? 2.787 18.359 25.562 1 96.44 110 LYS B CA 1
ATOM 3047 C C . LYS B 1 110 ? 2.215 18 24.203 1 96.44 110 LYS B C 1
ATOM 3049 O O . LYS B 1 110 ? 1.01 17.781 24.062 1 96.44 110 LYS B O 1
ATOM 3054 N N . GLU B 1 111 ? 3.107 18.031 23.203 1 97.69 111 GLU B N 1
ATOM 3055 C CA . GLU B 1 111 ? 2.709 17.703 21.844 1 97.69 111 GLU B CA 1
ATOM 3056 C C . GLU B 1 111 ? 3.674 16.703 21.203 1 97.69 111 GLU B C 1
ATOM 3058 O O . GLU B 1 111 ? 4.887 16.781 21.422 1 97.69 111 GLU B O 1
ATOM 3063 N N . ILE B 1 112 ? 3.066 15.82 20.5 1 97.75 112 ILE B N 1
ATOM 3064 C CA . ILE B 1 112 ? 3.863 14.836 19.781 1 97.75 112 ILE B CA 1
ATOM 3065 C C . ILE B 1 112 ? 3.531 14.898 18.297 1 97.75 112 ILE B C 1
ATOM 3067 O O . ILE B 1 112 ? 2.361 14.828 17.906 1 97.75 112 ILE B O 1
ATOM 3071 N N . TYR B 1 113 ? 4.641 15.023 17.5 1 96.44 113 TYR B N 1
ATOM 3072 C CA . TYR B 1 113 ? 4.488 15.172 16.062 1 96.44 113 TYR B CA 1
ATOM 3073 C C . TYR B 1 113 ? 5.016 13.945 15.328 1 96.44 113 TYR B C 1
ATOM 3075 O O . TYR B 1 113 ? 6.074 13.414 15.672 1 96.44 113 TYR B O 1
ATOM 3083 N N . SER B 1 114 ? 4.242 13.461 14.336 1 94.94 114 SER B N 1
ATOM 3084 C CA . SER B 1 114 ? 4.773 12.445 13.438 1 94.94 114 SER B CA 1
ATOM 3085 C C . SER B 1 114 ? 3.83 12.203 12.266 1 94.94 114 SER B C 1
ATOM 3087 O O . SER B 1 114 ? 2.801 12.867 12.141 1 94.94 114 SER B O 1
ATOM 3089 N N . HIS B 1 115 ? 4.277 11.438 11.328 1 88.06 115 HIS B N 1
ATOM 3090 C CA . HIS B 1 115 ? 3.424 10.945 10.25 1 88.06 115 HIS B CA 1
ATOM 3091 C C . HIS B 1 115 ? 2.342 10.016 10.789 1 88.06 115 HIS B C 1
ATOM 3093 O O . HIS B 1 115 ? 2.59 9.227 11.711 1 88.06 115 HIS B O 1
ATOM 3099 N N . PRO B 1 116 ? 1.145 10.031 10.18 1 80.06 116 PRO B N 1
ATOM 3100 C CA . PRO B 1 116 ? 0.033 9.203 10.656 1 80.06 116 PRO B CA 1
ATOM 3101 C C . PRO B 1 116 ? 0.416 7.734 10.812 1 80.06 116 PRO B C 1
ATOM 3103 O O . PRO B 1 116 ? 0.073 7.105 11.812 1 80.06 116 PRO B O 1
ATOM 3106 N N . HIS B 1 117 ? 1.157 7.191 9.922 1 81.25 117 HIS B N 1
ATOM 3107 C CA . HIS B 1 117 ? 1.561 5.789 9.969 1 81.25 117 HIS B CA 1
ATOM 3108 C C . HIS B 1 117 ? 2.439 5.512 11.18 1 81.25 117 HIS B C 1
ATOM 3110 O O . HIS B 1 117 ? 2.238 4.516 11.883 1 81.25 117 HIS B O 1
ATOM 3116 N N . ALA B 1 118 ? 3.34 6.391 11.398 1 89.31 118 ALA B N 1
ATOM 3117 C CA . ALA B 1 118 ? 4.234 6.227 12.539 1 89.31 118 ALA B CA 1
ATOM 3118 C C . ALA B 1 118 ? 3.471 6.332 13.852 1 89.31 118 ALA B C 1
ATOM 3120 O O . ALA B 1 118 ? 3.748 5.59 14.797 1 89.31 118 ALA B O 1
ATOM 3121 N N . ILE B 1 119 ? 2.559 7.238 13.906 1 90.38 119 ILE B N 1
ATOM 3122 C CA . ILE B 1 119 ? 1.725 7.406 15.094 1 90.38 119 ILE B CA 1
ATOM 3123 C C . ILE B 1 119 ? 0.94 6.125 15.359 1 90.38 119 ILE B C 1
ATOM 3125 O O . ILE B 1 119 ? 0.923 5.621 16.484 1 90.38 119 ILE B O 1
ATOM 3129 N N . GLU B 1 120 ? 0.401 5.582 14.328 1 82.25 120 GLU B N 1
ATOM 3130 C CA . GLU B 1 120 ? -0.39 4.363 14.461 1 82.25 120 GLU B CA 1
ATOM 3131 C C . GLU B 1 120 ? 0.473 3.193 14.914 1 82.25 120 GLU B C 1
ATOM 3133 O O . GLU B 1 120 ? 0.04 2.381 15.734 1 82.25 120 GLU B O 1
ATOM 3138 N N . GLU B 1 121 ? 1.636 3.135 14.469 1 87.88 121 GLU B N 1
ATOM 3139 C CA . GLU B 1 121 ? 2.549 2.039 14.773 1 87.88 121 GLU B CA 1
ATOM 3140 C C . GLU B 1 121 ? 3.088 2.152 16.203 1 87.88 121 GLU B C 1
ATOM 3142 O O . GLU B 1 121 ? 3.664 1.199 16.719 1 87.88 121 GLU B O 1
ATOM 3147 N N . SER B 1 122 ? 2.869 3.328 16.828 1 94.06 122 SER B N 1
ATOM 3148 C CA . SER B 1 122 ? 3.406 3.537 18.156 1 94.06 122 SER B CA 1
ATOM 3149 C C . SER B 1 122 ? 2.305 3.916 19.141 1 94.06 122 SER B C 1
ATOM 3151 O O . SER B 1 122 ? 2.564 4.594 20.141 1 94.06 122 SER B O 1
ATOM 3153 N N . LYS B 1 123 ? 1.147 3.607 18.875 1 90.25 123 LYS B N 1
ATOM 3154 C CA . LYS B 1 123 ? -0.02 4.07 19.625 1 90.25 123 LYS B CA 1
ATOM 3155 C C . LYS B 1 123 ? 0.059 3.65 21.078 1 90.25 123 LYS B C 1
ATOM 3157 O O . LYS B 1 123 ? -0.264 4.434 21.984 1 90.25 123 LYS B O 1
ATOM 3162 N N . GLU B 1 124 ? 0.412 2.412 21.359 1 91.44 124 GLU B N 1
ATOM 3163 C CA . GLU B 1 124 ? 0.475 1.919 22.734 1 91.44 124 GLU B CA 1
ATOM 3164 C C . GLU B 1 124 ? 1.448 2.744 23.562 1 91.44 124 GLU B C 1
ATOM 3166 O O . GLU B 1 124 ? 1.114 3.174 24.672 1 91.44 124 GLU B O 1
ATOM 3171 N N . PHE B 1 125 ? 2.6 2.945 23 1 93.81 125 PHE B N 1
ATOM 3172 C CA . PHE B 1 125 ? 3.594 3.742 23.703 1 93.81 125 PHE B CA 1
ATOM 3173 C C . PHE B 1 125 ? 3.102 5.168 23.906 1 93.81 125 PHE B C 1
ATOM 3175 O O . PHE B 1 125 ? 3.213 5.723 25 1 93.81 125 PHE B O 1
ATOM 3182 N N . LEU B 1 126 ? 2.531 5.738 22.891 1 95.56 126 LEU B N 1
ATOM 3183 C CA . LEU B 1 126 ? 2.135 7.141 22.891 1 95.56 126 LEU B CA 1
ATOM 3184 C C . LEU B 1 126 ? 0.947 7.367 23.828 1 95.56 126 LEU B C 1
ATOM 3186 O O . LEU B 1 126 ? 0.792 8.453 24.391 1 95.56 126 LEU B O 1
ATOM 3190 N N . SER B 1 127 ? 0.123 6.398 23.953 1 92.06 127 SER B N 1
ATOM 3191 C CA . SER B 1 127 ? -1.047 6.512 24.812 1 92.06 127 SER B CA 1
ATOM 3192 C C . SER B 1 127 ? -0.64 6.691 26.281 1 92.06 127 SER B C 1
ATOM 3194 O O . SER B 1 127 ? -1.42 7.199 27.094 1 92.06 127 SER B O 1
ATOM 3196 N N . GLY B 1 128 ? 0.506 6.277 26.594 1 91.44 128 GLY B N 1
ATOM 3197 C CA . GLY B 1 128 ? 1.011 6.43 27.953 1 91.44 128 GLY B CA 1
ATOM 3198 C C . GLY B 1 128 ? 1.514 7.832 28.25 1 91.44 128 GLY B C 1
ATOM 3199 O O . GLY B 1 128 ? 1.816 8.156 29.391 1 91.44 128 GLY B O 1
ATOM 3200 N N . LEU B 1 129 ? 1.603 8.602 27.203 1 93.31 129 LEU B N 1
ATOM 3201 C CA . LEU B 1 129 ? 2.088 9.969 27.359 1 93.31 129 LEU B CA 1
ATOM 3202 C C . LEU B 1 129 ? 0.929 10.961 27.406 1 93.31 129 LEU B C 1
ATOM 3204 O O . LEU B 1 129 ? -0.067 10.781 26.703 1 93.31 129 LEU B O 1
ATOM 3208 N N . ASN B 1 130 ? 0.906 11.812 28.328 1 92.38 130 ASN B N 1
ATOM 3209 C CA . ASN B 1 130 ? -0.105 12.859 28.406 1 92.38 130 ASN B CA 1
ATOM 3210 C C . ASN B 1 130 ? 0.199 14 27.438 1 92.38 130 ASN B C 1
ATOM 3212 O O . ASN B 1 130 ? 0.527 15.109 27.844 1 92.38 130 ASN B O 1
ATOM 3216 N N . ALA B 1 131 ? 0.09 13.766 26.156 1 95.69 131 ALA B N 1
ATOM 3217 C CA . ALA B 1 131 ? 0.436 14.734 25.125 1 95.69 131 ALA B CA 1
ATOM 3218 C C . ALA B 1 131 ? -0.544 14.664 23.953 1 95.69 131 ALA B C 1
ATOM 3220 O O . ALA B 1 131 ? -1.122 13.609 23.688 1 95.69 131 ALA B O 1
ATOM 3221 N N . THR B 1 132 ? -0.723 15.773 23.297 1 95.56 132 THR B N 1
ATOM 3222 C CA . THR B 1 132 ? -1.565 15.836 22.109 1 95.56 132 THR B CA 1
ATOM 3223 C C . THR B 1 132 ? -0.792 15.383 20.875 1 95.56 132 THR B C 1
ATOM 3225 O O . THR B 1 132 ? 0.347 15.805 20.656 1 95.56 132 THR B O 1
ATOM 3228 N N . ILE B 1 133 ? -1.452 14.578 20.109 1 94.38 133 ILE B N 1
ATOM 3229 C CA . ILE B 1 133 ? -0.812 14.062 18.906 1 94.38 133 ILE B CA 1
ATOM 3230 C C . ILE B 1 133 ? -1.145 14.953 17.703 1 94.38 133 ILE B C 1
ATOM 3232 O O . ILE B 1 133 ? -2.307 15.312 17.5 1 94.38 133 ILE B O 1
ATOM 3236 N N . ARG B 1 134 ? -0.12 15.359 17.016 1 90.75 134 ARG B N 1
ATOM 3237 C CA . ARG B 1 134 ? -0.241 16.172 15.812 1 90.75 134 ARG B CA 1
ATOM 3238 C C . ARG B 1 134 ? 0.377 15.484 14.609 1 90.75 134 ARG B C 1
ATOM 3240 O O . ARG B 1 134 ? 1.533 15.055 14.656 1 90.75 134 ARG B O 1
ATOM 3247 N N . GLN B 1 135 ? -0.386 15.445 13.531 1 85.44 135 GLN B N 1
ATOM 3248 C CA . GLN B 1 135 ? 0.085 14.734 12.352 1 85.44 135 GLN B CA 1
ATOM 3249 C C . GLN B 1 135 ? 0.857 15.656 11.414 1 85.44 135 GLN B C 1
ATOM 3251 O O . GLN B 1 135 ? 0.537 16.844 11.305 1 85.44 135 GLN B O 1
ATOM 3256 N N . THR B 1 136 ? 1.929 15.141 10.859 1 86.06 136 THR B N 1
ATOM 3257 C CA . THR B 1 136 ? 2.74 15.844 9.867 1 86.06 136 THR B CA 1
ATOM 3258 C C . THR B 1 136 ? 2.818 15.039 8.57 1 86.06 136 THR B C 1
ATOM 3260 O O . THR B 1 136 ? 2.357 13.898 8.516 1 86.06 136 THR B O 1
ATOM 3263 N N . SER B 1 137 ? 3.465 15.625 7.562 1 76.44 137 SER B N 1
ATOM 3264 C CA . SER B 1 137 ? 3.521 14.992 6.246 1 76.44 137 SER B CA 1
ATOM 3265 C C . SER B 1 137 ? 4.57 13.891 6.211 1 76.44 137 SER B C 1
ATOM 3267 O O . SER B 1 137 ? 4.547 13.031 5.324 1 76.44 137 SER B O 1
ATOM 3269 N N . SER B 1 138 ? 5.504 13.938 7.074 1 82.12 138 SER B N 1
ATOM 3270 C CA . SER B 1 138 ? 6.566 12.938 7.168 1 82.12 138 SER B CA 1
ATOM 3271 C C . SER B 1 138 ? 7.191 12.93 8.555 1 82.12 138 SER B C 1
ATOM 3273 O O . SER B 1 138 ? 6.969 13.844 9.352 1 82.12 138 SER B O 1
ATOM 3275 N N . THR B 1 139 ? 7.926 11.891 8.797 1 89.88 139 THR B N 1
ATOM 3276 C CA . THR B 1 139 ? 8.641 11.828 10.07 1 89.88 139 THR B CA 1
ATOM 3277 C C . THR B 1 139 ? 9.734 12.891 10.125 1 89.88 139 THR B C 1
ATOM 3279 O O . THR B 1 139 ? 10.055 13.398 11.203 1 89.88 139 THR B O 1
ATOM 3282 N N . ALA B 1 140 ? 10.305 13.18 8.977 1 89.69 140 ALA B N 1
ATOM 3283 C CA . ALA B 1 140 ? 11.305 14.242 8.914 1 89.69 140 ALA B CA 1
ATOM 3284 C C . ALA B 1 140 ? 10.688 15.594 9.234 1 89.69 140 ALA B C 1
ATOM 3286 O O . ALA B 1 140 ? 11.273 16.391 9.977 1 89.69 140 ALA B O 1
ATOM 3287 N N . GLU B 1 141 ? 9.508 15.82 8.703 1 88.69 141 GLU B N 1
ATOM 3288 C CA . GLU B 1 141 ? 8.82 17.078 9.008 1 88.69 141 GLU B CA 1
ATOM 3289 C C . GLU B 1 141 ? 8.492 17.188 10.492 1 88.69 141 GLU B C 1
ATOM 3291 O O . GLU B 1 141 ? 8.539 18.266 11.062 1 88.69 141 GLU B O 1
ATOM 3296 N N . ALA B 1 142 ? 8.156 16.094 11.039 1 94.75 142 ALA B N 1
ATOM 3297 C CA . ALA B 1 142 ? 7.895 16.062 12.477 1 94.75 142 ALA B CA 1
ATOM 3298 C C . ALA B 1 142 ? 9.094 16.562 13.273 1 94.75 142 ALA B C 1
ATOM 3300 O O . ALA B 1 142 ? 8.938 17.344 14.219 1 94.75 142 ALA B O 1
ATOM 3301 N N . LEU B 1 143 ? 10.242 16.172 12.875 1 96.06 143 LEU B N 1
ATOM 3302 C CA . LEU B 1 143 ? 11.469 16.594 13.539 1 96.06 143 LEU B CA 1
ATOM 3303 C C . LEU B 1 143 ? 11.656 18.109 13.422 1 96.06 143 LEU B C 1
ATOM 3305 O O . LEU B 1 143 ? 12.055 18.766 14.383 1 96.06 143 LEU B O 1
ATOM 3309 N N . ASN B 1 144 ? 11.352 18.641 12.273 1 94.94 144 ASN B N 1
ATOM 3310 C CA . ASN B 1 144 ? 11.461 20.078 12.078 1 94.94 144 ASN B CA 1
ATOM 3311 C C . ASN B 1 144 ? 10.516 20.859 13 1 94.94 144 ASN B C 1
ATOM 3313 O O . ASN B 1 144 ? 10.844 21.938 13.469 1 94.94 144 ASN B O 1
ATOM 3317 N N . MET B 1 145 ? 9.43 20.266 13.281 1 94.88 145 MET B N 1
ATOM 3318 C CA . MET B 1 145 ? 8.414 20.922 14.086 1 94.88 145 MET B CA 1
ATOM 3319 C C . MET B 1 145 ? 8.836 21.016 15.547 1 94.88 145 MET B C 1
ATOM 3321 O O . MET B 1 145 ? 8.305 21.812 16.312 1 94.88 145 MET B O 1
ATOM 3325 N N . VAL B 1 146 ? 9.758 20.203 15.914 1 96.44 146 VAL B N 1
ATOM 3326 C CA . VAL B 1 146 ? 10.07 20.094 17.344 1 96.44 146 VAL B CA 1
ATOM 3327 C C . VAL B 1 146 ? 11.273 20.969 17.672 1 96.44 146 VAL B C 1
ATOM 3329 O O . VAL B 1 146 ? 11.484 21.344 18.828 1 96.44 146 VAL B O 1
ATOM 3332 N N . ILE B 1 147 ? 12.07 21.328 16.672 1 96.31 147 ILE B N 1
ATOM 3333 C CA . ILE B 1 147 ? 13.281 22.125 16.875 1 96.31 147 ILE B CA 1
ATOM 3334 C C . ILE B 1 147 ? 12.938 23.422 17.594 1 96.31 147 ILE B C 1
ATOM 3336 O O . ILE B 1 147 ? 12.086 24.188 17.125 1 96.31 147 ILE B O 1
ATOM 3340 N N . GLY B 1 148 ? 13.555 23.656 18.688 1 95.25 148 GLY B N 1
ATOM 3341 C CA . GLY B 1 148 ? 13.422 24.922 19.391 1 95.25 148 GLY B CA 1
ATOM 3342 C C . GLY B 1 148 ? 12.203 24.984 20.297 1 95.25 148 GLY B C 1
ATOM 3343 O O . GLY B 1 148 ? 11.93 26.016 20.906 1 95.25 148 GLY B O 1
ATOM 3344 N N . HIS B 1 149 ? 11.445 23.906 20.359 1 96.44 149 HIS B N 1
ATOM 3345 C CA . HIS B 1 149 ? 10.242 23.859 21.188 1 96.44 149 HIS B CA 1
ATOM 3346 C C . HIS B 1 149 ? 10.352 22.766 22.25 1 96.44 149 HIS B C 1
ATOM 3348 O O . HIS B 1 149 ? 10.055 21.594 21.969 1 96.44 149 HIS B O 1
ATOM 3354 N N . ARG B 1 150 ? 10.609 23.156 23.438 1 94.06 150 ARG B N 1
ATOM 3355 C CA . ARG B 1 150 ? 10.93 22.234 24.531 1 94.06 150 ARG B CA 1
ATOM 3356 C C . ARG B 1 150 ? 9.758 21.312 24.844 1 94.06 150 ARG B C 1
ATOM 3358 O O . ARG B 1 150 ? 9.953 20.188 25.297 1 94.06 150 ARG B O 1
ATOM 3365 N N . GLU B 1 151 ? 8.539 21.75 24.594 1 96.44 151 GLU B N 1
ATOM 3366 C CA . GLU B 1 151 ? 7.355 20.984 24.984 1 96.44 151 GLU B CA 1
ATOM 3367 C C . GLU B 1 151 ? 6.918 20.047 23.859 1 96.44 151 GLU B C 1
ATOM 3369 O O . GLU B 1 151 ? 5.93 19.328 24 1 96.44 151 GLU B O 1
ATOM 3374 N N . ARG B 1 152 ? 7.68 20.016 22.703 1 97.75 152 ARG B N 1
ATOM 3375 C CA . ARG B 1 152 ? 7.309 19.203 21.562 1 97.75 152 ARG B CA 1
ATOM 3376 C C . ARG B 1 152 ? 8.25 18.016 21.406 1 97.75 152 ARG B C 1
ATOM 3378 O O . ARG B 1 152 ? 9.453 18.125 21.625 1 97.75 152 ARG B O 1
ATOM 3385 N N . ALA B 1 153 ? 7.672 16.906 21.047 1 98 153 ALA B N 1
ATOM 3386 C CA . ALA B 1 153 ? 8.43 15.703 20.688 1 98 153 ALA B CA 1
ATOM 3387 C C . ALA B 1 153 ? 8.008 15.18 19.328 1 98 153 ALA B C 1
ATOM 3389 O O . ALA B 1 153 ? 6.957 15.562 18.797 1 98 153 ALA B O 1
ATOM 3390 N N . ALA B 1 154 ? 8.875 14.414 18.766 1 98 154 ALA B N 1
ATOM 3391 C CA . ALA B 1 154 ? 8.594 13.781 17.484 1 98 154 ALA B CA 1
ATOM 3392 C C . ALA B 1 154 ? 8.797 12.273 17.547 1 98 154 ALA B C 1
ATOM 3394 O O . ALA B 1 154 ? 9.617 11.789 18.344 1 98 154 ALA B O 1
ATOM 3395 N N . VAL B 1 155 ? 8.016 11.57 16.812 1 96.75 155 VAL B N 1
ATOM 3396 C CA . VAL B 1 155 ? 8.305 10.172 16.531 1 96.75 155 VAL B CA 1
ATOM 3397 C C . VAL B 1 155 ? 8.969 10.047 15.156 1 96.75 155 VAL B C 1
ATOM 3399 O O . VAL B 1 155 ? 8.367 10.398 14.133 1 96.75 155 VAL B O 1
ATOM 3402 N N . ALA B 1 156 ? 10.195 9.594 15.172 1 95.25 156 ALA B N 1
ATOM 3403 C CA . ALA B 1 156 ? 10.961 9.617 13.93 1 95.25 156 ALA B CA 1
ATOM 3404 C C . ALA B 1 156 ? 12.164 8.68 14.008 1 95.25 156 ALA B C 1
ATOM 3406 O O . ALA B 1 156 ? 12.25 7.84 14.906 1 95.25 156 ALA B O 1
ATOM 3407 N N . SER B 1 157 ? 12.977 8.742 12.945 1 92.12 157 SER B N 1
ATOM 3408 C CA . SER B 1 157 ? 14.164 7.902 12.883 1 92.12 157 SER B CA 1
ATOM 3409 C C . SER B 1 157 ? 15.305 8.492 13.711 1 92.12 157 SER B C 1
ATOM 3411 O O . SER B 1 157 ? 15.359 9.703 13.922 1 92.12 157 SER B O 1
ATOM 3413 N N . ARG B 1 158 ? 16.188 7.617 14.156 1 91.31 158 ARG B N 1
ATOM 3414 C CA . ARG B 1 158 ? 17.375 8.062 14.891 1 91.31 158 ARG B CA 1
ATOM 3415 C C . ARG B 1 158 ? 18.25 8.945 14.023 1 91.31 158 ARG B C 1
ATOM 3417 O O . ARG B 1 158 ? 18.75 9.977 14.477 1 91.31 158 ARG B O 1
ATOM 3424 N N . LEU B 1 159 ? 18.453 8.547 12.797 1 90.56 159 LEU B N 1
ATOM 3425 C CA . LEU B 1 159 ? 19.281 9.328 11.875 1 90.56 159 LEU B CA 1
ATOM 3426 C C . LEU B 1 159 ? 18.703 10.734 11.703 1 90.56 159 LEU B C 1
ATOM 3428 O O . LEU B 1 159 ? 19.453 11.719 11.711 1 90.56 159 LEU B O 1
ATOM 3432 N N . GLY B 1 160 ? 17.422 10.805 11.531 1 92.5 160 GLY B N 1
ATOM 3433 C CA . GLY B 1 160 ? 16.797 12.109 11.414 1 92.5 160 GLY B CA 1
ATOM 3434 C C . GLY B 1 160 ? 17.062 13.008 12.609 1 92.5 160 GLY B C 1
ATOM 3435 O O . GLY B 1 160 ? 17.312 14.203 12.453 1 92.5 160 GLY B O 1
ATOM 3436 N N . ALA B 1 161 ? 16.953 12.43 13.766 1 94.38 161 ALA B N 1
ATOM 3437 C CA . ALA B 1 161 ? 17.234 13.164 14.992 1 94.38 161 ALA B CA 1
ATOM 3438 C C . ALA B 1 161 ? 18.672 13.664 15.023 1 94.38 161 ALA B C 1
ATOM 3440 O O . ALA B 1 161 ? 18.922 14.844 15.281 1 94.38 161 ALA B O 1
ATOM 3441 N N . GLN B 1 162 ? 19.578 12.797 14.68 1 93.12 162 GLN B N 1
ATOM 3442 C CA . GLN B 1 162 ? 21 13.109 14.703 1 93.12 162 GLN B CA 1
ATOM 3443 C C . GLN B 1 162 ? 21.344 14.242 13.742 1 93.12 162 GLN B C 1
ATOM 3445 O O . GLN B 1 162 ? 22.078 15.172 14.094 1 93.12 162 GLN B O 1
ATOM 3450 N N . LEU B 1 163 ? 20.781 14.227 12.633 1 93.56 163 LEU B N 1
ATOM 3451 C CA . LEU B 1 163 ? 21.062 15.219 11.594 1 93.56 163 LEU B CA 1
ATOM 3452 C C . LEU B 1 163 ? 20.578 16.609 12.016 1 93.56 163 LEU B C 1
ATOM 3454 O O . LEU B 1 163 ? 21.078 17.609 11.523 1 93.56 163 LEU B O 1
ATOM 3458 N N . ARG B 1 164 ? 19.672 16.625 12.961 1 95 164 ARG B N 1
ATOM 3459 C CA . ARG B 1 164 ? 19.062 17.891 13.359 1 95 164 ARG B CA 1
ATOM 3460 C C . ARG B 1 164 ? 19.516 18.297 14.758 1 95 164 ARG B C 1
ATOM 3462 O O . ARG B 1 164 ? 19 19.25 15.328 1 95 164 ARG B O 1
ATOM 3469 N N . GLY B 1 165 ? 20.422 17.547 15.266 1 94.81 165 GLY B N 1
ATOM 3470 C CA . GLY B 1 165 ? 20.953 17.844 16.594 1 94.81 165 GLY B CA 1
ATOM 3471 C C . GLY B 1 165 ? 19.938 17.641 17.688 1 94.81 165 GLY B C 1
ATOM 3472 O O . GLY B 1 165 ? 19.922 18.391 18.672 1 94.81 165 GLY B O 1
ATOM 3473 N N . LEU B 1 166 ? 19.031 16.781 17.484 1 96.5 166 LEU B N 1
ATOM 3474 C CA . LEU B 1 166 ? 18.016 16.469 18.484 1 96.5 166 LEU B CA 1
ATOM 3475 C C . LEU B 1 166 ? 18.391 15.219 19.266 1 96.5 166 LEU B C 1
ATOM 3477 O O . LEU B 1 166 ? 19.281 14.469 18.875 1 96.5 166 LEU B O 1
ATOM 3481 N N . LYS B 1 167 ? 17.719 15.055 20.406 1 95.31 167 LYS B N 1
ATOM 3482 C CA . LYS B 1 167 ? 17.984 13.961 21.328 1 95.31 167 LYS B CA 1
ATOM 3483 C C . LYS B 1 167 ? 16.922 12.867 21.219 1 95.31 167 LYS B C 1
ATOM 3485 O O . LYS B 1 167 ? 15.727 13.164 21.219 1 95.31 167 LYS B O 1
ATOM 3490 N N . THR B 1 168 ? 17.375 11.602 21.078 1 95.12 168 THR B N 1
ATOM 3491 C CA . THR B 1 168 ? 16.453 10.469 21.156 1 95.12 168 THR B CA 1
ATOM 3492 C C . THR B 1 168 ? 16.297 10.008 22.609 1 95.12 168 THR B C 1
ATOM 3494 O O . THR B 1 168 ? 17.281 9.695 23.281 1 95.12 168 THR B O 1
ATOM 3497 N N . ILE B 1 169 ? 15.102 10 23.062 1 94.5 169 ILE B N 1
ATOM 3498 C CA . ILE B 1 169 ? 14.844 9.516 24.422 1 94.5 169 ILE B CA 1
ATOM 3499 C C . ILE B 1 169 ? 14.844 7.988 24.438 1 94.5 169 ILE B C 1
ATOM 3501 O O . ILE B 1 169 ? 15.5 7.375 25.281 1 94.5 169 ILE B O 1
ATOM 3505 N N . THR B 1 170 ? 14.086 7.398 23.516 1 93.12 170 THR B N 1
ATOM 3506 C CA . THR B 1 170 ? 14.008 5.949 23.391 1 93.12 170 THR B CA 1
ATOM 3507 C C . THR B 1 170 ? 13.602 5.562 21.969 1 93.12 170 THR B C 1
ATOM 3509 O O . THR B 1 170 ? 12.945 6.336 21.266 1 93.12 170 THR B O 1
ATOM 3512 N N . CYS B 1 171 ? 14.086 4.434 21.578 1 93.88 171 CYS B N 1
ATOM 3513 C CA . CYS B 1 171 ? 13.727 3.861 20.281 1 93.88 171 CYS B CA 1
ATOM 3514 C C . CYS B 1 171 ? 13.055 2.504 20.453 1 93.88 171 CYS B C 1
ATOM 3516 O O . CYS B 1 171 ? 13.031 1.952 21.547 1 93.88 171 CYS B O 1
ATOM 3518 N N . GLY B 1 172 ? 12.484 2.033 19.359 1 92.75 172 GLY B N 1
ATOM 3519 C CA . GLY B 1 172 ? 11.766 0.772 19.438 1 92.75 172 GLY B CA 1
ATOM 3520 C C . GLY B 1 172 ? 10.398 0.9 20.078 1 92.75 172 GLY B C 1
ATOM 3521 O O . GLY B 1 172 ? 9.992 0.041 20.859 1 92.75 172 GLY B O 1
ATOM 3522 N N . ILE B 1 173 ? 9.789 2.006 19.828 1 94.38 173 ILE B N 1
ATOM 3523 C CA . ILE B 1 173 ? 8.531 2.268 20.516 1 94.38 173 ILE B CA 1
ATOM 3524 C C . ILE B 1 173 ? 7.363 1.726 19.703 1 94.38 173 ILE B C 1
ATOM 3526 O O . ILE B 1 173 ? 6.203 1.909 20.062 1 94.38 173 ILE B O 1
ATOM 3530 N N . GLU B 1 174 ? 7.613 1.109 18.531 1 92.5 174 GLU B N 1
ATOM 3531 C CA . GLU B 1 174 ? 6.551 0.546 17.703 1 92.5 174 GLU B CA 1
ATOM 3532 C C . GLU B 1 174 ? 5.84 -0.596 18.422 1 92.5 174 GLU B C 1
ATOM 3534 O O . GLU B 1 174 ? 6.469 -1.363 19.156 1 92.5 174 GLU B O 1
ATOM 3539 N N . ASP B 1 175 ? 4.547 -0.724 18.219 1 89.75 175 ASP B N 1
ATOM 3540 C CA . ASP B 1 175 ? 3.713 -1.729 18.875 1 89.75 175 ASP B CA 1
ATOM 3541 C C . ASP B 1 175 ? 4.074 -3.135 18.406 1 89.75 175 ASP B C 1
ATOM 3543 O O . ASP B 1 175 ? 3.91 -4.105 19.141 1 89.75 175 ASP B O 1
ATOM 3547 N N . LYS B 1 176 ? 4.449 -3.256 17.109 1 83.75 176 LYS B N 1
ATOM 3548 C CA . LYS B 1 176 ? 4.867 -4.496 16.469 1 83.75 176 LYS B CA 1
ATOM 354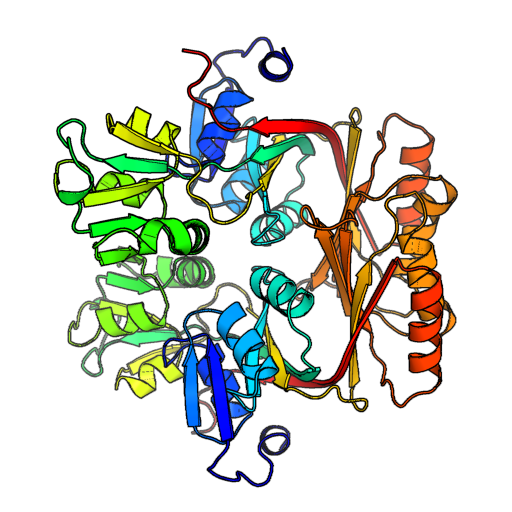9 C C . LYS B 1 176 ? 6.09 -4.266 15.578 1 83.75 176 LYS B C 1
ATOM 3551 O O . LYS B 1 176 ? 6.312 -3.152 15.102 1 83.75 176 LYS B O 1
ATOM 3556 N N . PRO B 1 177 ? 6.867 -5.281 15.445 1 86.06 177 PRO B N 1
ATOM 3557 C CA . PRO B 1 177 ? 8.008 -5.117 14.547 1 86.06 177 PRO B CA 1
ATOM 3558 C C . PRO B 1 177 ? 7.602 -4.688 13.141 1 86.06 177 PRO B C 1
ATOM 3560 O O . PRO B 1 177 ? 6.66 -5.246 12.57 1 86.06 177 PRO B O 1
ATOM 3563 N N . SER B 1 178 ? 8.266 -3.656 12.664 1 86.62 178 SER B N 1
ATOM 3564 C CA . SER B 1 178 ? 8.023 -3.115 11.328 1 86.62 178 SER B CA 1
ATOM 3565 C C . SER B 1 178 ? 9.258 -3.275 10.445 1 86.62 178 SER B C 1
ATOM 3567 O O . SER B 1 178 ? 10.344 -2.799 10.781 1 86.62 178 SER B O 1
ATOM 3569 N N . PHE B 1 179 ? 9.047 -3.982 9.375 1 89.38 179 PHE B N 1
ATOM 3570 C CA . PHE B 1 179 ? 10.117 -4.227 8.414 1 89.38 179 PHE B CA 1
ATOM 3571 C C . PHE B 1 179 ? 9.758 -3.682 7.039 1 89.38 179 PHE B C 1
ATOM 3573 O O . PHE B 1 179 ? 8.648 -3.906 6.551 1 89.38 179 PHE B O 1
ATOM 3580 N N . THR B 1 180 ? 10.648 -2.914 6.484 1 91.12 180 THR B N 1
ATOM 3581 C CA . THR B 1 180 ? 10.484 -2.482 5.102 1 91.12 180 THR B CA 1
ATOM 3582 C C . THR B 1 180 ? 11.586 -3.062 4.219 1 91.12 180 THR B C 1
ATOM 3584 O O . THR B 1 180 ? 12.766 -3.029 4.586 1 91.12 180 THR B O 1
ATOM 3587 N N . LYS B 1 181 ? 11.172 -3.738 3.156 1 95.38 181 LYS B N 1
ATOM 3588 C CA . LYS B 1 181 ? 12.102 -4.156 2.115 1 95.38 181 LYS B CA 1
ATOM 3589 C C . LYS B 1 181 ? 12.367 -3.027 1.127 1 95.38 181 LYS B C 1
ATOM 3591 O O . LYS B 1 181 ? 11.438 -2.457 0.56 1 95.38 181 LYS B O 1
ATOM 3596 N N . PHE B 1 182 ? 13.625 -2.623 0.994 1 96.81 182 PHE B N 1
ATOM 3597 C CA . PHE B 1 182 ? 14.047 -1.626 0.017 1 96.81 182 PHE B CA 1
ATOM 3598 C C . PHE B 1 182 ? 14.75 -2.287 -1.163 1 96.81 182 PHE B C 1
ATOM 3600 O O . PHE B 1 182 ? 15.406 -3.318 -1.004 1 96.81 182 PHE B O 1
ATOM 3607 N N . LEU B 1 183 ? 14.57 -1.707 -2.348 1 98 183 LEU B N 1
ATOM 3608 C CA . LEU B 1 183 ? 15.344 -2.1 -3.52 1 98 183 LEU B CA 1
ATOM 3609 C C . LEU B 1 183 ? 16.406 -1.057 -3.844 1 98 183 LEU B C 1
ATOM 3611 O O . LEU B 1 183 ? 16.141 0.146 -3.787 1 98 183 LEU B O 1
ATOM 3615 N N . ILE B 1 184 ? 17.578 -1.524 -4.062 1 97.81 184 ILE B N 1
ATOM 3616 C CA . ILE B 1 184 ? 18.625 -0.703 -4.664 1 97.81 184 ILE B CA 1
ATOM 3617 C C . ILE B 1 184 ? 18.641 -0.911 -6.176 1 97.81 184 ILE B C 1
ATOM 3619 O O . ILE B 1 184 ? 18.891 -2.018 -6.656 1 97.81 184 ILE B O 1
ATOM 3623 N N . LEU B 1 185 ? 18.375 0.173 -6.891 1 98.44 185 LEU B N 1
ATOM 3624 C CA . LEU B 1 185 ? 18.203 0.084 -8.336 1 98.44 185 LEU B CA 1
ATOM 3625 C C . LEU B 1 185 ? 19.453 0.599 -9.055 1 98.44 185 LEU B C 1
ATOM 3627 O O . LEU B 1 185 ? 20.141 1.484 -8.547 1 98.44 185 LEU B O 1
ATOM 3631 N N . GLN B 1 186 ? 19.688 0.078 -10.164 1 98 186 GLN B N 1
ATOM 3632 C CA . GLN B 1 186 ? 20.734 0.516 -11.094 1 98 186 GLN B CA 1
ATOM 3633 C C . GLN B 1 186 ? 20.25 0.404 -12.539 1 98 186 GLN B C 1
ATOM 3635 O O . GLN B 1 186 ? 19.188 -0.159 -12.805 1 98 186 GLN B O 1
ATOM 3640 N N . ARG B 1 187 ? 20.984 0.935 -13.414 1 97.5 187 ARG B N 1
ATOM 3641 C CA . ARG B 1 187 ? 20.562 0.942 -14.812 1 97.5 187 ARG B CA 1
ATOM 3642 C C . ARG B 1 187 ? 20.656 -0.456 -15.414 1 97.5 187 ARG B C 1
ATOM 3644 O O . ARG B 1 187 ? 19.719 -0.902 -16.094 1 97.5 187 ARG B O 1
ATOM 3651 N N . ASP B 1 188 ? 21.641 -1.168 -15.109 1 96.88 188 ASP B N 1
ATOM 3652 C CA . ASP B 1 188 ? 21.875 -2.467 -15.727 1 96.88 188 ASP B CA 1
ATOM 3653 C C . ASP B 1 188 ? 21.188 -3.584 -14.953 1 96.88 188 ASP B C 1
ATOM 3655 O O . ASP B 1 188 ? 21.062 -3.51 -13.734 1 96.88 188 ASP B O 1
ATOM 3659 N N . VAL B 1 189 ? 20.859 -4.594 -15.703 1 97.31 189 VAL B N 1
ATOM 3660 C CA . VAL B 1 189 ? 20.25 -5.793 -15.125 1 97.31 189 VAL B CA 1
ATOM 3661 C C . VAL B 1 189 ? 21.344 -6.797 -14.773 1 97.31 189 VAL B C 1
ATOM 3663 O O . VAL B 1 189 ? 22.109 -7.219 -15.641 1 97.31 189 VAL B O 1
ATOM 3666 N N . GLY B 1 190 ? 21.391 -7.125 -13.477 1 96.25 190 GLY B N 1
ATOM 3667 C CA . GLY B 1 190 ? 22.375 -8.102 -13.047 1 96.25 190 GLY B CA 1
ATOM 3668 C C . GLY B 1 190 ? 21.875 -9.531 -13.117 1 96.25 190 GLY B C 1
ATOM 3669 O O . GLY B 1 190 ? 20.656 -9.766 -13.133 1 96.25 190 GLY B O 1
ATOM 3670 N N . ASN B 1 191 ? 22.891 -10.477 -13.125 1 96.56 191 ASN B N 1
ATOM 3671 C CA . ASN B 1 191 ? 22.469 -11.867 -13.25 1 96.56 191 ASN B CA 1
ATOM 3672 C C . ASN B 1 191 ? 22.969 -12.711 -12.086 1 96.56 191 ASN B C 1
ATOM 3674 O O . ASN B 1 191 ? 22.797 -13.93 -12.07 1 96.56 191 ASN B O 1
ATOM 3678 N N . ILE B 1 192 ? 23.562 -12.086 -11.094 1 96.44 192 ILE B N 1
ATOM 3679 C CA . ILE B 1 192 ? 24.094 -12.805 -9.938 1 96.44 192 ILE B CA 1
ATOM 3680 C C . ILE B 1 192 ? 23.406 -12.328 -8.664 1 96.44 192 ILE B C 1
ATOM 3682 O O . ILE B 1 192 ? 23.234 -11.125 -8.453 1 96.44 192 ILE B O 1
ATOM 3686 N N . GLY B 1 193 ? 23 -13.297 -7.859 1 96.31 193 GLY B N 1
ATOM 3687 C CA . GLY B 1 193 ? 22.391 -12.945 -6.586 1 96.31 193 GLY B CA 1
ATOM 3688 C C . GLY B 1 193 ? 21.609 -14.086 -5.969 1 96.31 193 GLY B C 1
ATOM 3689 O O . GLY B 1 193 ? 21.672 -15.227 -6.434 1 96.31 193 GLY B O 1
ATOM 3690 N N . ASP B 1 194 ? 20.906 -13.766 -4.844 1 95.5 194 ASP B N 1
ATOM 3691 C CA . ASP B 1 194 ? 20.141 -14.734 -4.07 1 95.5 194 ASP B CA 1
ATOM 3692 C C . ASP B 1 194 ? 18.719 -14.867 -4.613 1 95.5 194 ASP B C 1
ATOM 3694 O O . ASP B 1 194 ? 18.078 -15.914 -4.453 1 95.5 194 ASP B O 1
ATOM 3698 N N . ARG B 1 195 ? 18.25 -13.773 -5.207 1 97.38 195 ARG B N 1
ATOM 3699 C CA . ARG B 1 195 ? 16.875 -13.695 -5.668 1 97.38 195 ARG B CA 1
ATOM 3700 C C . ARG B 1 195 ? 16.781 -13.031 -7.039 1 97.38 195 ARG B C 1
ATOM 3702 O O . ARG B 1 195 ? 17.703 -12.305 -7.441 1 97.38 195 ARG B O 1
ATOM 3709 N N . SER B 1 196 ? 15.773 -13.344 -7.742 1 98.31 196 SER B N 1
ATOM 3710 C CA . SER B 1 196 ? 15.445 -12.68 -9 1 98.31 196 SER B CA 1
ATOM 3711 C C . SER B 1 196 ? 14.023 -12.125 -8.977 1 98.31 196 SER B C 1
ATOM 3713 O O . SER B 1 196 ? 13.133 -12.719 -8.367 1 98.31 196 SER B O 1
ATOM 3715 N N . LEU B 1 197 ? 13.898 -11 -9.555 1 98.31 197 LEU B N 1
ATOM 3716 C CA . LEU B 1 197 ? 12.609 -10.32 -9.641 1 98.31 197 LEU B CA 1
ATOM 3717 C C . LEU B 1 197 ? 12.164 -10.188 -11.094 1 98.31 197 LEU B C 1
ATOM 3719 O O . LEU B 1 197 ? 12.953 -9.797 -11.961 1 98.31 197 LEU B O 1
ATOM 3723 N N . VAL B 1 198 ? 10.891 -10.586 -11.398 1 98 198 VAL B N 1
ATOM 3724 C CA . VAL B 1 198 ? 10.352 -10.484 -12.75 1 98 198 VAL B CA 1
ATOM 3725 C C . VAL B 1 198 ? 8.938 -9.906 -12.703 1 98 198 VAL B C 1
ATOM 3727 O O . VAL B 1 198 ? 8.211 -10.094 -11.727 1 98 198 VAL B O 1
ATOM 3730 N N . ILE B 1 199 ? 8.609 -9.141 -13.672 1 96.88 199 ILE B N 1
ATOM 3731 C CA . ILE B 1 199 ? 7.2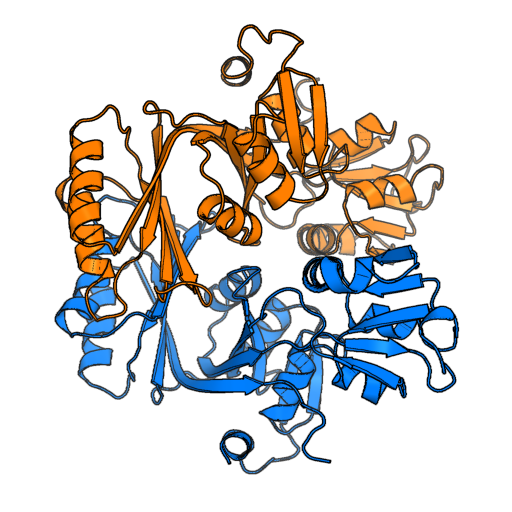54 -8.672 -13.93 1 96.88 199 ILE B CA 1
ATOM 3732 C C . ILE B 1 199 ? 6.723 -9.312 -15.211 1 96.88 199 ILE B C 1
ATOM 3734 O O . ILE B 1 199 ? 7.438 -9.422 -16.203 1 96.88 199 ILE B O 1
ATOM 3738 N N . PHE B 1 200 ? 5.496 -9.828 -15.141 1 95.62 200 PHE B N 1
ATOM 3739 C CA . PHE B 1 200 ? 4.93 -10.453 -16.328 1 95.62 200 PHE B CA 1
ATOM 3740 C C . PHE B 1 200 ? 3.416 -10.281 -16.359 1 95.62 200 PHE B C 1
ATOM 3742 O O . PHE B 1 200 ? 2.809 -9.875 -15.367 1 95.62 200 PHE B O 1
ATOM 3749 N N . SER B 1 201 ? 2.887 -10.484 -17.516 1 92.81 201 SER B N 1
ATOM 3750 C CA . SER B 1 201 ? 1.438 -10.453 -17.703 1 92.81 201 SER B CA 1
ATOM 3751 C C . SER B 1 201 ? 0.93 -11.742 -18.344 1 92.81 201 SER B C 1
ATOM 3753 O O . SER B 1 201 ? 1.613 -12.336 -19.172 1 92.81 201 SER B O 1
ATOM 3755 N N . VAL B 1 202 ? -0.197 -12.18 -17.859 1 90.69 202 VAL B N 1
ATOM 3756 C CA . VAL B 1 202 ? -0.816 -13.367 -18.438 1 90.69 202 VAL B CA 1
ATOM 3757 C C . VAL B 1 202 ? -2.227 -13.039 -18.922 1 90.69 202 VAL B C 1
ATOM 3759 O O . VAL B 1 202 ? -2.834 -12.07 -18.453 1 90.69 202 VAL B O 1
ATOM 3762 N N . PRO B 1 203 ? -2.729 -13.797 -19.875 1 86.31 203 PRO B N 1
ATOM 3763 C CA . PRO B 1 203 ? -4.125 -13.594 -20.266 1 86.31 203 PRO B CA 1
ATOM 3764 C C . PRO B 1 203 ? -5.094 -13.773 -19.094 1 86.31 203 PRO B C 1
ATOM 3766 O O . PRO B 1 203 ? -4.836 -14.562 -18.188 1 86.31 203 PRO B O 1
ATOM 3769 N N . ASN B 1 204 ? -6.211 -13.023 -19.156 1 86.88 204 ASN B N 1
ATOM 3770 C CA . ASN B 1 204 ? -7.238 -13.125 -18.125 1 86.88 204 ASN B CA 1
ATOM 3771 C C . ASN B 1 204 ? -8.188 -14.289 -18.391 1 86.88 204 ASN B C 1
ATOM 3773 O O . ASN B 1 204 ? -9.352 -14.078 -18.75 1 86.88 204 ASN B O 1
ATOM 3777 N N . LYS B 1 205 ? -7.75 -15.461 -18.156 1 90.56 205 LYS B N 1
ATOM 3778 C CA . LYS B 1 205 ? -8.523 -16.688 -18.328 1 90.56 205 LYS B CA 1
ATOM 3779 C C . LYS B 1 205 ? -8.148 -17.734 -17.281 1 90.56 205 LYS B C 1
ATOM 3781 O O . LYS B 1 205 ? -7.035 -17.703 -16.75 1 90.56 205 LYS B O 1
ATOM 3786 N N . PRO B 1 206 ? -9.016 -18.641 -17.047 1 94.25 206 PRO B N 1
ATOM 3787 C CA . PRO B 1 206 ? -8.742 -19.672 -16.047 1 94.25 206 PRO B CA 1
ATOM 3788 C C . PRO B 1 206 ? -7.449 -20.438 -16.328 1 94.25 206 PRO B C 1
ATOM 3790 O O . PRO B 1 206 ? -7.184 -20.797 -17.469 1 94.25 206 PRO B O 1
ATOM 3793 N N . GLY B 1 207 ? -6.633 -20.531 -15.32 1 94.81 207 GLY B N 1
ATOM 3794 C CA . GLY B 1 207 ? -5.449 -21.375 -15.438 1 94.81 207 GLY B CA 1
ATOM 3795 C C . GLY B 1 207 ? -4.219 -20.609 -15.891 1 94.81 207 GLY B C 1
ATOM 3796 O O . GLY B 1 207 ? -3.115 -21.156 -15.906 1 94.81 207 GLY B O 1
ATOM 3797 N N . SER B 1 208 ? -4.363 -19.359 -16.281 1 93.44 208 SER B N 1
ATOM 3798 C CA . SER B 1 208 ? -3.238 -18.594 -16.828 1 93.44 208 SER B CA 1
ATOM 3799 C C . SER B 1 208 ? -2.105 -18.5 -15.812 1 93.44 208 SER B C 1
ATOM 3801 O O . SER B 1 208 ? -0.952 -18.797 -16.125 1 93.44 208 SER B O 1
ATOM 3803 N N . LEU B 1 209 ? -2.439 -18.109 -14.602 1 95.19 209 LEU B N 1
ATOM 3804 C CA . LEU B 1 209 ? -1.41 -17.969 -13.578 1 95.19 209 LEU B CA 1
ATOM 3805 C C . LEU B 1 209 ? -0.83 -19.328 -13.195 1 95.19 209 LEU B C 1
ATOM 3807 O O . LEU B 1 209 ? 0.38 -19.453 -13 1 95.19 209 LEU B O 1
ATOM 3811 N N . TYR B 1 210 ? -1.684 -20.297 -13.109 1 96.62 210 TYR B N 1
ATOM 3812 C CA . TYR B 1 210 ? -1.25 -21.656 -12.805 1 96.62 210 TYR B CA 1
ATOM 3813 C C . TYR B 1 210 ? -0.2 -22.141 -13.797 1 96.62 210 TYR B C 1
ATOM 3815 O O . TYR B 1 210 ? 0.866 -22.609 -13.406 1 96.62 210 TYR B O 1
ATOM 3823 N N . SER B 1 211 ? -0.459 -21.953 -15.031 1 96.62 211 SER B N 1
ATOM 3824 C CA . SER B 1 211 ? 0.469 -22.344 -16.078 1 96.62 211 SER B CA 1
ATOM 3825 C C . SER B 1 211 ? 1.766 -21.547 -16.016 1 96.62 211 SER B C 1
ATOM 3827 O O . SER B 1 211 ? 2.85 -22.094 -16.234 1 96.62 211 SER B O 1
ATOM 3829 N N . ALA B 1 212 ? 1.637 -20.312 -15.711 1 96.5 212 ALA B N 1
ATOM 3830 C CA . ALA B 1 212 ? 2.795 -19.422 -15.656 1 96.5 212 ALA B CA 1
ATOM 3831 C C . ALA B 1 212 ? 3.736 -19.828 -14.523 1 96.5 212 ALA B C 1
ATOM 3833 O O . ALA B 1 212 ? 4.949 -19.625 -14.617 1 96.5 212 ALA B O 1
ATOM 3834 N N . LEU B 1 213 ? 3.164 -20.422 -13.438 1 97.75 213 LEU B N 1
ATOM 3835 C CA . LEU B 1 213 ? 3.971 -20.734 -12.266 1 97.75 213 LEU B CA 1
ATOM 3836 C C . LEU B 1 213 ? 4.559 -22.141 -12.367 1 97.75 213 LEU B C 1
ATOM 3838 O O . LEU B 1 213 ? 5.461 -22.5 -11.609 1 97.75 213 LEU B O 1
ATOM 3842 N N . LYS B 1 214 ? 4.141 -22.891 -13.32 1 97.81 214 LYS B N 1
ATOM 3843 C CA . LYS B 1 214 ? 4.512 -24.297 -13.484 1 97.81 214 LYS B CA 1
ATOM 3844 C C . LYS B 1 214 ? 6.023 -24.453 -13.625 1 97.81 214 LYS B C 1
ATOM 3846 O O . LYS B 1 214 ? 6.633 -25.281 -12.953 1 97.81 214 LYS B O 1
ATOM 3851 N N . PRO B 1 215 ? 6.652 -23.656 -14.453 1 98.06 215 PRO B N 1
ATOM 3852 C CA . PRO B 1 215 ? 8.094 -23.828 -14.641 1 98.06 215 PRO B CA 1
ATOM 3853 C C . PRO B 1 215 ? 8.883 -23.688 -13.344 1 98.06 215 PRO B C 1
ATOM 3855 O O . PRO B 1 215 ? 9.891 -24.359 -13.148 1 98.06 215 PRO B O 1
ATOM 3858 N N . PHE B 1 216 ? 8.492 -22.828 -12.461 1 98.31 216 PHE B N 1
ATOM 3859 C CA . PHE B 1 216 ? 9.203 -22.625 -11.203 1 98.31 216 PHE B CA 1
ATOM 3860 C C . PHE B 1 216 ? 8.992 -23.797 -10.258 1 98.31 216 PHE B C 1
ATOM 3862 O O . PHE B 1 216 ? 9.93 -24.219 -9.578 1 98.31 216 PHE B O 1
ATOM 3869 N N . ALA B 1 217 ? 7.754 -24.312 -10.25 1 97.5 217 ALA B N 1
ATOM 3870 C CA . ALA B 1 217 ? 7.453 -25.484 -9.422 1 97.5 217 ALA B CA 1
ATOM 3871 C C . ALA B 1 217 ? 8.234 -26.703 -9.898 1 97.5 217 ALA B C 1
ATOM 3873 O O . ALA B 1 217 ? 8.828 -27.422 -9.094 1 97.5 217 ALA B O 1
ATOM 3874 N N . GLU B 1 218 ? 8.273 -26.891 -11.172 1 97.31 218 GLU B N 1
ATOM 3875 C CA . GLU B 1 218 ? 8.953 -28.047 -11.75 1 97.31 218 GLU B CA 1
ATOM 3876 C C . GLU B 1 218 ? 10.461 -27.984 -11.531 1 97.31 218 GLU B C 1
ATOM 3878 O O . GLU B 1 218 ? 11.117 -29 -11.336 1 97.31 218 GLU B O 1
ATOM 3883 N N . ALA B 1 219 ? 10.938 -26.766 -11.523 1 97.38 219 ALA B N 1
ATOM 3884 C CA . ALA B 1 219 ? 12.367 -26.562 -11.32 1 97.38 219 ALA B CA 1
ATOM 3885 C C . ALA B 1 219 ? 12.711 -26.516 -9.836 1 97.38 219 ALA B C 1
ATOM 3887 O O . ALA B 1 219 ? 13.867 -26.297 -9.461 1 97.38 219 ALA B O 1
ATOM 3888 N N . GLU B 1 220 ? 11.727 -26.609 -9.008 1 97.31 220 GLU B N 1
ATOM 3889 C CA . GLU B 1 220 ? 11.883 -26.594 -7.555 1 97.31 220 GLU B CA 1
ATOM 3890 C C . GLU B 1 220 ? 12.484 -25.266 -7.082 1 97.31 220 GLU B C 1
ATOM 3892 O O . GLU B 1 220 ? 13.414 -25.266 -6.27 1 97.31 220 GLU B O 1
ATOM 3897 N N . LEU B 1 221 ? 12.039 -24.266 -7.672 1 97.75 221 LEU B N 1
ATOM 3898 C CA . LEU B 1 221 ? 12.453 -22.922 -7.281 1 97.75 221 LEU B CA 1
ATOM 3899 C C . LEU B 1 221 ? 11.422 -22.297 -6.348 1 97.75 221 LEU B C 1
ATOM 3901 O O . LEU B 1 221 ? 10.234 -22.234 -6.676 1 97.75 221 LEU B O 1
ATOM 3905 N N . ASN B 1 222 ? 11.852 -21.781 -5.258 1 95.81 222 ASN B N 1
ATOM 3906 C CA . ASN B 1 222 ? 10.961 -21.203 -4.262 1 95.81 222 ASN B CA 1
ATOM 3907 C C . ASN B 1 222 ? 10.578 -19.766 -4.605 1 95.81 222 ASN B C 1
ATOM 3909 O O . ASN B 1 222 ? 11.438 -18.969 -4.996 1 95.81 222 ASN B O 1
ATOM 3913 N N . LEU B 1 223 ? 9.297 -19.5 -4.516 1 95.81 223 LEU B N 1
ATOM 3914 C CA . LEU B 1 223 ? 8.805 -18.141 -4.703 1 95.81 223 LEU B CA 1
ATOM 3915 C C . LEU B 1 223 ? 8.711 -17.406 -3.369 1 95.81 223 LEU B C 1
ATOM 3917 O O . LEU B 1 223 ? 8.242 -17.969 -2.377 1 95.81 223 LEU B O 1
ATOM 3921 N N . THR B 1 224 ? 9.18 -16.172 -3.33 1 92.44 224 THR B N 1
ATOM 3922 C CA . THR B 1 224 ? 9.211 -15.438 -2.066 1 92.44 224 THR B CA 1
ATOM 3923 C C . THR B 1 224 ? 8.234 -14.273 -2.092 1 92.44 224 THR B C 1
ATOM 3925 O O . THR B 1 224 ? 8.008 -13.625 -1.066 1 92.44 224 THR B O 1
ATOM 3928 N N . MET B 1 225 ? 7.672 -14 -3.213 1 92.88 225 MET B N 1
ATOM 3929 C CA . MET B 1 225 ? 6.68 -12.938 -3.332 1 92.88 225 MET B CA 1
ATOM 3930 C C . MET B 1 225 ? 5.891 -13.07 -4.629 1 92.88 225 MET B C 1
ATOM 3932 O O . MET B 1 225 ? 6.457 -13.398 -5.672 1 92.88 225 MET B O 1
ATOM 3936 N N . ILE B 1 226 ? 4.609 -12.781 -4.582 1 94.88 226 ILE B N 1
ATOM 3937 C CA . ILE B 1 226 ? 3.797 -12.609 -5.781 1 94.88 226 ILE B CA 1
ATOM 3938 C C . ILE B 1 226 ? 2.727 -11.555 -5.539 1 94.88 226 ILE B C 1
ATOM 3940 O O . ILE B 1 226 ? 2.139 -11.492 -4.457 1 94.88 226 ILE B O 1
ATOM 3944 N N . TYR B 1 227 ? 2.553 -10.719 -6.453 1 93.44 227 TYR B N 1
ATOM 3945 C CA . TYR B 1 227 ? 1.554 -9.656 -6.379 1 93.44 227 TYR B CA 1
ATOM 3946 C C . TYR B 1 227 ? 0.958 -9.375 -7.754 1 93.44 227 TYR B C 1
ATOM 3948 O O . TYR B 1 227 ? 1.69 -9.195 -8.734 1 93.44 227 TYR B O 1
ATOM 3956 N N . SER B 1 228 ? -0.38 -9.461 -7.793 1 91.69 228 SER B N 1
ATOM 3957 C CA . SER B 1 228 ? -1.076 -9.086 -9.023 1 91.69 228 SER B CA 1
ATOM 3958 C C . SER B 1 228 ? -1.508 -7.621 -8.984 1 91.69 228 SER B C 1
ATOM 3960 O O . SER B 1 228 ? -1.985 -7.133 -7.961 1 91.69 228 SER B O 1
ATOM 3962 N N . ARG B 1 229 ? -1.286 -6.949 -10 1 86.12 229 ARG B N 1
ATOM 3963 C CA . ARG B 1 229 ? -1.656 -5.543 -10.133 1 86.12 229 ARG B CA 1
ATOM 3964 C C . ARG B 1 229 ? -2.545 -5.324 -11.352 1 86.12 229 ARG B C 1
ATOM 3966 O O . ARG B 1 229 ? -2.143 -5.617 -12.477 1 86.12 229 ARG B O 1
ATOM 3973 N N . PRO B 1 230 ? -3.791 -4.75 -11.039 1 77.06 230 PRO B N 1
ATOM 3974 C CA . PRO B 1 230 ? -4.633 -4.438 -12.195 1 77.06 230 PRO B CA 1
ATOM 3975 C C . PRO B 1 230 ? -4.004 -3.393 -13.117 1 77.06 230 PRO B C 1
ATOM 3977 O O . PRO B 1 230 ? -3.42 -2.418 -12.633 1 77.06 230 PRO B O 1
ATOM 3980 N N . ASN B 1 231 ? -3.881 -3.689 -14.305 1 72.38 231 ASN B N 1
ATOM 3981 C CA . ASN B 1 231 ? -3.367 -2.775 -15.32 1 72.38 231 ASN B CA 1
ATOM 3982 C C . ASN B 1 231 ? -4.488 -2.209 -16.188 1 72.38 231 ASN B C 1
ATOM 3984 O O . ASN B 1 231 ? -4.914 -2.844 -17.156 1 72.38 231 ASN B O 1
ATOM 3988 N N . LYS B 1 232 ? -5.047 -1.087 -15.789 1 60.69 232 LYS B N 1
ATOM 3989 C CA . LYS B 1 232 ? -6.184 -0.566 -16.547 1 60.69 232 LYS B CA 1
ATOM 3990 C C . LYS B 1 232 ? -5.719 0.205 -17.781 1 60.69 232 LYS B C 1
ATOM 3992 O O . LYS B 1 232 ? -6.531 0.573 -18.625 1 60.69 232 LYS B O 1
ATOM 3997 N N . MET B 1 233 ? -4.535 0.448 -17.844 1 55.72 233 MET B N 1
ATOM 3998 C CA . MET B 1 233 ? -4.051 1.272 -18.953 1 55.72 233 MET B CA 1
ATOM 3999 C C . MET B 1 233 ? -3.506 0.404 -20.078 1 55.72 233 MET B C 1
ATOM 4001 O O . MET B 1 233 ? -3.248 0.898 -21.188 1 55.72 233 MET B O 1
ATOM 4005 N N . GLY B 1 234 ? -3.242 -0.857 -19.781 1 55.06 234 GLY B N 1
ATOM 4006 C CA . GLY B 1 234 ? -2.609 -1.657 -20.812 1 55.06 234 GLY B CA 1
ATOM 4007 C C . GLY B 1 234 ? -3.547 -2.666 -21.438 1 55.06 234 GLY B C 1
ATOM 4008 O O . GLY B 1 234 ? -4.695 -2.805 -21.016 1 55.06 234 GLY B O 1
ATOM 4009 N N . PRO B 1 235 ? -3.035 -3.09 -22.578 1 48.38 235 PRO B N 1
ATOM 4010 C CA . PRO B 1 235 ? -3.814 -4.094 -23.312 1 48.38 235 PRO B CA 1
ATOM 4011 C C . PRO B 1 235 ? -4.129 -5.324 -22.469 1 48.38 235 PRO B C 1
ATOM 4013 O O . PRO B 1 235 ? -5.039 -6.09 -22.797 1 48.38 235 PRO B O 1
ATOM 4016 N N . TRP B 1 236 ? -3.221 -5.387 -21.484 1 53.88 236 TRP B N 1
ATOM 4017 C CA . TRP B 1 236 ? -3.43 -6.566 -20.656 1 53.88 236 TRP B CA 1
ATOM 4018 C C . TRP B 1 236 ? -4.086 -6.184 -19.328 1 53.88 236 TRP B C 1
ATOM 4020 O O . TRP B 1 236 ? -3.99 -5.039 -18.891 1 53.88 236 TRP B O 1
ATOM 4030 N N . GLU B 1 237 ? -4.789 -7.191 -18.719 1 66.69 237 GLU B N 1
ATOM 4031 C CA . GLU B 1 237 ? -5.691 -6.852 -17.625 1 66.69 237 GLU B CA 1
ATOM 4032 C C . GLU B 1 237 ? -4.965 -6.867 -16.281 1 66.69 237 GLU B C 1
ATOM 4034 O O . GLU B 1 237 ? -5.293 -6.086 -15.383 1 66.69 237 GLU B O 1
ATOM 4039 N N . TYR B 1 238 ? -3.777 -7.684 -16.266 1 78.69 238 TYR B N 1
ATOM 4040 C CA . TYR B 1 238 ? -3.117 -7.758 -14.961 1 78.69 238 TYR B CA 1
ATOM 4041 C C . TYR B 1 238 ? -1.611 -7.93 -15.125 1 78.69 238 TYR B C 1
ATOM 4043 O O . TYR B 1 238 ? -1.155 -8.656 -16.016 1 78.69 238 TYR B O 1
ATOM 4051 N N . ASP B 1 239 ? -0.828 -7.227 -14.422 1 89.62 239 ASP B N 1
ATOM 4052 C CA . ASP B 1 239 ? 0.598 -7.48 -14.234 1 89.62 239 ASP B CA 1
ATOM 4053 C C . ASP B 1 239 ? 0.856 -8.25 -12.938 1 89.62 239 ASP B C 1
ATOM 4055 O O . ASP B 1 239 ? 0.12 -8.094 -11.961 1 89.62 239 ASP B O 1
ATOM 4059 N N . PHE B 1 240 ? 1.864 -9.133 -13.07 1 94.88 240 PHE B N 1
ATOM 4060 C CA . PHE B 1 240 ? 2.33 -9.852 -11.891 1 94.88 240 PHE B CA 1
ATOM 4061 C C . PHE B 1 240 ? 3.779 -9.492 -11.578 1 94.88 240 PHE B C 1
ATOM 4063 O O . PHE B 1 240 ? 4.602 -9.359 -12.484 1 94.88 240 PHE B O 1
ATOM 4070 N N . ILE B 1 241 ? 4.027 -9.273 -10.359 1 96.12 241 ILE B N 1
ATOM 4071 C CA . ILE B 1 241 ? 5.398 -9.18 -9.867 1 96.12 241 ILE B CA 1
ATOM 4072 C C . ILE B 1 241 ? 5.742 -10.43 -9.062 1 96.12 241 ILE B C 1
ATOM 4074 O O . ILE B 1 241 ? 4.992 -10.828 -8.164 1 96.12 241 ILE B O 1
ATOM 4078 N N . LEU B 1 242 ? 6.867 -11.031 -9.438 1 97.56 242 LEU B N 1
ATOM 4079 C CA . LEU B 1 242 ? 7.238 -12.32 -8.859 1 97.56 242 LEU B CA 1
ATOM 4080 C C . LEU B 1 242 ? 8.703 -12.32 -8.438 1 97.56 242 LEU B C 1
ATOM 4082 O O . LEU B 1 242 ? 9.578 -11.938 -9.219 1 97.56 242 LEU B O 1
ATOM 4086 N N . GLU B 1 243 ? 8.938 -12.664 -7.191 1 96.94 243 GLU B N 1
ATOM 4087 C CA . GLU B 1 243 ? 10.297 -12.891 -6.715 1 96.94 243 GLU B CA 1
ATOM 4088 C C . GLU B 1 243 ? 10.578 -14.375 -6.512 1 96.94 243 GLU B C 1
ATOM 4090 O O . GLU B 1 243 ? 9.773 -15.086 -5.914 1 96.94 243 GLU B O 1
ATOM 4095 N N . VAL B 1 244 ? 11.688 -14.797 -7.02 1 97.75 244 VAL B N 1
ATOM 4096 C CA . VAL B 1 244 ? 12.062 -16.203 -6.965 1 97.75 244 VAL B CA 1
ATOM 4097 C C . VAL B 1 244 ? 13.461 -16.344 -6.375 1 97.75 244 VAL B C 1
ATOM 4099 O O . VAL B 1 244 ? 14.352 -15.547 -6.672 1 97.75 244 VAL B O 1
ATOM 4102 N N . GLU B 1 245 ? 13.625 -17.359 -5.539 1 97.12 245 GLU B N 1
ATOM 4103 C CA . GLU B 1 245 ? 14.922 -17.641 -4.93 1 97.12 245 GLU B CA 1
ATOM 4104 C C . GLU B 1 245 ? 15.844 -18.375 -5.898 1 97.12 245 GLU B C 1
ATOM 4106 O O . GLU B 1 245 ? 16.125 -19.562 -5.715 1 97.12 245 GLU B O 1
ATOM 4111 N N . CYS B 1 246 ? 16.406 -17.672 -6.785 1 97.5 246 CYS B N 1
ATOM 4112 C CA . CYS B 1 246 ? 17.375 -18.219 -7.723 1 97.5 246 CYS B CA 1
ATOM 4113 C C . CYS B 1 246 ? 18.188 -17.109 -8.391 1 97.5 246 CYS B C 1
ATOM 4115 O O . CYS B 1 246 ? 17.859 -15.93 -8.234 1 97.5 246 CYS B O 1
ATOM 4117 N N . SER B 1 247 ? 19.25 -17.516 -9.047 1 97.81 247 SER B N 1
ATOM 4118 C CA . SER B 1 247 ? 20.094 -16.609 -9.805 1 97.81 247 SER B CA 1
ATOM 4119 C C . SER B 1 247 ? 19.969 -16.859 -11.305 1 97.81 247 SER B C 1
ATOM 4121 O O . SER B 1 247 ? 19.953 -18.016 -11.75 1 97.81 247 SER B O 1
ATOM 4123 N N . LEU B 1 248 ? 19.891 -15.812 -12.039 1 96.94 248 LEU B N 1
ATOM 4124 C CA . LEU B 1 248 ? 19.797 -15.938 -13.484 1 96.94 248 LEU B CA 1
ATOM 4125 C C . LEU B 1 248 ? 21.062 -16.578 -14.062 1 96.94 248 LEU B C 1
ATOM 4127 O O . LEU B 1 248 ? 21.062 -17.047 -15.195 1 96.94 248 LEU B O 1
ATOM 4131 N N . SER B 1 249 ? 22.062 -16.562 -13.312 1 96.44 249 SER B N 1
ATOM 4132 C CA . SER B 1 249 ? 23.297 -17.219 -13.742 1 96.44 249 SER B CA 1
ATOM 4133 C C . SER B 1 249 ? 23.172 -18.734 -13.648 1 96.44 249 SER B C 1
ATOM 4135 O O . SER B 1 249 ? 24 -19.453 -14.211 1 96.44 249 SER B O 1
ATOM 4137 N N . ASP B 1 250 ? 22.141 -19.141 -12.906 1 95.06 250 ASP B N 1
ATOM 4138 C CA . ASP B 1 250 ? 21.844 -20.578 -12.789 1 95.06 250 ASP B CA 1
ATOM 4139 C C . ASP B 1 250 ? 20.969 -21.047 -13.945 1 95.06 250 ASP B C 1
ATOM 4141 O O . ASP B 1 250 ? 19.969 -20.422 -14.266 1 95.06 250 ASP B O 1
ATOM 4145 N N . GLY B 1 251 ? 21.328 -22.141 -14.539 1 94.94 251 GLY B N 1
ATOM 4146 C CA . GLY B 1 251 ? 20.578 -22.672 -15.664 1 94.94 251 GLY B CA 1
ATOM 4147 C C . GLY B 1 251 ? 19.125 -22.953 -15.344 1 94.94 251 GLY B C 1
ATOM 4148 O O . GLY B 1 251 ? 18.25 -22.672 -16.172 1 94.94 251 GLY B O 1
ATOM 4149 N N . LYS B 1 252 ? 18.906 -23.453 -14.148 1 96.19 252 LYS B N 1
ATOM 4150 C CA . LYS B 1 252 ? 17.547 -23.75 -13.734 1 96.19 252 LYS B CA 1
ATOM 4151 C C . LYS B 1 252 ? 16.688 -22.5 -13.695 1 96.19 252 LYS B C 1
ATOM 4153 O O . LYS B 1 252 ? 15.531 -22.516 -14.117 1 96.19 252 LYS B O 1
ATOM 4158 N N . CYS B 1 253 ? 17.266 -21.469 -13.211 1 97.06 253 CYS B N 1
ATOM 4159 C CA . CYS B 1 253 ? 16.562 -20.203 -13.094 1 97.06 253 CYS B CA 1
ATOM 4160 C C . CYS B 1 253 ? 16.25 -19.641 -14.477 1 97.06 253 CYS B C 1
ATOM 4162 O O . CYS B 1 253 ? 15.102 -19.281 -14.75 1 97.06 253 CYS B O 1
ATOM 4164 N N . LEU B 1 254 ? 17.219 -19.625 -15.266 1 96.44 254 LEU B N 1
ATOM 4165 C CA . LEU B 1 254 ? 17.062 -19.078 -16.609 1 96.44 254 LEU B CA 1
ATOM 4166 C C . LEU B 1 254 ? 16.031 -19.875 -17.406 1 96.44 254 LEU B C 1
ATOM 4168 O O . LEU B 1 254 ? 15.211 -19.297 -18.125 1 96.44 254 LEU B O 1
ATOM 4172 N N . LYS B 1 255 ? 16.109 -21.125 -17.344 1 97.56 255 LYS B N 1
ATOM 4173 C CA . LYS B 1 255 ? 15.156 -21.984 -18.031 1 97.56 255 LYS B CA 1
ATOM 4174 C C . LYS B 1 255 ? 13.727 -21.719 -17.578 1 97.56 255 LYS B C 1
ATOM 4176 O O . LYS B 1 255 ? 12.812 -21.625 -18.406 1 97.56 255 LYS B O 1
ATOM 4181 N N . ALA B 1 256 ? 13.523 -21.625 -16.297 1 98.12 256 ALA B N 1
ATOM 4182 C CA . ALA B 1 256 ? 12.195 -21.375 -15.742 1 98.12 256 ALA B CA 1
ATOM 4183 C C . ALA B 1 256 ? 11.633 -20.047 -16.25 1 98.12 256 ALA B C 1
ATOM 4185 O O . ALA B 1 256 ? 10.469 -19.969 -16.641 1 98.12 256 ALA B O 1
ATOM 4186 N N . ILE B 1 257 ? 12.469 -19.031 -16.281 1 97.38 257 ILE B N 1
ATOM 4187 C CA . ILE B 1 257 ? 12.039 -17.703 -16.719 1 97.38 257 ILE B CA 1
ATOM 4188 C C . ILE B 1 257 ? 11.75 -17.719 -18.219 1 97.38 257 ILE B C 1
ATOM 4190 O O . ILE B 1 257 ? 10.812 -17.062 -18.672 1 97.38 257 ILE B O 1
ATOM 4194 N N . ASN B 1 258 ? 12.523 -18.438 -18.969 1 96.69 258 ASN B N 1
ATOM 4195 C CA . ASN B 1 258 ? 12.258 -18.562 -20.391 1 96.69 258 ASN B CA 1
ATOM 4196 C C . ASN B 1 258 ? 10.938 -19.266 -20.656 1 96.69 258 ASN B C 1
ATOM 4198 O O . ASN B 1 258 ? 10.195 -18.891 -21.562 1 96.69 258 ASN B O 1
ATOM 4202 N N . GLU B 1 259 ? 10.703 -20.297 -19.938 1 97.56 259 GLU B N 1
ATOM 4203 C CA . GLU B 1 259 ? 9.422 -20.984 -20.078 1 97.56 259 GLU B CA 1
ATOM 4204 C C . GLU B 1 259 ? 8.258 -20.094 -19.672 1 97.56 259 GLU B C 1
ATOM 4206 O O . GLU B 1 259 ? 7.172 -20.172 -20.234 1 97.56 259 GLU B O 1
ATOM 4211 N N . LEU B 1 260 ? 8.461 -19.281 -18.625 1 97.06 260 LEU B N 1
ATOM 4212 C CA . LEU B 1 260 ? 7.465 -18.281 -18.234 1 97.06 260 LEU B CA 1
ATOM 4213 C C . LEU B 1 260 ? 7.059 -17.422 -19.422 1 97.06 260 LEU B C 1
ATOM 4215 O O . LEU B 1 260 ? 5.883 -17.078 -19.578 1 97.06 260 LEU B O 1
ATOM 4219 N N . ARG B 1 261 ? 8.008 -17.141 -20.281 1 95.38 261 ARG B N 1
ATOM 4220 C CA . ARG B 1 261 ? 7.766 -16.297 -21.453 1 95.38 261 ARG B CA 1
ATOM 4221 C C . ARG B 1 261 ? 6.758 -16.953 -22.391 1 95.38 261 ARG B C 1
ATOM 4223 O O . ARG B 1 261 ? 5.969 -16.25 -23.047 1 95.38 261 ARG B O 1
ATOM 4230 N N . GLU B 1 262 ? 6.715 -18.203 -22.406 1 93.88 262 GLU B N 1
ATOM 4231 C CA . GLU B 1 262 ? 5.82 -18.938 -23.281 1 93.88 262 GLU B CA 1
ATOM 4232 C C . GLU B 1 262 ? 4.371 -18.844 -22.812 1 93.88 262 GLU B C 1
ATOM 4234 O O . GLU B 1 262 ? 3.445 -19.031 -23.609 1 93.88 262 GLU B O 1
ATOM 4239 N N . HIS B 1 263 ? 4.195 -18.531 -21.594 1 92 263 HIS B N 1
ATOM 4240 C CA . HIS B 1 263 ? 2.854 -18.484 -21.031 1 92 263 HIS B CA 1
ATOM 4241 C C . HIS B 1 263 ? 2.428 -17.062 -20.719 1 92 263 HIS B C 1
ATOM 4243 O O . HIS B 1 263 ? 1.424 -16.844 -20.031 1 92 263 HIS B O 1
ATOM 4249 N N . SER B 1 264 ? 3.26 -16.094 -21.141 1 93.19 264 SER B N 1
ATOM 4250 C CA . SER B 1 264 ? 3.012 -14.711 -20.766 1 93.19 264 SER B CA 1
ATOM 4251 C C . SER B 1 264 ? 2.896 -13.82 -21.984 1 93.19 264 SER B C 1
ATOM 4253 O O . SER B 1 264 ? 3.424 -14.148 -23.047 1 93.19 264 SER B O 1
ATOM 4255 N N . ALA B 1 265 ? 2.092 -12.789 -21.859 1 90.44 265 ALA B N 1
ATOM 4256 C CA . ALA B 1 265 ? 2.057 -11.766 -22.906 1 90.44 265 ALA B CA 1
ATOM 4257 C C . ALA B 1 265 ? 3.381 -11.016 -22.984 1 90.44 265 ALA B C 1
ATOM 4259 O O . ALA B 1 265 ? 3.844 -10.672 -24.062 1 90.44 265 ALA B O 1
ATOM 4260 N N . TYR B 1 266 ? 3.998 -10.781 -21.906 1 91.5 266 TYR B N 1
ATOM 4261 C CA . TYR B 1 266 ? 5.352 -10.242 -21.828 1 91.5 266 TYR B CA 1
ATOM 4262 C C . TYR B 1 266 ? 6.012 -10.602 -20.5 1 91.5 266 TYR B C 1
ATOM 4264 O O . TYR B 1 266 ? 5.336 -10.977 -19.547 1 91.5 266 TYR B O 1
ATOM 4272 N N . VAL B 1 267 ? 7.352 -10.555 -20.5 1 95.88 267 VAL B N 1
ATOM 4273 C CA . VAL B 1 267 ? 8.164 -10.758 -19.297 1 95.88 267 VAL B CA 1
ATOM 4274 C C . VAL B 1 267 ? 9.25 -9.688 -19.219 1 95.88 267 VAL B C 1
ATOM 4276 O O . VAL B 1 267 ? 9.977 -9.461 -20.188 1 95.88 267 VAL B O 1
ATOM 4279 N N . LYS B 1 268 ? 9.227 -9.008 -18.172 1 96.88 268 LYS B N 1
ATOM 4280 C CA . LYS B 1 268 ? 10.289 -8.055 -17.844 1 96.88 268 LYS B CA 1
ATOM 4281 C C . LYS B 1 268 ? 11.148 -8.57 -16.688 1 96.88 268 LYS B C 1
ATOM 4283 O O . LYS B 1 268 ? 10.656 -8.773 -15.578 1 96.88 268 LYS B O 1
ATOM 4288 N N . ILE B 1 269 ? 12.422 -8.758 -17 1 97.94 269 ILE B N 1
ATOM 4289 C CA . ILE B 1 269 ? 13.352 -9.242 -15.984 1 97.94 269 ILE B CA 1
ATOM 4290 C C . ILE B 1 269 ? 14.039 -8.055 -15.305 1 97.94 269 ILE B C 1
ATOM 4292 O O . ILE B 1 269 ? 14.641 -7.211 -15.969 1 97.94 269 ILE B O 1
ATOM 4296 N N . LEU B 1 270 ? 13.984 -7.961 -13.945 1 98.44 270 LEU B N 1
ATOM 4297 C CA . LEU B 1 270 ? 14.625 -6.879 -13.211 1 98.44 270 LEU B CA 1
ATOM 4298 C C . LEU B 1 270 ? 15.984 -7.316 -12.672 1 98.44 270 LEU B C 1
ATOM 4300 O O . LEU B 1 270 ? 16.719 -6.508 -12.094 1 98.44 270 LEU B O 1
ATOM 4304 N N . GLY B 1 271 ? 16.297 -8.641 -12.828 1 98.06 271 GLY B N 1
ATOM 4305 C CA . GLY B 1 271 ? 17.625 -9.148 -12.555 1 98.06 271 GLY B CA 1
ATOM 4306 C C . GLY B 1 271 ? 17.719 -9.945 -11.266 1 98.06 271 GLY B C 1
ATOM 4307 O O . GLY B 1 271 ? 16.703 -10.188 -10.617 1 98.06 271 GLY B O 1
ATOM 4308 N N . SER B 1 272 ? 18.906 -10.484 -11.039 1 98.25 272 SER B N 1
ATOM 4309 C CA . SER B 1 272 ? 19.266 -11.164 -9.797 1 98.25 272 SER B CA 1
ATOM 4310 C C . SER B 1 272 ? 20.078 -10.266 -8.883 1 98.25 272 SER B C 1
ATOM 4312 O O . SER B 1 272 ? 20.859 -9.438 -9.359 1 98.25 272 SER B O 1
ATOM 4314 N N . TYR B 1 273 ? 19.891 -10.453 -7.605 1 97.38 273 TYR B N 1
ATOM 4315 C CA . TYR B 1 273 ? 20.5 -9.531 -6.648 1 97.38 273 TYR B CA 1
ATOM 4316 C C . TYR B 1 273 ? 20.656 -10.195 -5.285 1 97.38 273 TYR B C 1
ATOM 4318 O O . TYR B 1 273 ? 20.078 -11.25 -5.027 1 97.38 273 TYR B O 1
ATOM 4326 N N . ARG B 1 274 ? 21.453 -9.531 -4.48 1 95.12 274 ARG B N 1
ATOM 4327 C CA . ARG B 1 274 ? 21.656 -10.008 -3.117 1 95.12 274 ARG B CA 1
ATOM 4328 C C . ARG B 1 274 ? 20.516 -9.562 -2.203 1 95.12 274 ARG B C 1
ATOM 4330 O O . ARG B 1 274 ? 20.016 -8.438 -2.324 1 95.12 274 ARG B O 1
ATOM 4337 N N . TYR B 1 275 ? 20.078 -10.43 -1.411 1 94.5 275 TYR B N 1
ATOM 4338 C CA . TYR B 1 275 ? 19.109 -10.141 -0.36 1 94.5 275 TYR B CA 1
ATOM 4339 C C . TYR B 1 275 ? 19.797 -9.93 0.98 1 94.5 275 TYR B C 1
ATOM 4341 O O . TYR B 1 275 ? 20.484 -10.828 1.478 1 94.5 275 TYR B O 1
ATOM 4349 N N . LEU B 1 276 ? 19.609 -8.711 1.577 1 92.19 276 LEU B N 1
ATOM 4350 C CA . LEU B 1 276 ? 20.266 -8.344 2.822 1 92.19 276 LEU B CA 1
ATOM 4351 C C . LEU B 1 276 ? 19.25 -8.031 3.914 1 92.19 276 LEU B C 1
ATOM 4353 O O . LEU B 1 276 ? 18.109 -7.664 3.619 1 92.19 276 LEU B O 1
ATOM 4357 N N . THR B 1 277 ? 19.594 -8.328 5.137 1 88.56 277 THR B N 1
ATOM 4358 C CA . THR B 1 277 ? 18.828 -7.906 6.297 1 88.56 277 THR B CA 1
ATOM 4359 C C . THR B 1 277 ? 19.625 -6.93 7.156 1 88.56 277 THR B C 1
ATOM 4361 O O . THR B 1 277 ? 20.828 -7.102 7.348 1 88.56 277 THR B O 1
ATOM 4364 N N . MET B 1 278 ? 18.938 -5.855 7.488 1 82.81 278 MET B N 1
ATOM 4365 C CA . MET B 1 278 ? 19.594 -4.836 8.297 1 82.81 278 MET B CA 1
ATOM 4366 C C . MET B 1 278 ? 18.656 -4.293 9.367 1 82.81 278 MET B C 1
ATOM 4368 O O . MET B 1 278 ? 17.438 -4.492 9.289 1 82.81 278 MET B O 1
ATOM 4372 N N . GLN B 1 279 ? 19.234 -3.957 10.461 1 73.62 279 GLN B N 1
ATOM 4373 C CA . GLN B 1 279 ? 18.453 -3.268 11.484 1 73.62 279 GLN B CA 1
ATOM 4374 C C . GLN B 1 279 ? 19.016 -1.877 11.766 1 73.62 279 GLN B C 1
ATOM 4376 O O . GLN B 1 279 ? 20.203 -1.622 11.531 1 73.62 279 GLN B O 1
ATOM 4381 N N . GLY B 1 280 ? 18.062 -0.992 12.078 1 64.75 280 GLY B N 1
ATOM 4382 C CA . GLY B 1 280 ? 18.516 0.358 12.391 1 64.75 280 GLY B CA 1
ATOM 4383 C C . GLY B 1 280 ? 19.516 0.408 13.516 1 64.75 280 GLY B C 1
ATOM 4384 O O . GLY B 1 280 ? 19.75 -0.591 14.203 1 64.75 280 GLY B O 1
ATOM 4385 N N . TYR B 1 281 ? 20.391 1.54 13.727 1 53.84 281 TYR B N 1
ATOM 4386 C CA . TYR B 1 281 ? 21.453 1.737 14.703 1 53.84 281 TYR B CA 1
ATOM 4387 C C . TYR B 1 281 ? 20.969 1.45 16.109 1 53.84 281 TYR B C 1
ATOM 4389 O O . TYR B 1 281 ? 19.906 1.938 16.516 1 53.84 281 TYR B O 1
ATOM 4397 N N . ASP B 1 282 ? 21.031 0.238 16.609 1 49.72 282 ASP B N 1
ATOM 4398 C CA . ASP B 1 282 ? 20.812 0.077 18.047 1 49.72 282 ASP B CA 1
ATOM 4399 C C . ASP B 1 282 ? 21.938 0.706 18.844 1 49.72 282 ASP B C 1
ATOM 4401 O O . ASP B 1 282 ? 23.062 0.83 18.359 1 49.72 282 ASP B O 1
ATOM 4405 N N . ASP B 1 283 ? 21.688 1.525 19.922 1 42.88 283 ASP B N 1
ATOM 4406 C CA . ASP B 1 283 ? 22.641 2.053 20.875 1 42.88 283 ASP B CA 1
ATOM 4407 C C . ASP B 1 283 ? 23.719 1.019 21.203 1 42.88 283 ASP B C 1
ATOM 4409 O O . ASP B 1 283 ? 24.719 1.332 21.859 1 42.88 283 ASP B O 1
ATOM 4413 N N . SER B 1 284 ? 23.594 -0.25 21.266 1 36.56 284 SER B N 1
ATOM 4414 C CA . SER B 1 284 ? 24.578 -0.867 22.156 1 36.56 284 SER B CA 1
ATOM 4415 C C . SER B 1 284 ? 26 -0.688 21.594 1 36.56 284 SER B C 1
ATOM 4417 O O . SER B 1 284 ? 26.953 -1.166 22.203 1 36.56 284 SER B O 1
ATOM 4419 N N . SER B 1 285 ? 26.266 -0.415 20.344 1 31.23 285 SER B N 1
ATOM 4420 C CA . SER B 1 285 ? 27.719 -0.415 20.188 1 31.23 285 SER B CA 1
ATOM 4421 C C . SER B 1 285 ? 28.328 0.869 20.734 1 31.23 285 SER B C 1
ATOM 4423 O O . SER B 1 285 ? 29.422 1.272 20.297 1 31.23 285 SER B O 1
ATOM 4425 N N . SER B 1 286 ? 27.656 1.771 21.375 1 25.75 286 SER B N 1
ATOM 4426 C CA . SER B 1 286 ? 28.625 2.514 22.156 1 25.75 286 SER B CA 1
ATOM 4427 C C . SER B 1 286 ? 29.203 1.653 23.281 1 25.75 286 SER B C 1
ATOM 4429 O O . SER B 1 286 ? 28.5 0.84 23.875 1 25.75 286 SER B O 1
#

Organism: Caldivirga maquilingensis (strain ATCC 700844 / DSM 13496 / JCM 10307 / IC-167) (NCBI:txid397948)

Sequence (572 aa):
MVLSVIKGYLNSNRKVAYLGPEGTFSHEVALMLLNGTMIPVKGINDIVKGVYNGQFNYGVVPFENNLAGIVGDTIDALIKWNVGVKASVEYRVSLCLVVNNDVDSLSEIKEIYSHPHAIEESKEFLSGLNATIRQTSSTAEALNMVIGHRERAAVASRLGAQLRGLKTITCGIEDKPSFTKFLILQRDVGNIGDRSLVIFSVPNKPGSLYSALKPFAEAELNLTMIYSRPNKMGPWEYDFILEVECSLSDGKCLKAINELREHSAYVKILGSYRYLTMQGYDDSSSMVLSVIKGYLNSNRKVAYLGPEGTFSHEVALMLLNGTMIPVKGINDIVKGVYNGQFNYGVVPFENNLAGIVGDTIDALIKWNVGVKASVEYRVSLCLVVNNDVDSLSEIKEIYSHPHAIEESKEFLSGLNATIRQTSSTAEALNMVIGHRERAAVASRLGAQLRGLKTITCGIEDKPSFTKFLILQRDVGNIGDRSLVIFSVPNKPGSLYSALKPFAEAELNLTMIYSRPNKMGPWEYDFILEVECSLSDGKCLKAINELREHSAYVKILGSYRYLTMQGYDDSSS

Solvent-accessible surface area (backbone atoms only — not comparable to full-atom values): 28234 Å² total; per-residue (Å²): 118,76,56,50,59,67,35,46,90,57,53,76,80,33,35,33,27,22,42,39,58,77,33,28,70,42,37,51,52,44,61,58,40,45,54,47,46,77,38,69,32,87,40,61,46,59,33,48,48,30,14,49,72,60,74,19,57,28,21,36,41,67,44,35,25,62,61,56,29,54,36,22,53,42,53,52,30,55,72,74,36,76,44,4,34,57,31,36,35,39,33,37,62,46,40,17,42,31,31,36,71,84,55,87,54,75,85,53,35,46,35,36,23,15,17,64,66,59,46,63,42,19,41,71,57,50,66,74,45,82,47,48,79,40,76,38,95,28,36,45,53,10,48,62,68,14,64,93,34,69,38,27,26,15,44,24,42,63,63,29,31,55,76,68,67,35,33,72,78,48,64,61,46,43,74,57,94,40,39,36,29,31,36,34,32,22,48,62,66,36,42,59,40,54,28,27,39,37,37,34,25,40,65,94,48,48,33,29,67,51,58,37,42,41,40,35,33,77,62,58,37,32,71,79,42,44,38,57,39,64,29,87,86,49,99,48,60,36,38,34,40,39,31,33,56,33,20,52,72,37,68,66,40,40,51,24,56,55,52,29,44,75,47,27,81,43,69,45,73,26,24,6,13,42,75,43,79,48,66,55,90,64,74,74,82,108,117,74,56,50,58,66,34,43,91,53,56,78,81,33,35,33,28,22,41,40,58,76,32,28,69,44,36,52,52,43,61,58,40,45,53,49,46,78,38,68,32,88,41,61,47,58,33,47,47,28,16,50,71,59,75,19,58,27,22,36,41,67,44,34,26,63,60,59,28,53,36,21,54,41,53,52,30,56,72,73,36,75,43,5,35,57,30,34,35,38,34,37,61,46,41,16,43,32,32,37,70,84,55,86,52,76,86,52,35,46,34,35,23,14,17,65,67,58,46,62,40,20,41,70,57,51,66,74,44,84,47,47,81,40,75,37,94,29,36,46,53,10,47,62,69,16,64,93,33,70,38,26,25,16,45,24,40,63,63,28,32,56,77,66,67,36,31,71,79,48,63,62,45,44,72,57,93,40,37,36,31,30,37,33,32,22,49,61,65,36,43,58,39,54,28,26,38,37,36,35,24,40,66,96,49,48,33,30,65,50,58,36,42,41,39,34,33,76,62,58,36,31,71,79,42,43,38,57,39,62,30,87,86,50,100,48,62,34,37,34,41,38,30,32,58,32,20,52,72,36,65,65,41,39,50,24,55,55,51,29,45,75,46,26,82,45,69,45,74,25,24,7,13,42,75,43,77,47,66,57,90,64,73,72,83,108

InterPro domains:
  IPR001086 Prephenate dehydratase [PF00800] (16-188)
  IPR001086 Prephenate dehydratase [PS51171] (15-187)
  IPR002912 ACT domain [PF01842] (197-261)
  IPR002912 ACT domain [PS51671] (197-274)
  IPR008242 Bifunctional P-protein, chorismate mutase/prephenate dehydratase [PIRSF001500] (11-273)
  IPR045865 ACT-like domain [SSF55021] (191-274)

Radius of gyration: 24.12 Å; Cα contacts (8 Å, |Δi|>4): 1467; chains: 2; bounding box: 71×64×55 Å

Secondary structure (DSSP, 8-state):
-THHHHS-S--TT-EEEEESSTTSHHHHHHHHH--SEEEEES-HHHHHHHHHTTS-SEEEEEEEETTTEE-HHHHHHHHHS--EEEEEEEEEE--EEEE-TT---GGG--EEEE-HHHHHHTHHHHHTS--EEEE-SSHHHHHHHHTT-TTEEEEE-HHHHHHTTPEEEEE---SS-EEEEEEEEESSPPB-SSEEEEEEE--SSTTHHHHHHHHHHHTTPPEEEEEEEE-SSSSSSEEEEEEESS-TTSHHHHHHHHHHHHTSSEEEEEEEEEEEEEE---GGG-/-THHHHS-S--TT-EEEEESSTTSHHHHHHHHH--SEEEEES-HHHHHHHHHTTS-SEEEEEEEETTTEE-HHHHHHHHHS--EEEEEEEEEE--EEEE-TT---GGG--EEEE-HHHHHHTHHHHHTS--EEEE-SSHHHHHHHHTT-TTEEEEE-HHHHHHTTPEEEEE---SS-EEEEEEEEESSPPB-SSEEEEEEE--SSTTHHHHHHHHHHHTTPPEEEEEEEE-SSSSSSEEEEEEESS-TTSHHHHHHHHHHHHTSSEEEEEEEEEEEEEE---GGG-

Foldseek 3Di:
DVLVVQQPPQPQDFEEEFADDPQAVRNVVCVSRYHYHYDHDNAPLCQLVCQQVVVGQKYKDWAAKPVVGGDVRNVVSCVVGAWAFAEKEKEWDKKFKWAAPPADDLLLAAEEEAAPVLCVQQVVVCVPGNYHYDYDPHQLVRLVVRPPPRRYIYIGAPSSCVVRNIDTPDMRSGPDIMIIMMTMIHNDAEFDEQKWKKKFAAAPDPCLVVQLCVLCVVLVKDWDDKDWDQDPPDPGGIMMMTMIGDTNVDPSVVVSQVSSCVSTPDMRTNHHYYYYYYYGDDPPVD/DQLVVQQPPQPQDFEEEFADDPQAVRNVVCVSRYHYHYDHDNALLVQLVCQQVVVGQKYKDWAAKPVVGGDVRNVVSCVVGAWAFAEKEKEWDKKFKWAAPPADDLLLAAEEEAAPVLCVQQVVVCVPGNYHYDYDPHQLVRLVVRPPPRRYIYIGGPSSCVVRNIDTPDMRSGPDTMIIMMTMIHNDAEFDEQKWKKKFAAAPDPCLVVQLCVLCVVLVKDWDDKDWDQDPPDPGGIMMMTMIGDTNVDPSVVVSQVSSCVSTPDMRTNHHYYYYYYYGDDPPVD

pLDDT: mean 89.29, std 14.25, range [25.2, 98.56]

Nearest PDB structures (foldseek):
  2qmx-assembly1_A  TM=9.203E-01  e=1.444E-24  Chlorobaculum tepidum TLS
  7am0-assembly2_C  TM=9.173E-01  e=8.303E-25  Komagataeibacter europaeus
  7am0-assembly1_A  TM=9.099E-01  e=2.088E-24  Komagataeibacter europaeus
  6vh5-assembly1_C  TM=8.834E-01  e=2.295E-23  Brucella abortus 2308
  7alz-assembly1_B  TM=8.354E-01  e=4.654E-11  Komagataeibacter europaeus